Protein 4ZUR (pdb70)

Secondary structure (DSSP, 8-state):
-EEE--GGGGG---S-EEETTEEE--SS-THHHHHHHHHHHHTT--EEEPPPP--STTGGGTS-HHHHHHHHHHHHHHHHTT--S-B---B---TT---PPPSSHHHHHHHTBSBTTB-B-TTHHHHHHHHHHHHHHHHHHHHTT-SEEEE--SS--TT-BTTBBBTTBSS-HHHHHHHHHHHTT-S-EEEEE-SSS--HHHHHHHTT-SSEEEEEEEE-TTSSTT-SS--TT----GGGTT-EEEEEE-TT--HHHHHHHHHHHHHHHHHHT-SSEEEEE--TTBTT-TT----B-HHHHHHHHHHHHTT-S-EEEEE----SSTHHHHHHHHHHHHHH-/--EE--GGGGG---S-EEETTEEE--SS-THHHHHHHHHHHHTT---EEPPPP--STTGGGTS-HHHHHHHHHHHHHHHHTT--S-B---B---TT---PPPSSHHHHHHHTBSBTT--B-TTHHHHHHHHHHHHHHHHHHHHTT-SEEEE--SS--TT-BTTBBBTTBSS-HHHHHHHHHHHTT-S-EEEEE-SSS--HHHHHHHTT-SSEEEEEEEE-TTTSTT-SS--TT----GGGTT-EEEEEE-TT--HHHHHHHHHHHHHHHHHHT-SSEEEEE--TTBTT-TT----B-HHHHHHHHHHHHTT-S-EEEEE----SSTHHHHHHHHHHHHHH-

Sequence (682 aa):
MMRVIIFSEDHKLRNAKTELYGGELVPPPFEAPFRAEWILAAVKEAGFDDVVAPARHGLETVLKVHDAGYLNNFLEETAWDRWKAAGYKGEAIATTSSFPVRRTSPRIPTDIEGQIGYYCNAAETAISPGTWEEAALSSMMASAIDGADLIAAGHHKAAFSLCRPPGHHAGIDMMMFGGYCFINNAAVAAQRLLDKGAKKIAILDVDFHHGNGTQDIFYERGDVFFASLHGDPAEAFPHHFLGYAEETGKGAGAGTTANYPMGRGTPYSVWGEALTDSLKKRRIAAFGAEAIVVSLGVDTFEQQDPISFFKLTSPDYITMGRRTIAAASSGGVVPLLVVMEGGYGVVPPEEIGLNVANVLKGVAGMMRVIIFSEDHKLRNAKTELYGGELVPPPPFEAPFRAEWILAAVKEAGFDDVVAPARHGLEETVLKVHDAGYLNNFLETAWDRWKAAGYKGEAIATTSSFPVRRTSPRIPTDDIEEGQIGYYCNAAETAISPGTWEEAALSSMASAIDGADLIAAGHKAAFSLCRPPGHHAGIDMMMFGGYCFINNAAVAAQRLLDKGAKKIAILDVDFHHGNGTQDIFYERGDVFFASLHGDPAEEAFPHHFLGYAEETGKGAGAGTTANYPMGRGTPYSVWGEALTDSLKRIAAFGAEAIVVSLGVDTFEQQDPISFFKLTSPDYITMGRRTIAAASSGGVVPLLVVMEGGYGVPEIGLNVANVLKGVAG

Structure (mmCIF, N/CA/C/O backbone):
data_4ZUR
#
_entry.id   4ZUR
#
_cell.length_a   44.990
_cell.length_b   120.700
_cell.length_c   64.520
_cell.angle_alpha   90.00
_cell.angle_beta   97.04
_cell.angle_gamma   90.00
#
_symmetry.space_group_name_H-M   'P 1 21 1'
#
loop_
_entity.id
_entity.type
_entity.pdbx_description
1 polymer 'Acetylpolyamine aminohydrolase'
2 non-polymer 'ZINC ION'
3 non-polymer 'POTASSIUM ION'
4 non-polymer 'AMMONIUM ION'
5 non-polymer 7-amino-N-hydroxyheptanamide
6 non-polymer GLYCEROL
7 water water
#
loop_
_atom_site.group_PDB
_atom_site.id
_atom_site.type_symbol
_atom_site.label_atom_id
_atom_site.label_alt_id
_atom_site.label_comp_id
_atom_site.label_asym_id
_atom_site.label_entity_id
_atom_site.label_seq_id
_atom_site.pdbx_PDB_ins_code
_atom_site.Cartn_x
_atom_site.Cartn_y
_atom_site.Cartn_z
_atom_site.occupancy
_atom_site.B_iso_or_equiv
_atom_site.auth_seq_id
_atom_site.auth_comp_id
_atom_site.auth_asym_id
_atom_site.auth_atom_id
_atom_site.pdbx_PDB_model_num
ATOM 1 N N A MET A 1 1 ? -0.511 -33.342 -42.766 0.38 15.87 1 MET A N 1
ATOM 2 N N B MET A 1 1 ? -0.758 -32.235 -42.832 0.62 19.15 1 MET A N 1
ATOM 3 C CA A MET A 1 1 ? -0.042 -32.493 -41.641 0.38 16.12 1 MET A CA 1
ATOM 4 C CA B MET A 1 1 ? -0.021 -32.259 -41.537 0.62 17.18 1 MET A CA 1
ATOM 5 C C A MET A 1 1 ? -1.035 -32.627 -40.491 0.38 15.42 1 MET A C 1
ATOM 6 C C B MET A 1 1 ? -0.993 -32.283 -40.387 0.62 15.69 1 MET A C 1
ATOM 7 O O A MET A 1 1 ? -2.246 -32.597 -40.712 0.38 15.68 1 MET A O 1
ATOM 8 O O B MET A 1 1 ? -2.114 -31.774 -40.474 0.62 15.88 1 MET A O 1
ATOM 39 N N . ARG A 1 2 ? -0.523 -32.812 -39.276 1.00 13.58 2 ARG A N 1
ATOM 40 C CA . ARG A 1 2 ? -1.363 -32.951 -38.117 1.00 12.17 2 ARG A CA 1
ATOM 41 C C . ARG A 1 2 ? -1.665 -31.599 -37.480 1.00 10.14 2 ARG A C 1
ATOM 42 O O . ARG A 1 2 ? -0.816 -30.712 -37.428 1.00 10.95 2 ARG A O 1
ATOM 64 N N . VAL A 1 3 ? -2.899 -31.463 -37.008 1.00 9.23 3 VAL A N 1
ATOM 65 C CA . VAL A 1 3 ? -3.403 -30.276 -36.337 1.00 8.97 3 VAL A CA 1
ATOM 66 C C . VAL A 1 3 ? -3.703 -30.701 -34.906 1.00 9.48 3 VAL A C 1
ATOM 67 O O . VAL A 1 3 ? -4.477 -31.629 -34.691 1.00 11.30 3 VAL A O 1
ATOM 80 N N A ILE A 1 4 ? -3.062 -30.041 -33.950 0.43 8.99 4 ILE A N 1
ATOM 81 N N B ILE A 1 4 ? -3.087 -30.023 -33.948 0.57 8.78 4 ILE A N 1
ATOM 82 C CA A ILE A 1 4 ? -3.306 -30.298 -32.540 0.43 8.51 4 ILE A CA 1
ATOM 83 C CA B ILE A 1 4 ? -3.316 -30.307 -32.543 0.57 8.11 4 ILE A CA 1
ATOM 84 C C A ILE A 1 4 ? -4.221 -29.199 -32.017 0.43 8.60 4 ILE A C 1
ATOM 85 C C B ILE A 1 4 ? -4.186 -29.201 -31.956 0.57 8.49 4 ILE A C 1
ATOM 86 O O A ILE A 1 4 ? -3.932 -28.021 -32.205 0.43 8.58 4 ILE A O 1
ATOM 87 O O B ILE A 1 4 ? -3.829 -28.028 -32.036 0.57 8.62 4 ILE A O 1
ATOM 118 N N . PHE A 1 5 ? -5.325 -29.581 -31.381 1.00 8.41 5 PHE A N 1
ATOM 119 C CA . PHE A 1 5 ? -6.330 -28.615 -30.958 1.00 8.56 5 PHE A CA 1
ATOM 120 C C . PHE A 1 5 ? -7.116 -29.153 -29.794 1.00 8.81 5 PHE A C 1
ATOM 121 O O . PHE A 1 5 ? -7.556 -30.293 -29.835 1.00 9.25 5 PHE A O 1
ATOM 139 N N . SER A 1 6 ? -7.255 -28.339 -28.749 1.00 8.84 6 SER A N 1
ATOM 140 C CA . SER A 1 6 ? -8.049 -28.673 -27.589 1.00 8.99 6 SER A CA 1
ATOM 141 C C . SER A 1 6 ? -9.347 -27.885 -27.513 1.00 8.97 6 SER A C 1
ATOM 142 O O . SER A 1 6 ? -9.337 -26.643 -27.554 1.00 9.53 6 SER A O 1
ATOM 150 N N . GLU A 1 7 ? -10.469 -28.582 -27.330 1.00 9.80 7 GLU A N 1
ATOM 151 C CA . GLU A 1 7 ? -11.744 -27.926 -27.071 1.00 10.13 7 GLU A CA 1
ATOM 152 C C . GLU A 1 7 ? -11.742 -27.147 -25.755 1.00 10.06 7 GLU A C 1
ATOM 153 O O . GLU A 1 7 ? -12.608 -26.299 -25.541 1.00 10.90 7 GLU A O 1
ATOM 165 N N . ASP A 1 8 ? -10.742 -27.392 -24.901 1.00 9.60 8 ASP A N 1
ATOM 166 C CA . ASP A 1 8 ? -10.658 -26.666 -23.641 1.00 9.56 8 ASP A CA 1
ATOM 167 C C . ASP A 1 8 ? -10.234 -25.205 -23.812 1.00 8.63 8 ASP A C 1
ATOM 168 O O . ASP A 1 8 ? -10.282 -24.439 -22.835 1.00 8.83 8 ASP A O 1
ATOM 177 N N . HIS A 1 9 ? -9.913 -24.777 -25.033 1.00 8.23 9 HIS A N 1
ATOM 178 C CA . HIS A 1 9 ? -9.723 -23.341 -25.261 1.00 8.08 9 HIS A CA 1
ATOM 179 C C . HIS A 1 9 ? -10.951 -22.578 -24.781 1.00 8.20 9 HIS A C 1
ATOM 180 O O . HIS A 1 9 ? -10.857 -21.433 -24.323 1.00 8.82 9 HIS A O 1
ATOM 194 N N . LYS A 1 10 ? -12.130 -23.199 -24.864 1.00 8.69 10 LYS A N 1
ATOM 195 C CA . LYS A 1 10 ? -13.394 -22.536 -24.601 1.00 9.40 10 LYS A CA 1
ATOM 196 C C . LYS A 1 10 ? -13.550 -22.165 -23.135 1.00 8.62 10 LYS A C 1
ATOM 197 O O . LYS A 1 10 ? -14.387 -21.314 -22.786 1.00 9.90 10 LYS A O 1
ATOM 216 N N . LEU A 1 11 ? -12.725 -22.753 -22.272 1.00 8.83 11 LEU A N 1
ATOM 217 C CA . LEU A 1 11 ? -12.738 -22.376 -20.861 1.00 9.33 11 LEU A CA 1
ATOM 218 C C . LEU A 1 11 ? -12.293 -20.926 -20.666 1.00 9.16 11 LEU A C 1
ATOM 219 O O . LEU A 1 11 ? -12.640 -20.295 -19.673 1.00 10.82 11 LEU A O 1
ATOM 235 N N . ARG A 1 12 ? -11.546 -20.380 -21.623 1.00 9.08 12 ARG A N 1
ATOM 236 C CA . ARG A 1 12 ? -11.342 -18.943 -21.646 1.00 10.24 12 ARG A CA 1
ATOM 237 C C . ARG A 1 12 ? -12.419 -18.331 -22.524 1.00 8.86 12 ARG A C 1
ATOM 238 O O . ARG A 1 12 ? -12.363 -18.409 -23.770 1.00 8.71 12 ARG A O 1
ATOM 259 N N . ASN A 1 13 ? -13.406 -17.734 -21.867 1.00 9.45 13 ASN A N 1
ATOM 260 C CA . ASN A 1 13 ? -14.495 -17.047 -22.545 1.00 9.51 13 ASN A CA 1
ATOM 261 C C . ASN A 1 13 ? -14.762 -15.807 -21.712 1.00 9.96 13 ASN A C 1
ATOM 262 O O . ASN A 1 13 ? -15.817 -15.616 -21.121 1.00 10.19 13 ASN A O 1
ATOM 273 N N . ALA A 1 14 ? -13.770 -14.934 -21.672 1.00 9.14 14 ALA A N 1
ATOM 274 C CA . ALA A 1 14 ? -13.839 -13.710 -20.902 1.00 9.02 14 ALA A CA 1
ATOM 275 C C . ALA A 1 14 ? -14.953 -12.801 -21.399 1.00 8.54 14 ALA A C 1
ATOM 276 O O . ALA A 1 14 ? -15.220 -12.711 -22.600 1.00 9.17 14 ALA A O 1
ATOM 283 N N . LYS A 1 15 ? -15.575 -12.108 -20.462 1.00 8.74 15 LYS A N 1
ATOM 284 C CA . LYS A 1 15 ? -16.670 -11.215 -20.776 1.00 8.50 15 LYS A CA 1
ATOM 285 C C . LYS A 1 15 ? -16.181 -9.869 -21.284 1.00 8.78 15 LYS A C 1
ATOM 286 O O . LYS A 1 15 ? -16.878 -9.238 -22.074 1.00 9.71 15 LYS A O 1
ATOM 305 N N . THR A 1 16 ? -15.026 -9.413 -20.793 1.00 8.47 16 THR A N 1
ATOM 306 C CA . THR A 1 16 ? -14.609 -8.038 -21.000 1.00 8.16 16 THR A CA 1
ATOM 307 C C . THR A 1 16 ? -13.149 -7.891 -21.385 1.00 8.18 16 THR A C 1
ATOM 308 O O . THR A 1 16 ? -12.307 -8.698 -21.019 1.00 8.92 16 THR A O 1
ATOM 319 N N . GLU A 1 17 ? -12.909 -6.808 -22.120 1.00 8.49 17 GLU A N 1
ATOM 320 C CA . GLU A 1 17 ? -11.597 -6.307 -22.486 1.00 7.50 17 GLU A CA 1
ATOM 321 C C . GLU A 1 17 ? -11.687 -4.794 -22.383 1.00 7.66 17 GLU A C 1
ATOM 322 O O . GLU A 1 17 ? -12.676 -4.200 -22.802 1.00 9.15 17 GLU A O 1
ATOM 334 N N . LEU A 1 18 ? -10.660 -4.156 -21.839 1.00 8.46 18 LEU A N 1
ATOM 335 C CA . LEU A 1 18 ? -10.622 -2.708 -21.763 1.00 8.80 18 LEU A CA 1
ATOM 336 C C . LEU A 1 18 ? -10.033 -2.199 -23.060 1.00 8.88 18 LEU A C 1
ATOM 337 O O . LEU A 1 18 ? -8.852 -2.390 -23.302 1.00 9.97 18 LEU A O 1
ATOM 353 N N . TYR A 1 19 ? -10.878 -1.573 -23.876 1.00 9.66 19 TYR A N 1
ATOM 354 C CA . TYR A 1 19 ? -10.511 -1.093 -25.204 1.00 9.67 19 TYR A CA 1
ATOM 355 C C . TYR A 1 19 ? -11.127 0.289 -25.383 1.00 10.04 19 TYR A C 1
ATOM 356 O O . TYR A 1 19 ? -12.346 0.468 -25.223 1.00 9.97 19 TYR A O 1
ATOM 374 N N . GLY A 1 20 ? -10.316 1.277 -25.725 1.00 10.67 20 GLY A N 1
ATOM 375 C CA . GLY A 1 20 ? -10.834 2.615 -25.943 1.00 10.54 20 GLY A CA 1
ATOM 376 C C . GLY A 1 20 ? -11.535 3.196 -24.728 1.00 10.24 20 GLY A C 1
ATOM 377 O O . GLY A 1 20 ? -12.482 3.968 -24.864 1.00 11.17 20 GLY A O 1
ATOM 381 N N . GLY A 1 21 ? -11.095 2.823 -23.531 1.00 9.49 21 GLY A N 1
ATOM 382 C CA . GLY A 1 21 ? -11.698 3.325 -22.317 1.00 9.73 21 GLY A CA 1
ATOM 383 C C . GLY A 1 21 ? -13.033 2.692 -21.958 1.00 10.47 21 GLY A C 1
ATOM 384 O O . GLY A 1 21 ? -13.700 3.157 -21.029 1.00 11.96 21 GLY A O 1
ATOM 388 N N . GLU A 1 22 ? -13.411 1.622 -22.646 1.00 9.78 22 GLU A N 1
ATOM 389 C CA . GLU A 1 22 ? -14.664 0.927 -22.382 1.00 9.54 22 GLU A CA 1
ATOM 390 C C . GLU A 1 22 ? -14.387 -0.533 -22.105 1.00 9.06 22 GLU A C 1
ATOM 391 O O . GLU A 1 22 ? -13.392 -1.084 -22.589 1.00 10.16 22 GLU A O 1
ATOM 403 N N . LEU A 1 23 ? -15.295 -1.183 -21.390 1.00 9.63 23 LEU A N 1
ATOM 404 C CA . LEU A 1 23 ? -15.238 -2.624 -21.203 1.00 9.65 23 LEU A CA 1
ATOM 405 C C . LEU A 1 23 ? -16.144 -3.246 -22.247 1.00 9.47 23 LEU A C 1
ATOM 406 O O . LEU A 1 23 ? -17.351 -3.133 -22.167 1.00 12.88 23 LEU A O 1
ATOM 422 N N . VAL A 1 24 ? -15.549 -3.868 -23.245 1.00 9.37 24 VAL A N 1
ATOM 423 C CA . VAL A 1 24 ? -16.240 -4.426 -24.396 1.00 10.20 24 VAL A CA 1
ATOM 424 C C . VAL A 1 24 ? -15.965 -5.921 -24.489 1.00 9.05 24 VAL A C 1
ATOM 425 O O . VAL A 1 24 ? -15.034 -6.433 -23.879 1.00 8.40 24 VAL A O 1
ATOM 438 N N . PRO A 1 25 ? -16.759 -6.641 -25.288 1.00 9.46 25 PRO A N 1
ATOM 439 C CA . PRO A 1 25 ? -16.427 -8.064 -25.461 1.00 9.65 25 PRO A CA 1
ATOM 440 C C . PRO A 1 25 ? -15.043 -8.201 -26.100 1.00 9.13 25 PRO A C 1
ATOM 441 O O . PRO A 1 25 ? -14.683 -7.380 -26.927 1.00 10.19 25 PRO A O 1
ATOM 452 N N A PRO A 1 26 ? -14.252 -9.193 -25.666 0.31 9.21 26 PRO A N 1
ATOM 453 N N B PRO A 1 26 ? -14.282 -9.227 -25.724 0.69 8.53 26 PRO A N 1
ATOM 454 C CA A PRO A 1 26 ? -12.877 -9.306 -26.169 0.31 8.97 26 PRO A CA 1
ATOM 455 C CA B PRO A 1 26 ? -12.882 -9.296 -26.175 0.69 8.42 26 PRO A CA 1
ATOM 456 C C A PRO A 1 26 ? -12.761 -9.589 -27.660 0.31 8.73 26 PRO A C 1
ATOM 457 C C B PRO A 1 26 ? -12.699 -9.673 -27.631 0.69 8.56 26 PRO A C 1
ATOM 458 O O A PRO A 1 26 ? -13.623 -10.241 -28.254 0.31 8.85 26 PRO A O 1
ATOM 459 O O B PRO A 1 26 ? -13.434 -10.513 -28.162 0.69 9.50 26 PRO A O 1
ATOM 480 N N . PHE A 1 27 ? -11.684 -9.093 -28.257 1.00 8.64 27 PHE A N 1
ATOM 481 C CA . PHE A 1 27 ? -11.322 -9.503 -29.603 1.00 8.71 27 PHE A CA 1
ATOM 482 C C . PHE A 1 27 ? -10.924 -10.991 -29.653 1.00 8.39 27 PHE A C 1
ATOM 483 O O . PHE A 1 27 ? -11.181 -11.677 -30.628 1.00 8.67 27 PHE A O 1
ATOM 501 N N . GLU A 1 28 ? -10.248 -11.458 -28.608 1.00 8.00 28 GLU A N 1
ATOM 502 C CA . GLU A 1 28 ? -9.707 -12.811 -28.582 1.00 7.85 28 GLU A CA 1
ATOM 503 C C . GLU A 1 28 ? -10.724 -13.755 -27.969 1.00 8.69 28 GLU A C 1
ATOM 504 O O . GLU A 1 28 ? -10.642 -14.163 -26.802 1.00 11.56 28 GLU A O 1
ATOM 516 N N . ALA A 1 29 ? -11.706 -14.143 -28.766 1.00 8.39 29 ALA A N 1
ATOM 517 C CA . ALA A 1 29 ? -12.879 -14.863 -28.284 1.00 8.72 29 ALA A CA 1
ATOM 518 C C . ALA A 1 29 ? -12.959 -16.250 -28.932 1.00 7.58 29 ALA A C 1
ATOM 519 O O . ALA A 1 29 ? -12.359 -16.504 -29.969 1.00 7.80 29 ALA A O 1
ATOM 526 N N . PRO A 1 30 ? -13.746 -17.158 -28.326 1.00 7.84 30 PRO A N 1
ATOM 527 C CA . PRO A 1 30 ? -13.742 -18.549 -28.803 1.00 8.70 30 PRO A CA 1
ATOM 528 C C . PRO A 1 30 ? -14.112 -18.749 -30.268 1.00 8.50 30 PRO A C 1
ATOM 529 O O . PRO A 1 30 ? -13.643 -19.715 -30.874 1.00 8.82 30 PRO A O 1
ATOM 540 N N . PHE A 1 31 ? -14.933 -17.867 -30.824 1.00 9.05 31 PHE A N 1
ATOM 541 C CA . PHE A 1 31 ? -15.298 -18.020 -32.227 1.00 9.60 31 PHE A CA 1
ATOM 542 C C . PHE A 1 31 ? -14.067 -18.030 -33.125 1.00 8.34 31 PHE A C 1
ATOM 543 O O . PHE A 1 31 ? -14.093 -18.632 -34.195 1.00 9.49 31 PHE A O 1
ATOM 560 N N . ARG A 1 32 ? -12.961 -17.418 -32.700 1.00 8.22 32 ARG A N 1
ATOM 561 C CA . ARG A 1 32 ? -11.744 -17.456 -33.517 1.00 8.30 32 ARG A CA 1
ATOM 562 C C . ARG A 1 32 ? -11.276 -18.877 -33.770 1.00 8.29 32 ARG A C 1
ATOM 563 O O . ARG A 1 32 ? -10.918 -19.241 -34.895 1.00 8.69 32 ARG A O 1
ATOM 584 N N . ALA A 1 33 ? -11.262 -19.679 -32.713 1.00 8.24 33 ALA A N 1
ATOM 585 C CA . ALA A 1 33 ? -10.809 -21.046 -32.863 1.00 9.00 33 ALA A CA 1
ATOM 586 C C . ALA A 1 33 ? -11.788 -21.841 -33.738 1.00 8.45 33 ALA A C 1
ATOM 587 O O . ALA A 1 33 ? -11.369 -22.679 -34.545 1.00 9.24 33 ALA A O 1
ATOM 594 N N . GLU A 1 34 ? -13.078 -21.583 -33.582 1.00 9.34 34 GLU A N 1
ATOM 595 C CA . GLU A 1 34 ? -14.075 -22.247 -34.404 1.00 10.24 34 GLU A CA 1
ATOM 596 C C . GLU A 1 34 ? -13.835 -21.945 -35.880 1.00 8.86 34 GLU A C 1
ATOM 597 O O . GLU A 1 34 ? -13.843 -22.855 -36.721 1.00 10.34 34 GLU A O 1
ATOM 609 N N . TRP A 1 35 ? -13.620 -20.670 -36.205 1.00 8.75 35 TRP A N 1
ATOM 610 C CA . TRP A 1 35 ? -13.402 -20.260 -37.585 1.00 9.27 35 TRP A CA 1
ATOM 611 C C . TRP A 1 35 ? -12.118 -20.879 -38.166 1.00 8.28 35 TRP A C 1
ATOM 612 O O . TRP A 1 35 ? -12.075 -21.314 -39.316 1.00 9.06 35 TRP A O 1
ATOM 633 N N . ILE A 1 36 ? -11.042 -20.837 -37.403 1.00 8.47 36 ILE A N 1
ATOM 634 C CA . ILE A 1 36 ? -9.757 -21.344 -37.880 1.00 8.10 36 ILE A CA 1
ATOM 635 C C . ILE A 1 36 ? -9.843 -22.855 -38.101 1.00 7.98 36 ILE A C 1
ATOM 636 O O . ILE A 1 36 ? -9.411 -23.377 -39.114 1.00 8.65 36 ILE A O 1
ATOM 652 N N . LEU A 1 37 ? -10.394 -23.577 -37.138 1.00 8.19 37 LEU A N 1
ATOM 653 C CA . LEU A 1 37 ? -10.509 -25.028 -37.259 1.00 8.86 37 LEU A CA 1
ATOM 654 C C . LEU A 1 37 ? -11.330 -25.397 -38.482 1.00 8.50 37 LEU A C 1
ATOM 655 O O . LEU A 1 37 ? -10.953 -26.271 -39.241 1.00 9.24 37 LEU A O 1
ATOM 671 N N . ALA A 1 38 ? -12.446 -24.722 -38.688 1.00 9.37 38 ALA A N 1
ATOM 672 C CA . ALA A 1 38 ? -13.284 -25.049 -39.821 1.00 9.66 38 ALA A CA 1
ATOM 673 C C . ALA A 1 38 ? -12.535 -24.825 -41.138 1.00 9.86 38 ALA A C 1
ATOM 674 O O . ALA A 1 38 ? -12.627 -25.623 -42.066 1.00 10.68 38 ALA A O 1
ATOM 681 N N . ALA A 1 39 ? -11.759 -23.752 -41.215 1.00 9.41 39 ALA A N 1
ATOM 682 C CA . ALA A 1 39 ? -11.063 -23.412 -42.436 1.00 9.26 39 ALA A CA 1
ATOM 683 C C . ALA A 1 39 ? -9.926 -24.373 -42.712 1.00 9.01 39 ALA A C 1
ATOM 684 O O . ALA A 1 39 ? -9.682 -24.725 -43.869 1.00 9.59 39 ALA A O 1
ATOM 691 N N . VAL A 1 40 ? -9.199 -24.780 -41.683 1.00 8.36 40 VAL A N 1
ATOM 692 C CA . VAL A 1 40 ? -8.109 -25.718 -41.936 1.00 9.76 40 VAL A CA 1
ATOM 693 C C . VAL A 1 40 ? -8.660 -27.059 -42.402 1.00 9.39 40 VAL A C 1
ATOM 694 O O . VAL A 1 40 ? -8.107 -27.679 -43.307 1.00 10.39 40 VAL A O 1
ATOM 707 N N . LYS A 1 41 ? -9.768 -27.500 -41.817 1.00 9.86 41 LYS A N 1
ATOM 708 C CA . LYS A 1 41 ? -10.420 -28.725 -42.273 1.00 11.85 41 LYS A CA 1
ATOM 709 C C . LYS A 1 41 ? -10.891 -28.581 -43.713 1.00 10.81 41 LYS A C 1
ATOM 710 O O . LYS A 1 41 ? -10.708 -29.497 -44.503 1.00 12.73 41 LYS A O 1
ATOM 729 N N . GLU A 1 42 ? -11.476 -27.435 -44.055 1.00 12.01 42 GLU A N 1
ATOM 730 C CA . GLU A 1 42 ? -11.968 -27.188 -45.401 1.00 13.85 42 GLU A CA 1
ATOM 731 C C . GLU A 1 42 ? -10.835 -27.279 -46.435 1.00 12.62 42 GLU A C 1
ATOM 732 O O . GLU A 1 42 ? -11.041 -27.706 -47.572 1.00 14.31 42 GLU A O 1
ATOM 744 N N . ALA A 1 43 ? -9.650 -26.837 -46.027 1.00 11.44 43 ALA A N 1
ATOM 745 C CA . ALA A 1 43 ? -8.454 -26.888 -46.868 1.00 11.97 43 ALA A CA 1
ATOM 746 C C . ALA A 1 43 ? -7.794 -28.265 -46.913 1.00 12.19 43 ALA A C 1
ATOM 747 O O . ALA A 1 43 ? -6.755 -28.434 -47.550 1.00 13.79 43 ALA A O 1
ATOM 754 N N . GLY A 1 44 ? -8.393 -29.251 -46.256 1.00 12.06 44 GLY A N 1
ATOM 755 C CA . GLY A 1 44 ? -7.926 -30.621 -46.328 1.00 12.48 44 GLY A CA 1
ATOM 756 C C . GLY A 1 44 ? -7.056 -31.046 -45.159 1.00 12.96 44 GLY A C 1
ATOM 757 O O . GLY A 1 44 ? -6.565 -32.178 -45.154 1.00 14.40 44 GLY A O 1
ATOM 761 N N . PHE A 1 45 ? -6.884 -30.175 -44.165 1.00 12.11 45 PHE A N 1
ATOM 762 C CA . PHE A 1 45 ? -6.104 -30.527 -42.984 1.00 12.57 45 PHE A CA 1
ATOM 763 C C . PHE A 1 45 ? -7.045 -31.036 -41.923 1.00 13.41 45 PHE A C 1
ATOM 764 O O . PHE A 1 45 ? -7.392 -30.325 -40.969 1.00 14.71 45 PHE A O 1
ATOM 781 N N . ASP A 1 46 ? -7.488 -32.273 -42.114 1.00 13.52 46 ASP A N 1
ATOM 782 C CA . ASP A 1 46 ? -8.503 -32.835 -41.242 1.00 14.99 46 ASP A CA 1
ATOM 783 C C . ASP A 1 46 ? -7.961 -33.874 -40.254 1.00 13.54 46 ASP A C 1
ATOM 784 O O . ASP A 1 46 ? -8.726 -34.503 -39.517 1.00 14.16 46 ASP A O 1
ATOM 793 N N . ASP A 1 47 ? -6.638 -34.019 -40.185 1.00 12.20 47 ASP A N 1
ATOM 794 C CA . ASP A 1 47 ? -6.027 -34.878 -39.175 1.00 13.04 47 ASP A CA 1
ATOM 795 C C . ASP A 1 47 ? -5.868 -34.087 -37.874 1.00 12.03 47 ASP A C 1
ATOM 796 O O . ASP A 1 47 ? -4.768 -33.636 -37.528 1.00 13.11 47 ASP A O 1
ATOM 805 N N . VAL A 1 48 ? -6.988 -33.899 -37.183 1.00 11.62 48 VAL A N 1
ATOM 806 C CA . VAL A 1 48 ? -7.087 -33.073 -35.982 1.00 11.70 48 VAL A CA 1
ATOM 807 C C . VAL A 1 48 ? -7.137 -33.972 -34.778 1.00 12.02 48 VAL A C 1
ATOM 808 O O . VAL A 1 48 ? -7.968 -34.882 -34.711 1.00 14.61 48 VAL A O 1
ATOM 821 N N . VAL A 1 49 ? -6.260 -33.711 -33.817 1.00 11.52 49 VAL A N 1
ATOM 822 C CA . VAL A 1 49 ? -6.198 -34.506 -32.606 1.00 12.25 49 VAL A CA 1
ATOM 823 C C . VAL A 1 49 ? -6.095 -33.591 -31.400 1.00 11.27 49 VAL A C 1
ATOM 824 O O . VAL A 1 49 ? -5.493 -32.522 -31.456 1.00 12.57 49 VAL A O 1
ATOM 837 N N . ALA A 1 50 ? -6.685 -34.026 -30.303 1.00 11.17 50 ALA A N 1
ATOM 838 C CA . ALA A 1 50 ? -6.541 -33.337 -29.037 1.00 11.17 50 ALA A CA 1
ATOM 839 C C . ALA A 1 50 ? -5.148 -33.576 -28.479 1.00 10.46 50 ALA A C 1
ATOM 840 O O . ALA A 1 50 ? -4.578 -34.649 -28.644 1.00 12.27 50 ALA A O 1
ATOM 847 N N . PRO A 1 51 ? -4.593 -32.585 -27.773 1.00 9.98 51 PRO A N 1
ATOM 848 C CA . PRO A 1 51 ? -3.321 -32.845 -27.090 1.00 9.68 51 PRO A CA 1
ATOM 849 C C . PRO A 1 51 ? -3.488 -33.742 -25.879 1.00 10.00 51 PRO A C 1
ATOM 850 O O . PRO A 1 51 ? -4.532 -33.706 -25.230 1.00 11.09 51 PRO A O 1
ATOM 861 N N . ALA A 1 52 ? -2.455 -34.503 -25.560 1.00 10.15 52 ALA A N 1
ATOM 862 C CA . ALA A 1 52 ? -2.333 -35.072 -24.224 1.00 10.49 52 ALA A CA 1
ATOM 863 C C . ALA A 1 52 ? -2.148 -33.928 -23.248 1.00 9.99 52 ALA A C 1
ATOM 864 O O . ALA A 1 52 ? -1.584 -32.888 -23.588 1.00 11.22 52 ALA A O 1
ATOM 871 N N . ARG A 1 53 ? -2.577 -34.103 -22.012 1.00 10.78 53 ARG A N 1
ATOM 872 C CA . ARG A 1 53 ? -2.306 -33.090 -21.010 1.00 12.38 53 ARG A CA 1
ATOM 873 C C . ARG A 1 53 ? -0.838 -33.118 -20.609 1.00 11.00 53 ARG A C 1
ATOM 874 O O . ARG A 1 53 ? -0.162 -34.138 -20.733 1.00 11.51 53 ARG A O 1
ATOM 895 N N . HIS A 1 54 ? -0.351 -31.980 -20.128 1.00 11.03 54 HIS A N 1
ATOM 896 C CA . HIS A 1 54 ? 1.011 -31.888 -19.635 1.00 10.24 54 HIS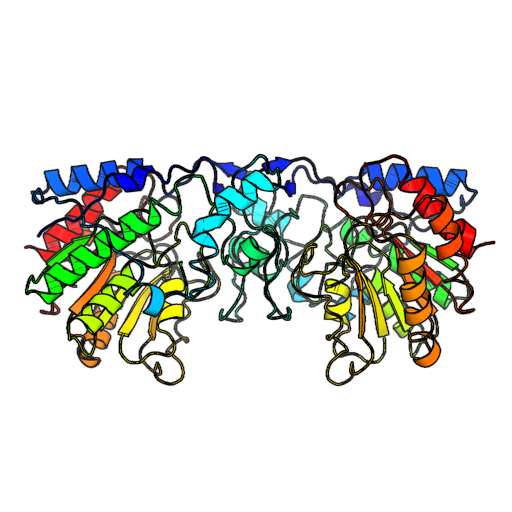 A CA 1
ATOM 897 C C . HIS A 1 54 ? 1.038 -31.123 -18.367 1.00 11.09 54 HIS A C 1
ATOM 898 O O . HIS A 1 54 ? 0.247 -30.190 -18.175 1.00 12.40 54 HIS A O 1
ATOM 913 N N . GLY A 1 55 ? 1.977 -31.504 -17.506 1.00 11.06 55 GLY A N 1
ATOM 914 C CA . GLY A 1 55 ? 2.295 -30.761 -16.304 1.00 10.68 55 GLY A CA 1
ATOM 915 C C . GLY A 1 55 ? 3.224 -29.610 -16.597 1.00 9.63 55 GLY A C 1
ATOM 916 O O . GLY A 1 55 ? 3.320 -29.137 -17.741 1.00 10.79 55 GLY A O 1
ATOM 920 N N . LEU A 1 56 ? 3.932 -29.153 -15.574 1.00 9.57 56 LEU A N 1
ATOM 921 C CA . LEU A 1 56 ? 4.665 -27.905 -15.681 1.00 10.00 56 LEU A CA 1
ATOM 922 C C . LEU A 1 56 ? 6.155 -28.069 -15.990 1.00 9.54 56 LEU A C 1
ATOM 923 O O . LEU A 1 56 ? 6.886 -27.080 -16.010 1.00 10.55 56 LEU A O 1
ATOM 939 N N . GLU A 1 57 ? 6.621 -29.292 -16.264 1.00 9.97 57 GLU A N 1
ATOM 940 C CA . GLU A 1 57 ? 8.040 -29.504 -16.477 1.00 10.81 57 GLU A CA 1
ATOM 941 C C . GLU A 1 57 ? 8.669 -28.546 -17.479 1.00 10.64 57 GLU A C 1
ATOM 942 O O . GLU A 1 57 ? 9.670 -27.899 -17.195 1.00 11.52 57 GLU A O 1
ATOM 954 N N . THR A 1 58 ? 8.102 -28.510 -18.670 1.00 9.37 58 THR A N 1
ATOM 955 C CA . THR A 1 58 ? 8.696 -27.737 -19.735 1.00 9.16 58 THR A CA 1
ATOM 956 C C . THR A 1 58 ? 8.514 -26.251 -19.465 1.00 9.40 58 THR A C 1
ATOM 957 O O . THR A 1 58 ? 9.421 -25.460 -19.641 1.00 9.56 58 THR A O 1
ATOM 968 N N . VAL A 1 59 ? 7.312 -25.868 -19.074 1.00 9.03 59 VAL A N 1
ATOM 969 C CA . VAL A 1 59 ? 6.984 -24.448 -18.960 1.00 8.74 59 VAL A CA 1
ATOM 970 C C . VAL A 1 59 ? 7.777 -23.760 -17.848 1.00 9.37 59 VAL A C 1
ATOM 971 O O . VAL A 1 59 ? 8.075 -22.582 -17.967 1.00 9.19 59 VAL A O 1
ATOM 984 N N . LEU A 1 60 ? 8.148 -24.493 -16.805 1.00 9.57 60 LEU A N 1
ATOM 985 C CA . LEU A 1 60 ? 8.986 -23.925 -15.758 1.00 9.96 60 LEU A CA 1
ATOM 986 C C . LEU A 1 60 ? 10.376 -23.512 -16.233 1.00 10.15 60 LEU A C 1
ATOM 987 O O . LEU A 1 60 ? 11.068 -22.769 -15.536 1.00 11.62 60 LEU A O 1
ATOM 1003 N N . LYS A 1 61 ? 10.777 -23.953 -17.426 1.00 10.08 61 LYS A N 1
ATOM 1004 C CA . LYS A 1 61 ? 12.071 -23.560 -17.974 1.00 10.21 61 LYS A CA 1
ATOM 1005 C C . LYS A 1 61 ? 12.016 -22.263 -18.766 1.00 9.93 61 LYS A C 1
ATOM 1006 O O . LYS A 1 61 ? 13.064 -21.733 -19.138 1.00 11.73 61 LYS A O 1
ATOM 1025 N N . VAL A 1 62 ? 10.809 -21.752 -19.027 1.00 8.92 62 VAL A N 1
ATOM 1026 C CA . VAL A 1 62 ? 10.653 -20.481 -19.725 1.00 8.69 62 VAL A CA 1
ATOM 1027 C C . VAL A 1 62 ? 9.879 -19.431 -18.920 1.00 8.78 62 VAL A C 1
ATOM 1028 O O . VAL A 1 62 ? 10.086 -18.243 -19.134 1.00 10.43 62 VAL A O 1
ATOM 1041 N N . HIS A 1 63 ? 8.995 -19.846 -18.004 1.00 7.87 63 HIS A N 1
ATOM 1042 C CA . HIS A 1 63 ? 8.288 -18.925 -17.119 1.00 8.05 63 HIS A CA 1
ATOM 1043 C C . HIS A 1 63 ? 8.717 -19.097 -15.683 1.00 8.88 63 HIS A C 1
ATOM 1044 O O . HIS A 1 63 ? 9.071 -20.173 -15.224 1.00 10.84 63 HIS A O 1
ATOM 1058 N N . ASP A 1 64 ? 8.677 -17.993 -14.974 1.00 8.75 64 ASP A N 1
ATOM 1059 C CA . ASP A 1 64 ? 8.952 -17.959 -13.551 1.00 9.39 64 ASP A CA 1
ATOM 1060 C C . ASP A 1 64 ? 7.893 -18.727 -12.739 1.00 8.85 64 ASP A C 1
ATOM 1061 O O . ASP A 1 64 ? 6.690 -18.650 -13.010 1.00 8.48 64 ASP A O 1
ATOM 1070 N N . ALA A 1 65 ? 8.342 -19.447 -11.721 1.00 10.99 65 ALA A N 1
ATOM 1071 C CA . ALA A 1 65 ? 7.462 -20.268 -10.915 1.00 11.89 65 ALA A CA 1
ATOM 1072 C C . ALA A 1 65 ? 6.434 -19.452 -10.144 1.00 11.35 65 ALA A C 1
ATOM 1073 O O . ALA A 1 65 ? 5.280 -19.858 -10.044 1.00 11.66 65 ALA A O 1
ATOM 1080 N N . GLY A 1 66 ? 6.845 -18.316 -9.604 1.00 10.55 66 GLY A N 1
ATOM 1081 C CA . GLY A 1 66 ? 5.929 -17.425 -8.915 1.00 11.46 66 GLY A CA 1
ATOM 1082 C C . GLY A 1 66 ? 4.819 -16.943 -9.811 1.00 9.76 66 GLY A C 1
ATOM 1083 O O . GLY A 1 66 ? 3.663 -16.882 -9.416 1.00 10.08 66 GLY A O 1
ATOM 1087 N N . TYR A 1 67 ? 5.183 -16.600 -11.042 1.00 8.72 67 TYR A N 1
ATOM 1088 C CA . TYR A 1 67 ? 4.208 -16.182 -12.050 1.00 8.48 67 TYR A CA 1
ATOM 1089 C C . TYR A 1 67 ? 3.180 -17.289 -12.313 1.00 8.15 67 TYR A C 1
ATOM 1090 O O . TYR A 1 67 ? 1.983 -17.043 -12.354 1.00 8.88 67 TYR A O 1
ATOM 1108 N N . LEU A 1 68 ? 3.655 -18.515 -12.522 1.00 8.88 68 LEU A N 1
ATOM 1109 C CA . LEU A 1 68 ? 2.730 -19.605 -12.806 1.00 9.60 68 LEU A CA 1
ATOM 1110 C C . LEU A 1 68 ? 1.824 -19.879 -11.600 1.00 10.16 68 LEU A C 1
ATOM 1111 O O . LEU A 1 68 ? 0.639 -20.156 -11.764 1.00 10.99 68 LEU A O 1
ATOM 1127 N N A ASN A 1 69 ? 2.385 -19.824 -10.395 0.64 11.00 69 ASN A N 1
ATOM 1128 N N B ASN A 1 69 ? 2.391 -19.780 -10.407 0.36 11.20 69 ASN A N 1
ATOM 1129 C CA A ASN A 1 69 ? 1.580 -19.972 -9.188 0.64 11.63 69 ASN A CA 1
ATOM 1130 C CA B ASN A 1 69 ? 1.632 -19.969 -9.187 0.36 12.00 69 ASN A CA 1
ATOM 1131 C C A ASN A 1 69 ? 0.518 -18.895 -9.107 0.64 11.53 69 ASN A C 1
ATOM 1132 C C B ASN A 1 69 ? 0.578 -18.877 -9.003 0.36 11.47 69 ASN A C 1
ATOM 1133 O O A ASN A 1 69 ? -0.644 -19.171 -8.761 0.64 11.82 69 ASN A O 1
ATOM 1134 O O B ASN A 1 69 ? -0.515 -19.133 -8.486 0.36 12.22 69 ASN A O 1
ATOM 1155 N N . PHE A 1 70 ? 0.903 -17.662 -9.444 1.00 10.15 70 PHE A N 1
ATOM 1156 C CA . PHE A 1 70 ? -0.028 -16.566 -9.436 1.00 10.34 70 PHE A CA 1
ATOM 1157 C C . PHE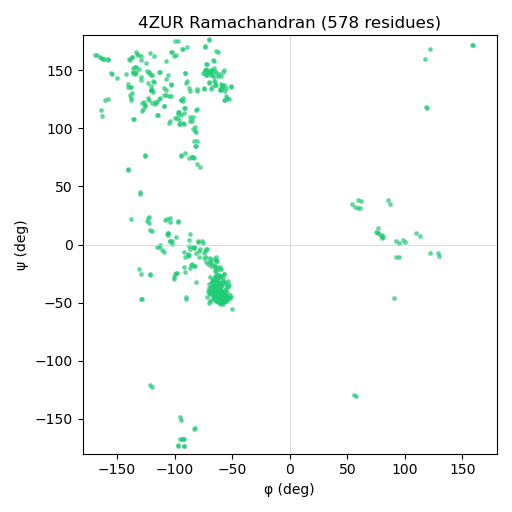 A 1 70 ? -1.196 -16.840 -10.394 1.00 10.26 70 PHE A C 1
ATOM 1158 O O . PHE A 1 70 ? -2.354 -16.656 -10.040 1.00 10.82 70 PHE A O 1
ATOM 1176 N N . LEU A 1 71 ? -0.909 -17.267 -11.626 1.00 9.32 71 LEU A N 1
ATOM 1177 C CA . LEU A 1 71 ? -1.991 -17.488 -12.581 1.00 9.49 71 LEU A CA 1
ATOM 1178 C C . LEU A 1 71 ? -2.948 -18.566 -12.113 1.00 9.90 71 LEU A C 1
ATOM 1179 O O . LEU A 1 71 ? -4.135 -18.492 -12.351 1.00 10.74 71 LEU A O 1
ATOM 1195 N N A GLU A 1 72 ? -2.412 -19.572 -11.442 0.44 10.86 72 GLU A N 1
ATOM 1196 N N B GLU A 1 72 ? -2.425 -19.576 -11.429 0.56 10.80 72 GLU A N 1
ATOM 1197 C CA A GLU A 1 72 ? -3.208 -20.703 -11.006 0.44 12.37 72 GLU A CA 1
ATOM 1198 C CA B GLU A 1 72 ? -3.243 -20.713 -11.026 0.56 12.41 72 GLU A CA 1
ATOM 1199 C C A GLU A 1 72 ? -4.310 -20.282 -10.046 0.44 12.60 72 GLU A C 1
ATOM 1200 C C B GLU A 1 72 ? -4.310 -20.306 -10.021 0.56 12.81 72 GLU A C 1
ATOM 1201 O O A GLU A 1 72 ? -5.413 -20.830 -10.094 0.44 13.57 72 GLU A O 1
ATOM 1202 O O B GLU A 1 72 ? -5.391 -20.901 -10.005 0.56 14.13 72 GLU A O 1
ATOM 1225 N N . THR A 1 73 ? -4.017 -19.312 -9.187 1.00 12.06 73 THR A N 1
ATOM 1226 C CA . THR A 1 73 ? -4.961 -18.897 -8.146 1.00 13.46 73 THR A CA 1
ATOM 1227 C C . THR A 1 73 ? -5.549 -17.504 -8.321 1.00 12.31 73 THR A C 1
ATOM 1228 O O . THR A 1 73 ? -6.346 -17.081 -7.484 1.00 12.35 73 THR A O 1
ATOM 1240 N N . ALA A 1 74 ? -5.196 -16.802 -9.396 1.00 10.82 74 ALA A N 1
ATOM 1241 C CA . ALA A 1 74 ? -5.570 -15.393 -9.523 1.00 10.77 74 ALA A CA 1
ATOM 1242 C C . ALA A 1 74 ? -7.079 -15.183 -9.490 1.00 10.06 74 ALA A C 1
ATOM 1243 O O . ALA A 1 74 ? -7.571 -14.327 -8.754 1.00 10.36 74 ALA A O 1
ATOM 1250 N N . TRP A 1 75 ? -7.829 -15.967 -10.260 1.00 9.95 75 TRP A N 1
ATOM 1251 C CA . TRP A 1 75 ? -9.270 -15.811 -10.307 1.00 10.31 75 TRP A CA 1
ATOM 1252 C C . TRP A 1 75 ? -9.882 -16.072 -8.935 1.00 10.76 75 TRP A C 1
ATOM 1253 O O . TRP A 1 75 ? -10.680 -15.276 -8.449 1.00 11.56 75 TRP A O 1
ATOM 1274 N N . ASP A 1 76 ? -9.500 -17.173 -8.301 1.00 11.35 76 ASP A N 1
ATOM 1275 C CA . ASP A 1 76 ? -10.046 -17.484 -6.996 1.00 12.82 76 ASP A CA 1
ATOM 1276 C C . ASP A 1 76 ? -9.792 -16.351 -6.001 1.00 12.70 76 ASP A C 1
ATOM 1277 O O . ASP A 1 76 ? -10.657 -15.989 -5.213 1.00 13.39 76 ASP A O 1
ATOM 1286 N N . ARG A 1 77 ? -8.579 -15.818 -6.002 1.00 11.70 77 ARG A N 1
ATOM 1287 C CA . ARG A 1 77 ? -8.241 -14.760 -5.056 1.00 11.38 77 ARG A CA 1
ATOM 1288 C C . ARG A 1 77 ? -8.998 -13.474 -5.350 1.00 11.87 77 ARG A C 1
ATOM 1289 O O . ARG A 1 77 ? -9.377 -12.753 -4.432 1.00 13.10 77 ARG A O 1
ATOM 1310 N N . TRP A 1 78 ? -9.157 -13.148 -6.624 1.00 10.49 78 TRP A N 1
ATOM 1311 C CA . TRP A 1 78 ? -9.891 -11.955 -7.032 1.00 10.48 78 TRP A CA 1
ATOM 1312 C C . TRP A 1 78 ? -11.338 -12.041 -6.529 1.00 11.99 78 TRP A C 1
ATOM 1313 O O . TRP A 1 78 ? -11.864 -11.116 -5.916 1.00 13.02 78 TRP A O 1
ATOM 1334 N N . LYS A 1 79 ? -11.972 -13.176 -6.796 1.00 12.99 79 LYS A N 1
ATOM 1335 C CA . LYS A 1 79 ? -13.349 -13.385 -6.395 1.00 16.17 79 LYS A CA 1
ATOM 1336 C C . LYS A 1 79 ? -13.460 -13.344 -4.868 1.00 16.42 79 LYS A C 1
ATOM 1337 O O . LYS A 1 79 ? -14.382 -12.737 -4.322 1.00 18.50 79 LYS A O 1
ATOM 1356 N N . ALA A 1 80 ? -12.496 -13.947 -4.175 1.00 16.38 80 ALA A N 1
ATOM 1357 C CA . ALA A 1 80 ? -12.518 -13.974 -2.711 1.00 17.53 80 ALA A CA 1
ATOM 1358 C C . ALA A 1 80 ? -12.374 -12.575 -2.110 1.00 17.92 80 ALA A C 1
ATOM 1359 O O . ALA A 1 80 ? -12.883 -12.296 -1.015 1.00 19.91 80 ALA A O 1
ATOM 1366 N N . ALA A 1 81 ? -11.720 -11.675 -2.838 1.00 17.32 81 ALA A N 1
ATOM 1367 C CA . ALA A 1 81 ? -11.570 -10.298 -2.371 1.00 17.66 81 ALA A CA 1
ATOM 1368 C C . ALA A 1 81 ? -12.827 -9.463 -2.572 1.00 17.85 81 ALA A C 1
ATOM 1369 O O . ALA A 1 81 ? -12.864 -8.306 -2.168 1.00 19.98 81 ALA A O 1
ATOM 1376 N N . GLY A 1 82 ? -13.852 -10.035 -3.191 1.00 17.51 82 GLY A N 1
ATOM 1377 C CA . GLY A 1 82 ? -15.149 -9.391 -3.275 1.00 17.11 82 GLY A CA 1
ATOM 1378 C C . GLY A 1 82 ? -15.382 -8.545 -4.514 1.00 17.20 82 GLY A C 1
ATOM 1379 O O . GLY A 1 82 ? -16.435 -7.940 -4.644 1.00 18.69 82 GLY A O 1
ATOM 1383 N N . TYR A 1 83 ? -14.428 -8.502 -5.438 1.00 15.52 83 TYR A N 1
ATOM 1384 C CA . TYR A 1 83 ? -14.602 -7.667 -6.622 1.00 14.82 83 TYR A CA 1
ATOM 1385 C C . TYR A 1 83 ? -15.647 -8.253 -7.548 1.00 14.39 83 TYR A C 1
ATOM 1386 O O . TYR A 1 83 ? -15.805 -9.485 -7.626 1.00 15.68 83 TYR A O 1
ATOM 1404 N N . LYS A 1 84 ? -16.354 -7.374 -8.256 1.00 13.73 84 LYS A N 1
ATOM 1405 C CA . LYS A 1 84 ? -17.533 -7.769 -9.023 1.00 14.77 84 LYS A CA 1
ATOM 1406 C C . LYS A 1 84 ? -17.256 -7.984 -10.512 1.00 13.95 84 LYS A C 1
ATOM 1407 O O . LYS A 1 84 ? -17.984 -8.734 -11.170 1.00 15.39 84 LYS A O 1
ATOM 1417 N N . GLY A 1 85 ? -16.222 -7.348 -11.049 1.00 11.59 85 GLY A N 1
ATOM 1418 C CA . GLY A 1 85 ? -15.871 -7.520 -12.443 1.00 10.35 85 GLY A CA 1
ATOM 1419 C C . GLY A 1 85 ? -14.859 -8.635 -12.606 1.00 8.92 85 GLY A C 1
ATOM 1420 O O . GLY A 1 85 ? -14.551 -9.360 -11.660 1.00 10.04 85 GLY A O 1
ATOM 1424 N N . GLU A 1 86 ? -14.361 -8.797 -13.818 1.00 9.12 86 GLU A N 1
ATOM 1425 C CA . GLU A 1 86 ? -13.271 -9.730 -14.044 1.00 8.55 86 GLU A CA 1
ATOM 1426 C C . GLU A 1 86 ? -11.979 -9.142 -13.479 1.00 8.61 86 GLU A C 1
ATOM 1427 O O . GLU A 1 86 ? -11.933 -7.976 -13.053 1.00 9.02 86 GLU A O 1
ATOM 1439 N N . ALA A 1 87 ? -10.940 -9.957 -13.443 1.00 8.01 87 ALA A N 1
ATOM 1440 C CA . ALA A 1 87 ? -9.684 -9.581 -12.780 1.00 8.17 87 ALA A CA 1
ATOM 1441 C C . ALA A 1 87 ? -8.809 -8.768 -13.735 1.00 7.86 87 ALA A C 1
ATOM 1442 O O . ALA A 1 87 ? -8.235 -9.299 -14.679 1.00 8.64 87 ALA A O 1
ATOM 1449 N N . ILE A 1 88 ? -8.753 -7.463 -13.467 1.00 8.50 88 ILE A N 1
ATOM 1450 C CA . ILE A 1 88 ? -8.083 -6.483 -14.321 1.00 8.91 88 ILE A CA 1
ATOM 1451 C C . ILE A 1 88 ? -7.131 -5.662 -13.464 1.00 8.73 88 ILE A C 1
ATOM 1452 O O . ILE A 1 88 ? -7.533 -5.064 -12.460 1.00 9.29 88 ILE A O 1
ATOM 1468 N N . ALA A 1 89 ? -5.850 -5.695 -13.831 1.00 8.63 89 ALA A N 1
ATOM 1469 C CA . ALA A 1 89 ? -4.794 -4.953 -13.149 1.00 9.11 89 ALA A CA 1
ATOM 1470 C C . ALA A 1 89 ? -4.912 -3.473 -13.422 1.00 10.42 89 ALA A C 1
ATOM 1471 O O . ALA A 1 89 ? -5.256 -3.063 -14.512 1.00 12.48 89 ALA A O 1
ATOM 1478 N N A THR A 1 90 ? -4.562 -2.661 -12.446 0.59 9.50 90 THR A N 1
ATOM 1479 N N B THR A 1 90 ? -4.607 -2.677 -12.394 0.41 10.28 90 THR A N 1
ATOM 1480 C CA A THR A 1 90 ? -4.466 -1.249 -12.736 0.59 10.33 90 THR A CA 1
ATOM 1481 C CA B THR A 1 90 ? -4.713 -1.218 -12.461 0.41 11.34 90 THR A CA 1
ATOM 1482 C C A THR A 1 90 ? -3.174 -0.575 -12.290 0.59 9.59 90 THR A C 1
ATOM 1483 C C B THR A 1 90 ? -3.547 -0.449 -11.820 0.41 11.54 90 THR A C 1
ATOM 1484 O O A THR A 1 90 ? -2.746 0.345 -12.957 0.59 10.06 90 THR A O 1
ATOM 1485 O O B THR A 1 90 ? -3.563 0.788 -11.784 0.41 12.33 90 THR A O 1
ATOM 1506 N N A SER A 1 91 ? -2.572 -1.006 -11.186 0.59 10.17 91 SER A N 1
ATOM 1507 N N B SER A 1 91 ? -2.533 -1.151 -11.332 0.41 10.47 91 SER A N 1
ATOM 1508 C CA A SER A 1 91 ? -1.264 -0.467 -10.777 0.59 10.88 91 SER A CA 1
ATOM 1509 C CA B SER A 1 91 ? -1.331 -0.480 -10.823 0.41 10.49 91 SER A CA 1
ATOM 1510 C C A SER A 1 91 ? -0.157 -1.317 -11.303 0.59 9.58 91 SER A C 1
ATOM 1511 C C B SER A 1 91 ? -0.113 -1.313 -11.180 0.41 9.11 91 SER A C 1
ATOM 1512 O O A SER A 1 91 ? -0.265 -2.529 -11.317 0.59 9.26 91 SER A O 1
ATOM 1513 O O B SER A 1 91 ? -0.116 -2.513 -10.973 0.41 8.18 91 SER A O 1
ATOM 1528 N N . PHE A 1 92 ? 0.922 -0.674 -11.725 1.00 10.70 92 PHE A N 1
ATOM 1529 C CA . PHE A 1 92 ? 2.019 -1.384 -12.369 1.00 10.04 92 PHE A CA 1
ATOM 1530 C C . PHE A 1 92 ? 3.382 -0.936 -11.848 1.00 10.27 92 PHE A C 1
ATOM 1531 O O . PHE A 1 92 ? 3.572 0.249 -11.537 1.00 12.02 92 PHE A O 1
ATOM 1549 N N . PRO A 1 93 ? 4.364 -1.860 -11.832 1.00 10.82 93 PRO A N 1
ATOM 1550 C CA . PRO A 1 93 ? 5.737 -1.501 -11.434 1.00 11.51 93 PRO A CA 1
ATOM 1551 C C . PRO A 1 93 ? 6.465 -0.876 -12.617 1.00 10.83 93 PRO A C 1
ATOM 1552 O O . PRO A 1 93 ? 7.190 -1.533 -13.334 1.00 13.40 93 PRO A O 1
ATOM 1563 N N . VAL A 1 94 ? 6.269 0.420 -12.784 1.00 9.53 94 VAL A N 1
ATOM 1564 C CA . VAL A 1 94 ? 6.812 1.182 -13.900 1.00 9.50 94 VAL A CA 1
ATOM 1565 C C . VAL A 1 94 ? 8.144 1.823 -13.466 1.00 9.69 94 VAL A C 1
ATOM 1566 O O . VAL A 1 94 ? 8.872 1.256 -12.638 1.00 10.89 94 VAL A O 1
ATOM 1579 N N . ARG A 1 95 ? 8.498 2.962 -14.037 1.00 10.14 95 ARG A N 1
ATOM 1580 C CA . ARG A 1 95 ? 9.803 3.536 -13.790 1.00 10.23 95 ARG A CA 1
ATOM 1581 C C . ARG A 1 95 ? 10.052 3.766 -12.314 1.00 8.88 95 ARG A C 1
ATOM 1582 O O . ARG A 1 95 ? 9.203 4.315 -11.635 1.00 10.15 95 ARG A O 1
ATOM 1603 N N . ARG A 1 96 ? 11.262 3.434 -11.859 1.00 8.10 96 ARG A N 1
ATOM 1604 C CA . ARG A 1 96 ? 11.759 3.831 -10.545 1.00 8.52 96 ARG A CA 1
ATOM 1605 C C . ARG A 1 96 ? 10.873 3.326 -9.406 1.00 8.70 96 ARG A C 1
ATOM 1606 O O . ARG A 1 96 ? 10.628 4.001 -8.408 1.00 11.45 96 ARG A O 1
ATOM 1627 N N . THR A 1 97 ? 10.373 2.116 -9.557 1.00 9.14 97 THR A N 1
ATOM 1628 C CA . THR A 1 97 ? 9.596 1.446 -8.515 1.00 9.39 97 THR A CA 1
ATOM 1629 C C . THR A 1 97 ? 10.447 0.435 -7.745 1.00 8.57 97 THR A C 1
ATOM 1630 O O . THR A 1 97 ? 11.520 -0.002 -8.183 1.00 9.77 97 THR A O 1
ATOM 1641 N N . SER A 1 98 ? 9.949 0.061 -6.585 1.00 7.86 98 SER A N 1
ATOM 1642 C CA . SER A 1 98 ? 10.477 -1.063 -5.838 1.00 7.41 98 SER A CA 1
ATOM 1643 C C . SER A 1 98 ? 10.376 -2.333 -6.667 1.00 7.34 98 SER A C 1
ATOM 1644 O O . SER A 1 98 ? 9.371 -2.528 -7.332 1.00 8.65 98 SER A O 1
ATOM 1652 N N . PRO A 1 99 ? 11.354 -3.241 -6.530 1.00 8.40 99 PRO A N 1
ATOM 1653 C CA . PRO A 1 99 ? 11.256 -4.554 -7.173 1.00 9.30 99 PRO A CA 1
ATOM 1654 C C . PRO A 1 99 ? 10.440 -5.554 -6.359 1.00 8.64 99 PRO A C 1
ATOM 1655 O O . PRO A 1 99 ? 10.246 -6.683 -6.802 1.00 9.67 99 PRO A O 1
ATOM 1666 N N . ARG A 1 100 ? 9.980 -5.174 -5.169 1.00 8.51 100 ARG A N 1
ATOM 1667 C CA . ARG A 1 100 ? 9.282 -6.128 -4.308 1.00 8.59 100 ARG A CA 1
ATOM 1668 C C . ARG A 1 100 ? 7.933 -6.572 -4.852 1.00 8.38 100 ARG A C 1
ATOM 1669 O O . ARG A 1 100 ? 7.246 -5.839 -5.575 1.00 8.74 100 ARG A O 1
ATOM 1690 N N . ILE A 1 101 ? 7.572 -7.799 -4.501 1.00 8.90 101 ILE A N 1
ATOM 1691 C CA . ILE A 1 101 ? 6.317 -8.394 -4.925 1.00 8.58 101 ILE A CA 1
ATOM 1692 C C . ILE A 1 101 ? 5.304 -8.146 -3.816 1.00 8.47 101 ILE A C 1
ATOM 1693 O O . ILE A 1 101 ? 5.533 -8.551 -2.672 1.00 8.64 101 ILE A O 1
ATOM 1709 N N . PRO A 1 102 ? 4.165 -7.519 -4.148 1.00 8.77 102 PRO A N 1
ATOM 1710 C CA . PRO A 1 102 ? 3.101 -7.356 -3.151 1.00 9.50 102 PRO A CA 1
ATOM 1711 C C . PRO A 1 102 ? 2.553 -8.696 -2.666 1.00 9.48 102 PRO A C 1
ATOM 1712 O O . PRO A 1 102 ? 2.779 -9.726 -3.299 1.00 10.01 102 PRO A O 1
ATOM 1723 N N . THR A 1 103 ? 1.808 -8.677 -1.573 1.00 9.80 103 THR A N 1
ATOM 1724 C CA . THR A 1 103 ? 1.231 -9.915 -1.079 1.00 11.32 103 THR A CA 1
ATOM 1725 C C . THR A 1 103 ? -0.232 -10.093 -1.462 1.00 11.90 103 THR A C 1
ATOM 1726 O O . THR A 1 103 ? -0.726 -11.232 -1.465 1.00 15.26 103 THR A O 1
ATOM 1737 N N . ASP A 1 104 ? -0.955 -9.004 -1.713 1.00 10.49 104 ASP A N 1
ATOM 1738 C CA . ASP A 1 104 ? -2.361 -9.112 -1.998 1.00 11.45 104 ASP A CA 1
ATOM 1739 C C . ASP A 1 104 ? -2.652 -9.300 -3.486 1.00 10.64 104 ASP A C 1
ATOM 1740 O O . ASP A 1 104 ? -1.799 -9.127 -4.337 1.00 10.98 104 ASP A O 1
ATOM 1749 N N . ILE A 1 105 ? -3.890 -9.604 -3.814 1.00 10.06 105 ILE A N 1
ATOM 1750 C CA . ILE A 1 105 ? -4.237 -9.901 -5.193 1.00 10.16 105 ILE A CA 1
ATOM 1751 C C . ILE A 1 105 ? -4.172 -8.634 -6.046 1.00 9.32 105 ILE A C 1
ATOM 1752 O O . ILE A 1 105 ? -3.760 -8.685 -7.196 1.00 9.83 105 ILE A O 1
ATOM 1768 N N . GLU A 1 106 ? -4.576 -7.493 -5.500 1.00 11.02 106 GLU A N 1
ATOM 1769 C CA . GLU A 1 106 ? -4.584 -6.256 -6.275 1.00 12.39 106 GLU A CA 1
ATOM 1770 C C . GLU A 1 106 ? -3.153 -5.875 -6.704 1.00 10.43 106 GLU A C 1
ATOM 1771 O O . GLU A 1 106 ? -2.866 -5.514 -7.856 1.00 12.38 106 GLU A O 1
ATOM 1783 N N . GLY A 1 107 ? -2.223 -5.970 -5.767 1.00 9.84 107 GLY A N 1
ATOM 1784 C CA . GLY A 1 107 ? -0.846 -5.714 -6.074 1.00 8.56 107 GLY A CA 1
ATOM 1785 C C . GLY A 1 107 ? -0.193 -6.754 -6.947 1.00 8.81 107 GLY A C 1
ATOM 1786 O O . GLY A 1 107 ? 0.574 -6.424 -7.848 1.00 9.60 107 GLY A O 1
ATOM 1790 N N . GLN A 1 108 ? -0.475 -8.028 -6.685 1.00 8.33 108 GLN A N 1
ATOM 1791 C CA . GLN A 1 108 ? 0.144 -9.057 -7.471 1.00 8.93 108 GLN A CA 1
ATOM 1792 C C . GLN A 1 108 ? -0.338 -9.068 -8.916 1.00 7.91 108 GLN A C 1
ATOM 1793 O O . GLN A 1 108 ? 0.447 -9.345 -9.808 1.00 8.52 108 GLN A O 1
ATOM 1807 N N . ILE A 1 109 ? -1.614 -8.797 -9.163 1.00 8.00 109 ILE A N 1
ATOM 1808 C CA . ILE A 1 109 ? -2.076 -8.860 -10.543 1.00 8.35 109 ILE A CA 1
ATOM 1809 C C . ILE A 1 109 ? -1.353 -7.798 -11.375 1.00 8.00 109 ILE A C 1
ATOM 1810 O O . ILE A 1 109 ? -0.981 -8.060 -12.508 1.00 9.15 109 ILE A O 1
ATOM 1826 N N . GLY A 1 110 ? -1.095 -6.625 -10.804 1.00 8.49 110 GLY A N 1
ATOM 1827 C CA . GLY A 1 110 ? -0.290 -5.632 -11.499 1.00 8.86 110 GLY A CA 1
ATOM 1828 C C . GLY A 1 110 ? 1.167 -6.027 -11.625 1.00 7.90 110 GLY A C 1
ATOM 1829 O O . GLY A 1 110 ? 1.787 -5.832 -12.664 1.00 8.62 110 GLY A O 1
ATOM 1833 N N . TYR A 1 111 ? 1.723 -6.609 -10.576 1.00 7.65 111 TYR A N 1
ATOM 1834 C CA . TYR A 1 111 ? 3.104 -7.044 -10.618 1.00 8.25 111 TYR A CA 1
ATOM 1835 C C . TYR A 1 111 ? 3.353 -7.998 -11.785 1.00 7.77 111 TYR A C 1
ATOM 1836 O O . TYR A 1 111 ? 4.396 -7.943 -12.449 1.00 8.39 111 TYR A O 1
ATOM 1854 N N . TYR A 1 112 ? 2.387 -8.886 -12.016 1.00 6.83 112 TYR A N 1
ATOM 1855 C CA . TYR A 1 112 ? 2.506 -9.942 -13.012 1.00 7.45 112 TYR A CA 1
ATOM 1856 C C . TYR A 1 112 ? 1.847 -9.615 -14.356 1.00 7.36 112 TYR A C 1
ATOM 1857 O O . TYR A 1 112 ? 1.595 -10.518 -15.127 1.00 8.23 112 TYR A O 1
ATOM 1875 N N . CYS A 1 113 ? 1.612 -8.339 -14.636 1.00 8.57 113 CYS A N 1
ATOM 1876 C CA . CYS A 1 113 ? 0.905 -7.941 -15.850 1.00 8.56 113 CYS A CA 1
ATOM 1877 C C . CYS A 1 113 ? 1.685 -6.863 -16.601 1.00 9.26 113 CYS A C 1
ATOM 1878 O O . CYS A 1 113 ? 2.259 -5.968 -15.985 1.00 11.31 113 CYS A O 1
ATOM 1886 N N . ASN A 1 114 ? 1.686 -6.950 -17.934 1.00 8.97 114 ASN A N 1
ATOM 1887 C CA . ASN A 1 114 ? 2.289 -5.945 -18.789 1.00 9.66 114 ASN A CA 1
ATOM 1888 C C . ASN A 1 114 ? 1.256 -5.134 -19.559 1.00 9.47 114 ASN A C 1
ATOM 1889 O O . ASN A 1 114 ? 1.610 -4.168 -20.236 1.00 11.30 114 ASN A O 1
ATOM 1900 N N . ALA A 1 115 ? -0.014 -5.502 -19.485 1.00 8.59 115 ALA A N 1
ATOM 1901 C CA . ALA A 1 115 ? -1.025 -4.953 -20.370 1.00 8.86 115 ALA A CA 1
ATOM 1902 C C . ALA A 1 115 ? -2.389 -5.241 -19.793 1.00 9.19 115 ALA A C 1
ATOM 1903 O O . ALA A 1 115 ? -2.812 -6.392 -19.729 1.00 10.92 115 ALA A O 1
ATOM 1910 N N . ALA A 1 116 ? -3.053 -4.176 -19.339 1.00 9.84 116 ALA A N 1
ATOM 1911 C CA . ALA A 1 116 ? -4.263 -4.269 -18.539 1.00 11.33 116 ALA A CA 1
ATOM 1912 C C . ALA A 1 116 ? -5.530 -4.566 -19.315 1.00 10.26 116 ALA A C 1
ATOM 1913 O O . ALA A 1 116 ? -6.562 -4.815 -18.709 1.00 12.35 116 ALA A O 1
ATOM 1920 N N . GLU A 1 117 ? -5.491 -4.507 -20.638 1.00 8.39 117 GLU A N 1
ATOM 1921 C CA . GLU A 1 117 ? -6.683 -4.800 -21.388 1.00 8.98 117 GLU A CA 1
ATOM 1922 C C . GLU A 1 117 ? -7.125 -6.247 -21.213 1.00 8.14 117 GLU A C 1
ATOM 1923 O O . GLU A 1 117 ? -8.265 -6.559 -21.516 1.00 10.42 117 GLU A O 1
ATOM 1935 N N . THR A 1 118 ? -6.200 -7.108 -20.794 1.00 7.40 118 THR A N 1
ATOM 1936 C CA . THR A 1 118 ? -6.447 -8.541 -20.668 1.00 7.60 118 THR A CA 1
ATOM 1937 C C . THR A 1 118 ? -6.919 -8.862 -19.264 1.00 7.72 118 THR A C 1
ATOM 1938 O O . THR A 1 118 ? -6.168 -8.705 -18.299 1.00 8.99 118 THR A O 1
ATOM 1949 N N . ALA A 1 119 ? -8.177 -9.283 -19.177 1.00 7.62 119 ALA A N 1
ATOM 1950 C CA . ALA A 1 119 ? -8.812 -9.669 -17.920 1.00 8.18 119 ALA A CA 1
ATOM 1951 C C . ALA A 1 119 ? -8.575 -11.152 -17.691 1.00 8.59 119 ALA A C 1
ATOM 1952 O O . ALA A 1 119 ? -8.634 -11.959 -18.634 1.00 10.08 119 ALA A O 1
ATOM 1959 N N . ILE A 1 120 ? -8.320 -11.527 -16.448 1.00 8.56 120 ILE A N 1
ATOM 1960 C CA . ILE A 1 120 ? -8.362 -12.932 -16.027 1.00 8.83 120 ILE A CA 1
ATOM 1961 C C . ILE A 1 120 ? -9.805 -13.277 -15.629 1.00 9.04 120 ILE A C 1
ATOM 1962 O O . ILE A 1 120 ? -10.459 -12.528 -14.906 1.00 9.88 120 ILE A O 1
ATOM 1978 N N . SER A 1 121 ? -10.268 -14.400 -16.159 1.00 8.83 121 SER A N 1
ATOM 1979 C CA . SER A 1 121 ? -11.627 -14.865 -15.978 1.00 9.67 121 SER A CA 1
ATOM 1980 C C . SER A 1 121 ? -11.607 -16.318 -15.513 1.00 9.74 121 SER A C 1
ATOM 1981 O O . SER A 1 121 ? -10.601 -17.015 -15.675 1.00 9.60 121 SER A O 1
ATOM 1989 N N . PRO A 1 122 ? -12.722 -16.803 -14.958 1.00 9.72 122 PRO A N 1
ATOM 1990 C CA . PRO A 1 122 ? -12.771 -18.217 -14.575 1.00 10.14 122 PRO A CA 1
ATOM 1991 C C . PRO A 1 122 ? -12.541 -19.111 -15.790 1.00 9.62 122 PRO A C 1
ATOM 1992 O O . PRO A 1 122 ? -13.094 -18.867 -16.861 1.00 11.47 122 PRO A O 1
ATOM 2003 N N . GLY A 1 123 ? -11.686 -20.102 -15.620 1.00 9.22 123 GLY A N 1
ATOM 2004 C CA . GLY A 1 123 ? -11.309 -20.987 -16.705 1.00 9.15 123 GLY A CA 1
ATOM 2005 C C . GLY A 1 123 ? -10.077 -20.568 -17.485 1.00 8.46 123 GLY A C 1
ATOM 2006 O O . GLY A 1 123 ? -9.585 -21.337 -18.278 1.00 8.97 123 GLY A O 1
ATOM 2010 N N . THR A 1 124 ? -9.582 -19.354 -17.271 1.00 8.49 124 THR A N 1
ATOM 2011 C CA . THR A 1 124 ? -8.430 -18.873 -18.017 1.00 8.32 124 THR A CA 1
ATOM 2012 C C . THR A 1 124 ? -7.199 -19.757 -17.811 1.00 8.04 124 THR A C 1
ATOM 2013 O O . THR A 1 124 ? -6.543 -20.118 -18.790 1.00 8.20 124 THR A O 1
ATOM 2024 N N . TRP A 1 125 ? -6.887 -20.117 -16.571 1.00 8.05 125 TRP A N 1
ATOM 2025 C CA . TRP A 1 125 ? -5.707 -20.934 -16.317 1.00 8.63 125 TRP A CA 1
ATOM 2026 C C . TRP A 1 125 ? -5.829 -22.293 -16.999 1.00 8.41 125 TRP A C 1
ATOM 2027 O O . TRP A 1 125 ? -4.903 -22.762 -17.672 1.00 8.69 125 TRP A O 1
ATOM 2048 N N A GLU A 1 126 ? -6.996 -22.905 -16.844 0.44 9.17 126 GLU A N 1
ATOM 2049 N N B GLU A 1 126 ? -6.980 -22.943 -16.851 0.56 8.67 126 GLU A N 1
ATOM 2050 C CA A GLU A 1 126 ? -7.266 -24.207 -17.424 0.44 9.69 126 GLU A CA 1
ATOM 2051 C CA B GLU A 1 126 ? -7.172 -24.251 -17.468 0.56 8.71 126 GLU A CA 1
ATOM 2052 C C A GLU A 1 126 ? -7.157 -24.159 -18.955 0.44 8.63 126 GLU A C 1
ATOM 2053 C C B GLU A 1 126 ? -7.055 -24.127 -18.987 0.56 7.67 126 GLU A C 1
ATOM 2054 O O A GLU A 1 126 ? -6.633 -25.073 -19.590 0.44 8.88 126 GLU A O 1
ATOM 2055 O O B GLU A 1 126 ? -6.435 -24.961 -19.656 0.56 8.40 126 GLU A O 1
ATOM 2078 N N . ALA A 1 127 ? -7.678 -23.093 -19.555 1.00 7.76 127 ALA A N 1
ATOM 2079 C CA . ALA A 1 127 ? -7.577 -22.913 -20.999 1.00 7.94 127 ALA A CA 1
ATOM 2080 C C . ALA A 1 127 ? -6.108 -22.720 -21.438 1.00 7.82 127 ALA A C 1
ATOM 2081 O O . ALA A 1 127 ? -5.671 -23.295 -22.429 1.00 7.52 127 ALA A O 1
ATOM 2089 N N . ALA A 1 128 ? -5.382 -21.899 -20.699 1.00 6.99 128 ALA A N 1
ATOM 2090 C CA . ALA A 1 128 ? -3.988 -21.640 -21.003 1.00 7.46 128 ALA A CA 1
ATOM 2091 C C . ALA A 1 128 ? -3.163 -22.928 -20.953 1.00 7.06 128 ALA A C 1
ATOM 2092 O O . ALA A 1 128 ? -2.294 -23.152 -21.805 1.00 7.73 128 ALA A O 1
ATOM 2099 N N . LEU A 1 129 ? -3.441 -23.785 -19.972 1.00 7.43 129 LEU A N 1
ATOM 2100 C CA . LEU A 1 129 ? -2.748 -25.075 -19.881 1.00 8.28 129 LEU A CA 1
ATOM 2101 C C . LEU A 1 129 ? -3.060 -25.961 -21.089 1.00 8.07 129 LEU A C 1
ATOM 2102 O O . LEU A 1 129 ? -2.193 -26.700 -21.559 1.00 8.83 129 LEU A O 1
ATOM 2118 N N . SER A 1 130 ? -4.298 -25.928 -21.565 1.00 7.85 130 SER A N 1
ATOM 2119 C CA . SER A 1 130 ? -4.660 -26.739 -22.728 1.00 7.98 130 SER A CA 1
ATOM 2120 C C . SER A 1 130 ? -3.971 -26.241 -23.989 1.00 7.67 130 SER A C 1
ATOM 2121 O O . SER A 1 130 ? -3.585 -27.033 -24.843 1.00 8.20 130 SER A O 1
ATOM 2129 N N . SER A 1 131 ? -3.830 -24.927 -24.102 1.00 7.56 131 SER A N 1
ATOM 2130 C CA . SER A 1 131 ? -3.196 -24.308 -25.238 1.00 6.96 131 SER A CA 1
ATOM 2131 C C . SER A 1 131 ? -1.697 -24.640 -25.233 1.00 7.76 131 SER A C 1
ATOM 2132 O O . SER A 1 131 ? -1.109 -24.994 -26.259 1.00 7.71 131 SER A O 1
ATOM 2140 N N A MET A 1 132 ? -1.086 -24.567 -24.060 0.89 7.55 132 MET A N 1
ATOM 2141 N N B MET A 1 132 ? -1.101 -24.592 -24.052 0.11 7.98 132 MET A N 1
ATOM 2142 C CA A MET A 1 132 ? 0.275 -24.993 -23.881 0.89 8.30 132 MET A CA 1
ATOM 2143 C CA B MET A 1 132 ? 0.289 -24.976 -23.901 0.11 8.53 132 MET A CA 1
ATOM 2144 C C A MET A 1 132 ? 0.436 -26.452 -24.315 0.89 8.28 132 MET A C 1
ATOM 2145 C C B MET A 1 132 ? 0.497 -26.467 -24.218 0.11 8.36 132 MET A C 1
ATOM 2146 O O A MET A 1 132 ? 1.387 -26.815 -24.994 0.89 8.20 132 MET A O 1
ATOM 2147 O O B MET A 1 132 ? 1.539 -26.848 -24.749 0.11 8.30 132 MET A O 1
ATOM 2174 N N . ALA A 1 133 ? -0.491 -27.303 -23.901 1.00 8.27 133 ALA A N 1
ATOM 2175 C CA . ALA A 1 133 ? -0.433 -28.716 -24.245 1.00 8.33 133 ALA A CA 1
ATOM 2176 C C . ALA A 1 133 ? -0.468 -28.914 -25.757 1.00 8.26 133 ALA A C 1
ATOM 2177 O O . ALA A 1 133 ? 0.247 -29.768 -26.285 1.00 8.78 133 ALA A O 1
ATOM 2185 N N . SER A 1 134 ? -1.289 -28.146 -26.475 1.00 8.07 134 SER A N 1
ATOM 2186 C CA . SER A 1 134 ? -1.291 -28.249 -27.935 1.00 8.09 134 SER A CA 1
ATOM 2187 C C . SER A 1 134 ? 0.073 -27.922 -28.527 1.00 7.74 134 SER A C 1
ATOM 2188 O O . SER A 1 134 ? 0.516 -28.578 -29.472 1.00 8.02 134 SER A O 1
ATOM 2196 N N . ALA A 1 135 ? 0.734 -26.888 -27.993 1.00 7.57 135 ALA A N 1
ATOM 2197 C CA . ALA A 1 135 ? 2.083 -26.534 -28.424 1.00 7.81 135 ALA A CA 1
ATOM 2198 C C . ALA A 1 135 ? 3.102 -27.628 -28.108 1.00 7.77 135 ALA A C 1
ATOM 2199 O O . ALA A 1 135 ? 3.946 -27.952 -28.936 1.00 8.41 135 ALA A O 1
ATOM 2206 N N . ILE A 1 136 ? 3.024 -28.211 -26.920 1.00 7.81 136 ILE A N 1
ATOM 2207 C CA . ILE A 1 136 ? 3.942 -29.277 -26.539 1.00 8.63 136 ILE A CA 1
ATOM 2208 C C . ILE A 1 136 ? 3.768 -30.493 -27.448 1.00 8.73 136 ILE A C 1
ATOM 2209 O O . ILE A 1 136 ? 4.751 -31.062 -27.927 1.00 9.78 136 ILE A O 1
ATOM 2225 N N . ASP A 1 137 ? 2.525 -30.908 -27.688 1.00 8.92 137 ASP A N 1
ATOM 2226 C CA . ASP A 1 137 ? 2.332 -32.076 -28.547 1.00 8.43 137 ASP A CA 1
ATOM 2227 C C . ASP A 1 137 ? 2.787 -31.806 -29.981 1.00 8.22 137 ASP A C 1
ATOM 2228 O O . ASP A 1 137 ? 3.315 -32.704 -30.646 1.00 9.26 137 ASP A O 1
ATOM 2237 N N . GLY A 1 138 ? 2.592 -30.587 -30.481 1.00 8.15 138 GLY A N 1
ATOM 2238 C CA . GLY A 1 138 ? 3.092 -30.221 -31.788 1.00 8.33 138 GLY A CA 1
ATOM 2239 C C . GLY A 1 138 ? 4.601 -30.309 -31.824 1.00 8.79 138 GLY A C 1
ATOM 2240 O O . GLY A 1 138 ? 5.184 -30.878 -32.750 1.00 9.63 138 GLY A O 1
ATOM 2244 N N . ALA A 1 139 ? 5.265 -29.780 -30.799 1.00 8.16 139 ALA A N 1
ATOM 2245 C CA . ALA A 1 139 ? 6.713 -29.865 -30.704 1.00 9.19 139 ALA A CA 1
ATOM 2246 C C . ALA A 1 139 ? 7.162 -31.323 -30.706 1.00 10.67 139 ALA A C 1
ATOM 2247 O O . ALA A 1 139 ? 8.134 -31.682 -31.350 1.00 11.22 139 ALA A O 1
ATOM 2254 N N . ASP A 1 140 ? 6.458 -32.175 -29.970 1.00 10.32 140 ASP A N 1
ATOM 2255 C CA . ASP A 1 140 ? 6.851 -33.580 -29.902 1.00 12.01 140 ASP A CA 1
ATOM 2256 C C . ASP A 1 140 ? 6.774 -34.237 -31.283 1.00 12.23 140 ASP A C 1
ATOM 2257 O O . ASP A 1 140 ? 7.588 -35.114 -31.615 1.00 13.65 140 ASP A O 1
ATOM 2266 N N . LEU A 1 141 ? 5.809 -33.829 -32.098 1.00 11.53 141 LEU A N 1
ATOM 2267 C CA . LEU A 1 141 ? 5.713 -34.384 -33.451 1.00 12.66 141 LEU A CA 1
ATOM 2268 C C . LEU A 1 141 ? 6.926 -34.008 -34.292 1.00 12.62 141 LEU A C 1
ATOM 2269 O O . LEU A 1 141 ? 7.461 -34.828 -35.050 1.00 13.89 141 LEU A O 1
ATOM 2285 N N . ILE A 1 142 ? 7.361 -32.761 -34.167 1.00 11.83 142 ILE A N 1
ATOM 2286 C CA . ILE A 1 142 ? 8.558 -32.324 -34.862 1.00 11.90 142 ILE A CA 1
ATOM 2287 C C . ILE A 1 142 ? 9.791 -33.055 -34.335 1.00 13.46 142 ILE A C 1
ATOM 2288 O O . ILE A 1 142 ? 10.605 -33.555 -35.122 1.00 14.77 142 ILE A O 1
ATOM 2304 N N . ALA A 1 143 ? 9.910 -33.161 -33.020 1.00 13.48 143 ALA A N 1
ATOM 2305 C CA . ALA A 1 143 ? 11.040 -33.866 -32.430 1.00 14.74 143 ALA A CA 1
ATOM 2306 C C . ALA A 1 143 ? 11.108 -35.315 -32.900 1.00 16.11 143 ALA A C 1
ATOM 2307 O O . ALA A 1 143 ? 12.196 -35.856 -33.020 1.00 18.44 143 ALA A O 1
ATOM 2314 N N . ALA A 1 144 ? 9.961 -35.934 -33.161 1.00 16.36 144 ALA A N 1
ATOM 2315 C CA . ALA A 1 144 ? 9.874 -37.335 -33.541 1.00 18.00 144 ALA A CA 1
ATOM 2316 C C . ALA A 1 144 ? 10.039 -37.507 -35.044 1.00 19.08 144 ALA A C 1
ATOM 2317 O O . ALA A 1 144 ? 10.060 -38.638 -35.525 1.00 21.88 144 ALA A O 1
ATOM 2324 N N . GLY A 1 145 ? 10.155 -36.415 -35.794 1.00 19.07 145 GLY A N 1
ATOM 2325 C CA . GLY A 1 145 ? 10.498 -36.503 -37.198 1.00 17.89 145 GLY A CA 1
ATOM 2326 C C . GLY A 1 145 ? 9.608 -35.834 -38.226 1.00 17.60 145 GLY A C 1
ATOM 2327 O O . GLY A 1 145 ? 9.980 -35.805 -39.392 1.00 19.36 145 GLY A O 1
ATOM 2331 N N A HIS A 1 146 ? 8.447 -35.318 -37.842 0.72 16.58 146 HIS A N 1
ATOM 2332 N N B HIS A 1 146 ? 8.446 -35.328 -37.829 0.28 16.74 146 HIS A N 1
ATOM 2333 C CA A HIS A 1 146 ? 7.596 -34.656 -38.828 0.72 15.83 146 HIS A CA 1
ATOM 2334 C CA B HIS A 1 146 ? 7.572 -34.631 -38.772 0.28 15.99 146 HIS A CA 1
ATOM 2335 C C A HIS A 1 146 ? 8.288 -33.367 -39.249 0.72 14.04 146 HIS A C 1
ATOM 2336 C C B HIS A 1 146 ? 8.239 -33.334 -39.222 0.28 14.43 146 HIS A C 1
ATOM 2337 O O A HIS A 1 146 ? 8.987 -32.717 -38.455 0.72 15.58 146 HIS A O 1
ATOM 2338 O O B HIS A 1 146 ? 8.891 -32.653 -38.421 0.28 14.91 146 HIS A O 1
ATOM 2365 N N . LYS A 1 147 ? 8.063 -32.976 -40.491 1.00 13.19 147 LYS A N 1
ATOM 2366 C CA . LYS A 1 147 ? 8.582 -31.706 -40.976 1.00 12.55 147 LYS A CA 1
ATOM 2367 C C . LYS A 1 147 ? 7.638 -30.530 -40.817 1.00 10.63 147 LYS A C 1
ATOM 2368 O O . LYS A 1 147 ? 8.071 -29.404 -40.991 1.00 10.85 147 LYS A O 1
ATOM 2388 N N . ALA A 1 148 ? 6.374 -30.797 -40.491 1.00 10.62 148 ALA A N 1
ATOM 2389 C CA . ALA A 1 148 ? 5.404 -29.732 -40.268 1.00 10.83 148 ALA A CA 1
ATOM 2390 C C . ALA A 1 148 ? 4.319 -30.231 -39.356 1.00 10.65 148 ALA A C 1
ATOM 2391 O O . ALA A 1 148 ? 3.964 -31.408 -39.410 1.00 12.84 148 ALA A O 1
ATOM 2398 N N . ALA A 1 149 ? 3.790 -29.339 -38.531 1.00 8.93 149 ALA A N 1
ATOM 2399 C CA . ALA A 1 149 ? 2.601 -29.593 -37.727 1.00 9.21 149 ALA A CA 1
ATOM 2400 C C . ALA A 1 149 ? 2.022 -28.242 -37.372 1.00 8.33 149 ALA A C 1
ATOM 2401 O O . ALA A 1 149 ? 2.724 -27.228 -37.432 1.00 8.54 149 ALA A O 1
ATOM 2408 N N . PHE A 1 150 ? 0.746 -28.218 -37.012 1.00 7.90 150 PHE A N 1
ATOM 2409 C CA . PHE A 1 150 ? 0.048 -26.993 -36.606 1.00 7.59 150 PHE A CA 1
ATOM 2410 C C . PHE A 1 150 ? -0.589 -27.180 -35.231 1.00 7.93 150 PHE A C 1
ATOM 2411 O O . PHE A 1 150 ? -1.465 -28.047 -35.058 1.00 9.03 150 PHE A O 1
ATOM 2428 N N . SER A 1 151 ? -0.180 -26.340 -34.283 1.00 6.96 151 SER A N 1
ATOM 2429 C CA . SER A 1 151 ? -0.780 -26.283 -32.964 1.00 6.98 151 SER A CA 1
ATOM 2430 C C . SER A 1 151 ? -1.756 -25.111 -32.937 1.00 6.61 151 SER A C 1
ATOM 2431 O O . SER A 1 151 ? -1.341 -23.926 -32.982 1.00 7.26 151 SER A O 1
ATOM 2439 N N . LEU A 1 152 ? -3.042 -25.421 -32.913 1.00 7.12 152 LEU A N 1
ATOM 2440 C CA . LEU A 1 152 ? -4.108 -24.439 -32.917 1.00 6.71 152 LEU A CA 1
ATOM 2441 C C . LEU A 1 152 ? -4.322 -23.962 -31.487 1.00 6.94 152 LEU A C 1
ATOM 2442 O O . LEU A 1 152 ? -5.243 -24.353 -30.793 1.00 8.10 152 LEU A O 1
ATOM 2458 N N . CYS A 1 153 ? -3.374 -23.144 -31.040 1.00 6.68 153 CYS A N 1
ATOM 2459 C CA . CYS A 1 153 ? -3.351 -22.578 -29.709 1.00 6.60 153 CYS A CA 1
ATOM 2460 C C . CYS A 1 153 ? -4.387 -21.471 -29.554 1.00 6.85 153 CYS A C 1
ATOM 2461 O O . CYS A 1 153 ? -4.519 -20.609 -30.418 1.00 8.44 153 CYS A O 1
ATOM 2469 N N . ARG A 1 154 ? -5.101 -21.525 -28.440 1.00 6.96 154 ARG A N 1
ATOM 2470 C CA . ARG A 1 154 ? -5.954 -20.448 -27.954 1.00 6.51 154 ARG A CA 1
ATOM 2471 C C . ARG A 1 154 ? -6.159 -20.729 -26.474 1.00 6.39 154 ARG A C 1
ATOM 2472 O O . ARG A 1 154 ? -6.586 -21.817 -26.109 1.00 7.62 154 ARG A O 1
ATOM 2493 N N . PRO A 1 155 ? -5.840 -19.766 -25.583 1.00 6.77 155 PRO A N 1
ATOM 2494 C CA . PRO A 1 155 ? -5.332 -18.416 -25.869 1.00 6.61 155 PRO A CA 1
ATOM 2495 C C . PRO A 1 155 ? -3.956 -18.411 -26.494 1.00 6.29 155 PRO A C 1
ATOM 2496 O O . PRO A 1 155 ? -3.207 -19.374 -26.395 1.00 7.21 155 PRO A O 1
ATOM 2507 N N . PRO A 1 156 ? -3.646 -17.309 -27.168 1.00 6.19 156 PRO A N 1
ATOM 2508 C CA . PRO A 1 156 ? -2.312 -17.115 -27.745 1.00 6.44 156 PRO A CA 1
ATOM 2509 C C . PRO A 1 156 ? -1.264 -16.888 -26.660 1.00 5.96 156 PRO A C 1
ATOM 2510 O O . PRO A 1 156 ? -1.585 -16.827 -25.463 1.00 6.29 156 PRO A O 1
ATOM 2521 N N . GLY A 1 157 ? -0.021 -16.773 -27.074 1.00 5.75 157 GLY A N 1
ATOM 2522 C CA . GLY A 1 157 ? 1.099 -16.806 -26.160 1.00 6.21 157 GLY A CA 1
ATOM 2523 C C . GLY A 1 157 ? 2.139 -15.699 -26.224 1.00 5.37 157 GLY A C 1
ATOM 2524 O O . GLY A 1 157 ? 2.850 -15.495 -25.223 1.00 6.09 157 GLY A O 1
ATOM 2528 N N . HIS A 1 158 ? 2.318 -15.032 -27.355 1.00 5.28 158 HIS A N 1
ATOM 2529 C CA . HIS A 1 158 ? 3.583 -14.339 -27.579 1.00 5.79 158 HIS A CA 1
ATOM 2530 C C . HIS A 1 158 ? 3.820 -13.068 -26.781 1.00 5.67 158 HIS A C 1
ATOM 2531 O O . HIS A 1 158 ? 4.964 -12.607 -26.735 1.00 6.05 158 HIS A O 1
ATOM 2546 N N . HIS A 1 159 ? 2.805 -12.542 -26.093 1.00 5.80 159 HIS A N 1
ATOM 2547 C CA . HIS A 1 159 ? 2.999 -11.395 -25.209 1.00 5.46 159 HIS A CA 1
ATOM 2548 C C . HIS A 1 159 ? 3.307 -11.798 -23.764 1.00 6.06 159 HIS A C 1
ATOM 2549 O O . HIS A 1 159 ? 3.591 -10.938 -22.946 1.00 7.01 159 HIS A O 1
ATOM 2563 N N . ALA A 1 160 ? 3.228 -13.085 -23.443 1.00 6.06 160 ALA A N 1
ATOM 2564 C CA . ALA A 1 160 ? 3.532 -13.558 -22.096 1.00 6.27 160 ALA A CA 1
ATOM 2565 C C . ALA A 1 160 ? 5.052 -13.677 -21.975 1.00 6.24 160 ALA A C 1
ATOM 2566 O O . ALA A 1 160 ? 5.675 -14.431 -22.691 1.00 6.54 160 ALA A O 1
ATOM 2573 N N . GLY A 1 161 ? 5.624 -12.862 -21.089 1.00 6.29 161 GLY A N 1
ATOM 2574 C CA . GLY A 1 161 ? 7.028 -12.836 -20.822 1.00 6.58 161 GLY A CA 1
ATOM 2575 C C . GLY A 1 161 ? 7.380 -13.755 -19.673 1.00 6.51 161 GLY A C 1
ATOM 2576 O O . GLY A 1 161 ? 6.584 -14.571 -19.215 1.00 7.52 161 GLY A O 1
ATOM 2580 N N . ILE A 1 162 ? 8.606 -13.626 -19.166 1.00 6.88 162 ILE A N 1
ATOM 2581 C CA . ILE A 1 162 ? 9.075 -14.557 -18.133 1.00 7.22 162 ILE A CA 1
ATOM 2582 C C . ILE A 1 162 ? 8.070 -14.598 -16.993 1.00 7.08 162 ILE A C 1
ATOM 2583 O O . ILE A 1 162 ? 7.714 -15.686 -16.478 1.00 8.10 162 ILE A O 1
ATOM 2599 N N . ASP A 1 163 ? 7.640 -13.415 -16.556 1.00 6.93 163 ASP A N 1
ATOM 2600 C CA . ASP A 1 163 ? 6.777 -13.290 -15.395 1.00 7.61 163 ASP A CA 1
ATOM 2601 C C . ASP A 1 163 ? 5.678 -12.251 -15.569 1.00 6.97 163 ASP A C 1
ATOM 2602 O O . ASP A 1 163 ? 5.343 -11.521 -14.639 1.00 7.74 163 ASP A O 1
ATOM 2611 N N A MET A 1 164 ? 5.100 -12.174 -16.759 0.38 7.02 164 MET A N 1
ATOM 2612 N N B MET A 1 164 ? 5.119 -12.187 -16.775 0.33 6.95 164 MET A N 1
ATOM 2613 N N C MET A 1 164 ? 5.124 -12.156 -16.771 0.29 7.22 164 MET A N 1
ATOM 2614 C CA A MET A 1 164 ? 3.988 -11.257 -16.970 0.38 7.75 164 MET A CA 1
ATOM 2615 C CA B MET A 1 164 ? 4.028 -11.265 -17.071 0.33 7.38 164 MET A CA 1
ATOM 2616 C CA C MET A 1 164 ? 3.992 -11.264 -16.988 0.29 7.94 164 MET A CA 1
ATOM 2617 C C A MET A 1 164 ? 3.061 -11.699 -18.090 0.38 6.56 164 MET A C 1
ATOM 2618 C C B MET A 1 164 ? 3.034 -11.855 -18.058 0.33 6.60 164 MET A C 1
ATOM 2619 C C C MET A 1 164 ? 3.053 -11.744 -18.084 0.29 6.89 164 MET A C 1
ATOM 2620 O O A MET A 1 164 ? 3.520 -12.160 -19.134 0.38 6.16 164 MET A O 1
ATOM 2621 O O B MET A 1 164 ? 3.418 -12.579 -18.977 0.33 6.94 164 MET A O 1
ATOM 2622 O O C MET A 1 164 ? 3.491 -12.277 -19.101 0.29 6.94 164 MET A O 1
ATOM 2662 N N . PHE A 1 165 ? 1.761 -11.528 -17.850 1.00 6.55 165 PHE A N 1
ATOM 2663 C CA . PHE A 1 165 ? 0.697 -11.784 -18.806 1.00 6.29 165 PHE A CA 1
ATOM 2664 C C . PHE A 1 165 ? 0.260 -10.460 -19.431 1.00 6.32 165 PHE A C 1
ATOM 2665 O O . PHE A 1 165 ? 0.465 -9.397 -18.864 1.00 6.87 165 PHE A O 1
ATOM 2684 N N . GLY A 1 166 ? -0.391 -10.548 -20.587 1.00 6.19 166 GLY A N 1
ATOM 2685 C CA . GLY A 1 166 ? -0.914 -9.375 -21.273 1.00 6.24 166 GLY A CA 1
ATOM 2686 C C . GLY A 1 166 ? -1.110 -9.676 -22.736 1.00 5.88 166 GLY A C 1
ATOM 2687 O O . GLY A 1 166 ? -0.742 -10.739 -23.217 1.00 5.73 166 GLY A O 1
ATOM 2691 N N . GLY A 1 167 ? -1.735 -8.755 -23.458 1.00 6.45 167 GLY A N 1
ATOM 2692 C CA . GLY A 1 167 ? -1.967 -8.938 -24.871 1.00 6.49 167 GLY A CA 1
ATOM 2693 C C . GLY A 1 167 ? -2.728 -10.206 -25.209 1.00 6.41 167 GLY A C 1
ATOM 2694 O O . GLY A 1 167 ? -2.450 -10.835 -26.228 1.00 6.71 167 GLY A O 1
ATOM 2698 N N . TYR A 1 168 ? -3.624 -10.612 -24.315 1.00 6.20 168 TYR A N 1
ATOM 2699 C CA . TYR A 1 168 ? -4.495 -11.775 -24.507 1.00 6.63 168 TYR A CA 1
ATOM 2700 C C . TYR A 1 168 ? -3.781 -13.108 -24.219 1.00 6.29 168 TYR A C 1
ATOM 2701 O O . TYR A 1 168 ? -4.357 -14.184 -24.482 1.00 7.09 168 TYR A O 1
ATOM 2719 N N . CYS A 1 169 ? -2.563 -13.027 -23.680 1.00 6.05 169 CYS A N 1
ATOM 2720 C CA . CYS A 1 169 ? -1.679 -14.167 -23.501 1.00 6.62 169 CYS A CA 1
ATOM 2721 C C . CYS A 1 169 ? -1.303 -14.407 -22.056 1.00 6.53 169 CYS A C 1
ATOM 2722 O O . CYS A 1 169 ? -1.118 -13.451 -21.298 1.00 7.30 169 CYS A O 1
ATOM 2730 N N . PHE A 1 170 ? -1.140 -15.682 -21.709 1.00 6.49 170 PHE A N 1
ATOM 2731 C CA . PHE A 1 170 ? -0.821 -16.096 -20.347 1.00 6.66 170 PHE A CA 1
ATOM 2732 C C . PHE A 1 170 ? 0.384 -17.018 -20.253 1.00 6.11 170 PHE A C 1
ATOM 2733 O O . PHE A 1 170 ? 1.249 -16.858 -19.399 1.00 7.16 170 PHE A O 1
ATOM 2750 N N . ILE A 1 171 ? 0.425 -18.032 -21.114 1.00 6.25 171 ILE A N 1
ATOM 2751 C CA . ILE A 1 171 ? 1.561 -18.927 -21.209 1.00 6.50 171 ILE A CA 1
ATOM 2752 C C . ILE A 1 171 ? 2.104 -18.789 -22.620 1.00 6.66 171 ILE A C 1
ATOM 2753 O O . ILE A 1 171 ? 1.348 -18.850 -23.587 1.00 6.90 171 ILE A O 1
ATOM 2769 N N . ASN A 1 172 ? 3.408 -18.612 -22.727 1.00 6.04 172 ASN A N 1
ATOM 2770 C CA . ASN A 1 172 ? 4.013 -18.408 -24.032 1.00 6.11 172 ASN A CA 1
ATOM 2771 C C . ASN A 1 172 ? 4.195 -19.749 -24.752 1.00 6.53 172 ASN A C 1
ATOM 2772 O O . ASN A 1 172 ? 5.214 -20.426 -24.631 1.00 6.85 172 ASN A O 1
ATOM 2783 N N . ASN A 1 173 ? 3.150 -20.125 -25.480 1.00 6.47 173 ASN A N 1
ATOM 2784 C CA . ASN A 1 173 ? 3.094 -21.427 -26.152 1.00 7.01 173 ASN A CA 1
ATOM 2785 C C . ASN A 1 173 ? 4.288 -21.674 -27.057 1.00 6.33 173 ASN A C 1
ATOM 2786 O O . ASN A 1 173 ? 4.856 -22.773 -27.062 1.00 6.84 173 ASN A O 1
ATOM 2797 N N . ALA A 1 174 ? 4.659 -20.667 -27.851 1.00 6.86 174 ALA A N 1
ATOM 2798 C CA . ALA A 1 174 ? 5.787 -20.826 -28.766 1.00 6.61 174 ALA A CA 1
ATOM 2799 C C . ALA A 1 174 ? 7.074 -21.027 -27.996 1.00 7.03 174 ALA A C 1
ATOM 2800 O O . ALA A 1 174 ? 7.907 -21.851 -28.397 1.00 7.56 174 ALA A O 1
ATOM 2807 N N . ALA A 1 175 ? 7.258 -20.294 -26.899 1.00 6.79 175 ALA A N 1
ATOM 2808 C CA . ALA A 1 175 ? 8.466 -20.478 -26.097 1.00 7.23 175 ALA A CA 1
ATOM 2809 C C . ALA A 1 175 ? 8.504 -21.876 -25.485 1.00 7.66 175 ALA A C 1
ATOM 2810 O O . ALA A 1 175 ? 9.577 -22.505 -25.436 1.00 7.82 175 ALA A O 1
ATOM 2817 N N . VAL A 1 176 ? 7.365 -22.364 -24.997 1.00 7.44 176 VAL A N 1
ATOM 2818 C CA . VAL A 1 176 ? 7.312 -23.706 -24.452 1.00 8.00 176 VAL A CA 1
ATOM 2819 C C . VAL A 1 176 ? 7.647 -24.728 -25.523 1.00 7.65 176 VAL A C 1
ATOM 2820 O O . VAL A 1 176 ? 8.360 -25.688 -25.257 1.00 8.86 176 VAL A O 1
ATOM 2833 N N . ALA A 1 177 ? 7.114 -24.545 -26.729 1.00 8.02 177 ALA A N 1
ATOM 2834 C CA . ALA A 1 177 ? 7.436 -25.463 -27.814 1.00 8.05 177 ALA A CA 1
ATOM 2835 C C . ALA A 1 177 ? 8.930 -25.472 -28.141 1.00 8.20 177 ALA A C 1
ATOM 2836 O O . ALA A 1 177 ? 9.526 -26.535 -28.356 1.00 8.57 177 ALA A O 1
ATOM 2843 N N . ALA A 1 178 ? 9.541 -24.297 -28.216 1.00 7.66 178 ALA A N 1
ATOM 2844 C CA . ALA A 1 178 ? 10.966 -24.227 -28.484 1.00 8.39 178 ALA A CA 1
ATOM 2845 C C . ALA A 1 178 ? 11.752 -24.946 -27.399 1.00 8.56 178 ALA A C 1
ATOM 2846 O O . ALA A 1 178 ? 12.674 -25.720 -27.688 1.00 9.63 178 ALA A O 1
ATOM 2853 N N . GLN A 1 179 ? 11.385 -24.691 -26.147 1.00 9.21 179 GLN A N 1
ATOM 2854 C CA . GLN A 1 179 ? 12.017 -25.387 -25.028 1.00 9.41 179 GLN A CA 1
ATOM 2855 C C . GLN A 1 179 ? 11.840 -26.901 -25.125 1.00 9.46 179 GLN A C 1
ATOM 2856 O O . GLN A 1 179 ? 12.758 -27.665 -24.844 1.00 10.95 179 GLN A O 1
ATOM 2870 N N . ARG A 1 180 ? 10.654 -27.342 -25.504 1.00 9.31 180 ARG A N 1
ATOM 2871 C CA . ARG A 1 180 ? 10.400 -28.764 -25.654 1.00 9.89 180 ARG A CA 1
ATOM 2872 C C . ARG A 1 180 ? 11.330 -29.377 -26.698 1.00 9.99 180 ARG A C 1
ATOM 2873 O O . ARG A 1 180 ? 11.850 -30.479 -26.507 1.00 11.55 180 ARG A O 1
ATOM 2894 N N . LEU A 1 181 ? 11.549 -28.660 -27.800 1.00 10.26 181 LEU A N 1
ATOM 2895 C CA . LEU A 1 181 ? 12.416 -29.162 -28.846 1.00 10.17 181 LEU A CA 1
ATOM 2896 C C . LEU A 1 181 ? 13.859 -29.271 -28.349 1.00 11.11 181 LEU A C 1
ATOM 2897 O O . LEU A 1 181 ? 14.569 -30.241 -28.667 1.00 11.85 181 LEU A O 1
ATOM 2913 N N . LEU A 1 182 ? 14.311 -28.292 -27.562 1.00 10.33 182 LEU A N 1
ATOM 2914 C CA . LEU A 1 182 ? 15.629 -28.370 -26.934 1.00 11.26 182 LEU A CA 1
ATOM 2915 C C . LEU A 1 182 ? 15.694 -29.588 -26.012 1.00 12.68 182 LEU A C 1
ATOM 2916 O O . LEU A 1 182 ? 16.655 -30.362 -26.045 1.00 13.58 182 LEU A O 1
ATOM 2932 N N . ASP A 1 183 ? 14.665 -29.778 -25.195 1.00 12.50 183 ASP A N 1
ATOM 2933 C CA . ASP A 1 183 ? 14.641 -30.869 -24.229 1.00 13.42 183 ASP A CA 1
ATOM 2934 C C . ASP A 1 183 ? 14.672 -32.227 -24.920 1.00 14.32 183 ASP A C 1
ATOM 2935 O O . ASP A 1 183 ? 15.213 -33.174 -24.368 1.00 16.55 183 ASP A O 1
ATOM 2944 N N . LYS A 1 184 ? 14.102 -32.318 -26.111 1.00 13.66 184 LYS A N 1
ATOM 2945 C CA . LYS A 1 184 ? 14.070 -33.554 -26.878 1.00 15.37 184 LYS A CA 1
ATOM 2946 C C . LYS A 1 184 ? 15.358 -33.762 -27.665 1.00 16.10 184 LYS A C 1
ATOM 2947 O O . LYS A 1 184 ? 15.485 -34.772 -28.350 1.00 18.35 184 LYS A O 1
ATOM 2966 N N . GLY A 1 185 ? 16.296 -32.821 -27.598 1.00 15.95 185 GLY A N 1
ATOM 2967 C CA . GLY A 1 185 ? 17.614 -33.050 -28.167 1.00 16.20 185 GLY A CA 1
ATOM 2968 C C . GLY A 1 185 ? 18.176 -31.987 -29.092 1.00 15.10 185 GLY A C 1
ATOM 2969 O O . GLY A 1 185 ? 19.345 -32.076 -29.465 1.00 16.51 185 GLY A O 1
ATOM 2973 N N . ALA A 1 186 ? 17.383 -31.010 -29.505 1.00 14.24 186 ALA A N 1
ATOM 2974 C CA . ALA A 1 186 ? 17.919 -29.949 -30.337 1.00 13.31 186 ALA A CA 1
ATOM 2975 C C . ALA A 1 186 ? 18.881 -29.103 -29.534 1.00 13.15 186 ALA A C 1
ATOM 2976 O O . ALA A 1 186 ? 18.689 -28.921 -28.324 1.00 14.10 186 ALA A O 1
ATOM 2983 N N . LYS A 1 187 ? 19.894 -28.549 -30.203 1.00 13.31 187 LYS A N 1
ATOM 2984 C CA . LYS A 1 187 ? 20.786 -27.591 -29.552 1.00 14.25 187 LYS A CA 1
ATOM 2985 C C . LYS A 1 187 ? 20.452 -26.149 -29.910 1.00 13.60 187 LYS A C 1
ATOM 2986 O O . LYS A 1 187 ? 20.728 -25.242 -29.124 1.00 14.25 187 LYS A O 1
ATOM 3005 N N . LYS A 1 188 ? 19.885 -25.935 -31.089 1.00 11.84 188 LYS A N 1
ATOM 3006 C CA . LYS A 1 188 ? 19.580 -24.603 -31.601 1.00 11.42 188 LYS A CA 1
ATOM 3007 C C . LYS A 1 188 ? 18.218 -24.631 -32.260 1.00 10.38 188 LYS A C 1
ATOM 3008 O O . LYS A 1 188 ? 17.970 -25.484 -33.126 1.00 11.38 188 LYS A O 1
ATOM 3027 N N . ILE A 1 189 ? 17.348 -23.691 -31.862 1.00 9.22 189 ILE A N 1
ATOM 3028 C CA . ILE A 1 189 ? 15.988 -23.567 -32.368 1.00 8.73 189 ILE A CA 1
ATOM 3029 C C . ILE A 1 189 ? 15.751 -22.097 -32.684 1.00 8.40 189 ILE A C 1
ATOM 3030 O O . ILE A 1 189 ? 16.360 -21.232 -32.056 1.00 9.42 189 ILE A O 1
ATOM 3046 N N . ALA A 1 190 ? 14.862 -21.807 -33.622 1.00 8.31 190 ALA A N 1
ATOM 3047 C CA . ALA A 1 190 ? 14.451 -20.422 -33.847 1.00 8.21 190 ALA A CA 1
ATOM 3048 C C . ALA A 1 190 ? 12.951 -20.317 -33.675 1.00 7.50 190 ALA A C 1
ATOM 3049 O O . ALA A 1 190 ? 12.221 -21.257 -33.969 1.00 8.38 190 ALA A O 1
ATOM 3056 N N . ILE A 1 191 ? 12.515 -19.153 -33.209 1.00 7.12 191 ILE A N 1
ATOM 3057 C CA . ILE A 1 191 ? 11.118 -18.749 -33.227 1.00 6.39 191 ILE A CA 1
ATOM 3058 C C . ILE A 1 191 ? 11.019 -17.580 -34.196 1.00 6.77 191 ILE A C 1
ATOM 3059 O O . ILE A 1 191 ? 11.758 -16.602 -34.068 1.00 7.51 191 ILE A O 1
ATOM 3075 N N . LEU A 1 192 ? 10.129 -17.698 -35.180 1.00 6.51 192 LEU A N 1
ATOM 3076 C CA . LEU A 1 192 ? 9.879 -16.676 -36.184 1.00 6.04 192 LEU A CA 1
ATOM 3077 C C . LEU A 1 192 ? 8.434 -16.179 -35.972 1.00 6.61 192 LEU A C 1
ATOM 3078 O O . LEU A 1 192 ? 7.473 -16.930 -36.177 1.00 6.53 192 LEU A O 1
ATOM 3094 N N . ASP A 1 193 ? 8.301 -14.938 -35.529 1.00 6.43 193 ASP A N 1
ATOM 3095 C CA . ASP A 1 193 ? 7.003 -14.397 -35.104 1.00 6.07 193 ASP A CA 1
ATOM 3096 C C . ASP A 1 193 ? 6.497 -13.454 -36.204 1.00 5.70 193 ASP A C 1
ATOM 3097 O O . ASP A 1 193 ? 6.994 -12.327 -36.371 1.00 6.02 193 ASP A O 1
ATOM 3106 N N . VAL A 1 194 ? 5.517 -13.935 -36.958 1.00 5.90 194 VAL A N 1
ATOM 3107 C CA . VAL A 1 194 ? 4.955 -13.233 -38.100 1.00 5.50 194 VAL A CA 1
ATOM 3108 C C . VAL A 1 194 ? 3.609 -12.573 -37.791 1.00 5.87 194 VAL A C 1
ATOM 3109 O O . VAL A 1 194 ? 3.028 -11.916 -38.658 1.00 6.22 194 VAL A O 1
ATOM 3122 N N . ASP A 1 195 ? 3.141 -12.703 -36.550 1.00 5.56 195 ASP A N 1
ATOM 3123 C CA . ASP A 1 195 ? 1.977 -11.946 -36.083 1.00 5.48 195 ASP A CA 1
ATOM 3124 C C . ASP A 1 195 ? 2.268 -10.445 -36.267 1.00 5.39 195 ASP A C 1
ATOM 3125 O O . ASP A 1 195 ? 3.421 -10.029 -36.179 1.00 5.69 195 ASP A O 1
ATOM 3134 N N . PHE A 1 196 ? 1.233 -9.647 -36.503 1.00 5.64 196 PHE A N 1
ATOM 3135 C CA . PHE A 1 196 ? 1.389 -8.203 -36.642 1.00 6.05 196 PHE A CA 1
ATOM 3136 C C . PHE A 1 196 ? 2.114 -7.565 -35.461 1.00 5.60 196 PHE A C 1
ATOM 3137 O O . PHE A 1 196 ? 2.837 -6.591 -35.630 1.00 6.47 196 PHE A O 1
ATOM 3154 N N . HIS A 1 197 ? 1.863 -8.065 -34.267 1.00 5.41 197 HIS A N 1
ATOM 3155 C CA . HIS A 1 197 ? 2.411 -7.461 -33.053 1.00 5.75 197 HIS A CA 1
ATOM 3156 C C . HIS A 1 197 ? 3.745 -8.071 -32.697 1.00 5.14 197 HIS A C 1
ATOM 3157 O O . HIS A 1 197 ? 3.976 -9.262 -32.879 1.00 5.59 197 HIS A O 1
ATOM 3171 N N . HIS A 1 198 ? 4.605 -7.266 -32.113 1.00 5.28 198 HIS A N 1
ATOM 3172 C CA . HIS A 1 198 ? 5.862 -7.760 -31.615 1.00 5.33 198 HIS A CA 1
ATOM 3173 C C . HIS A 1 198 ? 5.620 -8.826 -30.545 1.00 5.54 198 HIS A C 1
ATOM 3174 O O . HIS A 1 198 ? 4.836 -8.626 -29.621 1.00 6.50 198 HIS A O 1
ATOM 3188 N N . GLY A 1 199 ? 6.354 -9.938 -30.656 1.00 5.65 199 GLY A N 1
ATOM 3189 C CA . GLY A 1 199 ? 6.321 -10.951 -29.598 1.00 6.05 199 GLY A CA 1
ATOM 3190 C C . GLY A 1 199 ? 7.221 -10.592 -28.426 1.00 5.80 199 GLY A C 1
ATOM 3191 O O . GLY A 1 199 ? 8.287 -11.203 -28.214 1.00 6.33 199 GLY A O 1
ATOM 3195 N N . ASN A 1 200 ? 6.843 -9.562 -27.675 1.00 5.78 200 ASN A N 1
ATOM 3196 C CA . ASN A 1 200 ? 7.664 -9.070 -26.604 1.00 6.29 200 ASN A CA 1
ATOM 3197 C C . ASN A 1 200 ? 7.851 -10.077 -25.494 1.00 5.66 200 ASN A C 1
ATOM 3198 O O . ASN A 1 200 ? 8.906 -10.105 -24.849 1.00 6.45 200 ASN A O 1
ATOM 3209 N N . GLY A 1 201 ? 6.840 -10.920 -25.255 1.00 5.96 201 GLY A N 1
ATOM 3210 C CA . GLY A 1 201 ? 6.977 -11.955 -24.244 1.00 5.94 201 GLY A CA 1
ATOM 3211 C C . GLY A 1 201 ? 8.027 -12.970 -24.653 1.00 5.86 201 GLY A C 1
ATOM 3212 O O . GLY A 1 201 ? 8.912 -13.356 -23.875 1.00 6.57 201 GLY A O 1
ATOM 3216 N N . THR A 1 202 ? 7.986 -13.400 -25.919 1.00 6.05 202 THR A N 1
ATOM 3217 C CA . THR A 1 202 ? 8.964 -14.344 -26.429 1.00 6.40 202 THR A CA 1
ATOM 3218 C C . THR A 1 202 ? 10.361 -13.752 -26.393 1.00 6.43 202 THR A C 1
ATOM 3219 O O . THR A 1 202 ? 11.322 -14.393 -25.978 1.00 7.10 202 THR A O 1
ATOM 3230 N N . GLN A 1 203 ? 10.473 -12.495 -26.828 1.00 6.28 203 GLN A N 1
ATOM 3231 C CA . GLN A 1 203 ? 11.773 -11.850 -26.818 1.00 7.04 203 GLN A CA 1
ATOM 3232 C C . GLN A 1 203 ? 12.342 -11.845 -25.400 1.00 6.90 203 GLN A C 1
ATOM 3233 O O . GLN A 1 203 ? 13.517 -12.148 -25.180 1.00 7.46 203 GLN A O 1
ATOM 3247 N N . ASP A 1 204 ? 11.509 -11.458 -24.434 1.00 6.98 204 ASP A N 1
ATOM 3248 C CA . ASP A 1 204 ? 11.904 -11.407 -23.024 1.00 7.50 204 ASP A CA 1
ATOM 3249 C C . ASP A 1 204 ? 12.430 -12.762 -22.550 1.00 7.49 204 ASP A C 1
ATOM 3250 O O . ASP A 1 204 ? 13.502 -12.864 -21.946 1.00 8.24 204 ASP A O 1
ATOM 3259 N N . ILE A 1 205 ? 11.694 -13.828 -22.840 1.00 7.28 205 ILE A N 1
ATOM 3260 C CA . ILE A 1 205 ? 12.081 -15.154 -22.379 1.00 7.35 205 ILE A CA 1
ATOM 3261 C C . ILE A 1 205 ? 13.465 -15.537 -22.885 1.00 7.74 205 ILE A C 1
ATOM 3262 O O . ILE A 1 205 ? 14.260 -16.102 -22.120 1.00 8.81 205 ILE A O 1
ATOM 3278 N N . PHE A 1 206 ? 13.785 -15.219 -24.127 1.00 7.70 206 PHE A N 1
ATOM 3279 C CA . PHE A 1 206 ? 15.046 -15.685 -24.705 1.00 8.03 206 PHE A CA 1
ATOM 3280 C C . PHE A 1 206 ? 16.096 -14.599 -24.856 1.00 8.12 206 PHE A C 1
ATOM 3281 O O . PHE A 1 206 ? 17.155 -14.868 -25.422 1.00 8.80 206 PHE A O 1
ATOM 3298 N N . TYR A 1 207 ? 15.878 -13.406 -24.308 1.00 8.16 207 TYR A N 1
ATOM 3299 C CA . TYR A 1 207 ? 16.755 -12.293 -24.651 1.00 8.28 207 TYR A CA 1
ATOM 3300 C C . TYR A 1 207 ? 18.206 -12.526 -24.248 1.00 9.04 207 TYR A C 1
ATOM 3301 O O . TYR A 1 207 ? 19.120 -12.022 -24.920 1.00 9.46 207 TYR A O 1
ATOM 3319 N N . GLU A 1 208 ? 18.411 -13.223 -23.128 1.00 10.06 208 GLU A N 1
ATOM 3320 C CA . GLU A 1 208 ? 19.752 -13.520 -22.613 1.00 11.24 208 GLU A CA 1
ATOM 3321 C C . GLU A 1 208 ? 20.166 -14.968 -22.869 1.00 11.95 208 GLU A C 1
ATOM 3322 O O . GLU A 1 208 ? 21.093 -15.467 -22.228 1.00 13.73 208 GLU A O 1
ATOM 3334 N N . ARG A 1 209 ? 19.503 -15.609 -23.822 1.00 11.31 209 ARG A N 1
ATOM 3335 C CA . ARG A 1 209 ? 19.781 -17.001 -24.176 1.00 11.87 209 ARG A CA 1
ATOM 3336 C C . ARG A 1 209 ? 20.241 -17.104 -25.605 1.00 11.66 209 ARG A C 1
ATOM 3337 O O . ARG A 1 209 ? 19.716 -16.428 -26.491 1.00 12.28 209 ARG A O 1
ATOM 3358 N N . GLY A 1 210 ? 21.231 -17.968 -25.830 1.00 11.78 210 GLY A N 1
ATOM 3359 C CA . GLY A 1 210 ? 21.759 -18.173 -27.165 1.00 13.04 210 GLY A CA 1
ATOM 3360 C C . GLY A 1 210 ? 21.329 -19.456 -27.856 1.00 12.48 210 GLY A C 1
ATOM 3361 O O . GLY A 1 210 ? 21.758 -19.709 -28.972 1.00 14.65 210 GLY A O 1
ATOM 3365 N N . ASP A 1 211 ? 20.465 -20.238 -27.206 1.00 11.59 211 ASP A N 1
ATOM 3366 C CA . ASP A 1 211 ? 19.964 -21.490 -27.743 1.00 11.71 211 ASP A CA 1
ATOM 3367 C C . ASP A 1 211 ? 18.726 -21.337 -28.633 1.00 10.81 211 ASP A C 1
ATOM 3368 O O . ASP A 1 211 ? 18.449 -22.219 -29.455 1.00 10.96 211 ASP A O 1
ATOM 3377 N N . VAL A 1 212 ? 18.020 -20.222 -28.487 1.00 10.30 212 VAL A N 1
ATOM 3378 C CA . VAL A 1 212 ? 16.808 -19.951 -29.248 1.00 9.60 212 VAL A CA 1
ATOM 3379 C C . VAL A 1 212 ? 16.946 -18.579 -29.881 1.00 8.72 212 VAL A C 1
ATOM 3380 O O . VAL A 1 212 ? 17.021 -17.579 -29.150 1.00 11.33 212 VAL A O 1
ATOM 3393 N N . PHE A 1 213 ? 16.996 -18.544 -31.213 1.00 8.57 213 PHE A N 1
ATOM 3394 C CA . PHE A 1 213 ? 17.008 -17.299 -31.978 1.00 8.29 213 PHE A CA 1
ATOM 3395 C C . PHE A 1 213 ? 15.582 -16.775 -32.078 1.00 8.03 213 PHE A C 1
ATOM 3396 O O . PHE A 1 213 ? 14.676 -17.554 -32.344 1.00 9.40 213 PHE A O 1
ATOM 3413 N N . PHE A 1 214 ? 15.372 -15.488 -31.829 1.00 7.42 214 PHE A N 1
ATOM 3414 C CA . PHE A 1 214 ? 14.049 -14.905 -31.921 1.00 6.82 214 PHE A CA 1
ATOM 3415 C C . PHE A 1 214 ? 14.026 -13.845 -33.017 1.00 6.69 214 PHE A C 1
ATOM 3416 O O . PHE A 1 214 ? 14.775 -12.877 -32.930 1.00 7.42 214 PHE A O 1
ATOM 3433 N N . ALA A 1 215 ? 13.167 -14.029 -34.013 1.00 6.66 215 ALA A N 1
ATOM 3434 C CA . ALA A 1 215 ? 12.943 -13.033 -35.069 1.00 7.51 215 ALA A CA 1
ATOM 3435 C C . ALA A 1 215 ? 11.484 -12.629 -35.064 1.00 6.33 215 ALA A C 1
ATOM 3436 O O . ALA A 1 215 ? 10.607 -13.484 -34.947 1.00 7.04 215 ALA A O 1
ATOM 3443 N N . SER A 1 216 ? 11.229 -11.333 -35.193 1.00 6.24 216 SER A N 1
ATOM 3444 C CA . SER A 1 216 ? 9.862 -10.840 -35.255 1.00 5.50 216 SER A CA 1
ATOM 3445 C C . SER A 1 216 ? 9.741 -9.770 -36.313 1.00 6.22 216 SER A C 1
ATOM 3446 O O . SER A 1 216 ? 10.592 -8.882 -36.381 1.00 6.39 216 SER A O 1
ATOM 3454 N N . LEU A 1 217 ? 8.670 -9.882 -37.106 1.00 5.84 217 LEU A N 1
ATOM 3455 C CA . LEU A 1 217 ? 8.232 -8.854 -38.054 1.00 6.45 217 LEU A CA 1
ATOM 3456 C C . LEU A 1 217 ? 6.982 -8.253 -37.446 1.00 6.40 217 LEU A C 1
ATOM 3457 O O . LEU A 1 217 ? 6.110 -9.016 -37.006 1.00 6.18 217 LEU A O 1
ATOM 3473 N N . HIS A 1 218 ? 6.836 -6.929 -37.390 1.00 6.03 218 HIS A N 1
ATOM 3474 C CA . HIS A 1 218 ? 5.714 -6.373 -36.628 1.00 6.05 218 HIS A CA 1
ATOM 3475 C C . HIS A 1 218 ? 5.539 -4.904 -36.925 1.00 6.25 218 HIS A C 1
ATOM 3476 O O . HIS A 1 218 ? 6.446 -4.217 -37.394 1.00 6.40 218 HIS A O 1
ATOM 3490 N N . GLY A 1 219 ? 4.361 -4.404 -36.559 1.00 6.21 219 GLY A N 1
ATOM 3491 C CA . GLY A 1 219 ? 4.123 -2.978 -36.538 1.00 6.94 219 GLY A CA 1
ATOM 3492 C C . GLY A 1 219 ? 5.107 -2.298 -35.599 1.00 6.45 219 GLY A C 1
ATOM 3493 O O . GLY A 1 219 ? 5.366 -2.768 -34.494 1.00 6.51 219 GLY A O 1
ATOM 3497 N N . ASP A 1 220 ? 5.647 -1.172 -36.036 1.00 6.76 220 ASP A N 1
ATOM 3498 C CA . ASP A 1 220 ? 6.609 -0.400 -35.278 1.00 7.09 220 ASP A CA 1
ATOM 3499 C C . ASP A 1 220 ? 6.064 -0.110 -33.894 1.00 7.07 220 ASP A C 1
ATOM 3500 O O . ASP A 1 220 ? 4.990 0.454 -33.759 1.00 7.55 220 ASP A O 1
ATOM 3509 N N . PRO A 1 221 ? 6.810 -0.472 -32.826 1.00 7.25 221 PRO A N 1
ATOM 3510 C CA . PRO A 1 221 ? 6.260 -0.253 -31.479 1.00 7.39 221 PRO A CA 1
ATOM 3511 C C . PRO A 1 221 ? 6.080 1.226 -31.150 1.00 7.88 221 PRO A C 1
ATOM 3512 O O . PRO A 1 221 ? 5.330 1.548 -30.229 1.00 9.46 221 PRO A O 1
ATOM 3523 N N . ALA A 1 222 ? 6.737 2.123 -31.873 1.00 8.37 222 ALA A N 1
ATOM 3524 C CA . ALA A 1 222 ? 6.473 3.548 -31.672 1.00 9.65 222 ALA A CA 1
ATOM 3525 C C . ALA A 1 222 ? 4.994 3.873 -31.881 1.00 9.09 222 ALA A C 1
ATOM 3526 O O . ALA A 1 222 ? 4.489 4.860 -31.326 1.00 10.61 222 ALA A O 1
ATOM 3533 N N . GLU A 1 223 ? 4.298 3.053 -32.685 1.00 8.18 223 GLU A N 1
ATOM 3534 C CA . GLU A 1 223 ? 2.880 3.294 -32.980 1.00 9.43 223 GLU A CA 1
ATOM 3535 C C . GLU A 1 223 ? 1.995 2.036 -32.961 1.00 9.83 223 GLU A C 1
ATOM 3536 O O . GLU A 1 223 ? 0.914 2.008 -33.593 1.00 11.66 223 GLU A O 1
ATOM 3548 N N . ALA A 1 224 ? 2.430 0.990 -32.281 1.00 8.13 224 ALA A N 1
ATOM 3549 C CA . ALA A 1 224 ? 1.654 -0.238 -32.198 1.00 7.46 224 ALA A CA 1
ATOM 3550 C C . ALA A 1 224 ? 1.911 -0.946 -30.891 1.00 6.79 224 ALA A C 1
ATOM 3551 O O . ALA A 1 224 ? 3.051 -1.005 -30.412 1.00 6.66 224 ALA A O 1
ATOM 3558 N N . PHE A 1 225 ? 0.859 -1.554 -30.360 1.00 6.97 225 PHE A N 1
ATOM 3559 C CA . PHE A 1 225 ? 0.985 -2.511 -29.266 1.00 6.70 225 PHE A CA 1
ATOM 3560 C C . PHE A 1 225 ? 2.045 -3.542 -29.667 1.00 5.82 225 PHE A C 1
ATOM 3561 O O . PHE A 1 225 ? 2.044 -3.989 -30.801 1.00 6.46 225 PHE A O 1
ATOM 3578 N N . PRO A 1 226 ? 2.977 -3.918 -28.767 1.00 5.94 226 PRO A N 1
ATOM 3579 C CA . PRO A 1 226 ? 2.972 -3.691 -27.319 1.00 6.68 226 PRO A CA 1
ATOM 3580 C C . PRO A 1 226 ? 3.655 -2.422 -26.837 1.00 6.97 226 PRO A C 1
ATOM 3581 O O . PRO A 1 226 ? 3.778 -2.253 -25.629 1.00 9.03 226 PRO A O 1
ATOM 3592 N N A HIS A 1 227 ? 4.063 -1.548 -27.748 0.58 6.88 227 HIS A N 1
ATOM 3593 N N B HIS A 1 227 ? 4.130 -1.613 -27.788 0.42 7.47 227 HIS A N 1
ATOM 3594 C CA A HIS A 1 227 ? 4.508 -0.187 -27.423 0.58 7.50 227 HIS A CA 1
ATOM 3595 C CA B HIS A 1 227 ? 4.660 -0.261 -27.570 0.42 8.79 227 HIS A CA 1
ATOM 3596 C C A HIS A 1 227 ? 5.880 -0.043 -26.783 0.58 7.24 227 HIS A C 1
ATOM 3597 C C B HIS A 1 227 ? 6.059 -0.160 -26.982 0.42 8.44 227 HIS A C 1
ATOM 3598 O O A HIS A 1 227 ? 6.432 1.047 -26.909 0.58 8.40 227 HIS A O 1
ATOM 3599 O O B HIS A 1 227 ? 6.818 0.734 -27.365 0.42 10.62 227 HIS A O 1
ATOM 3626 N N . PHE A 1 228 ? 6.401 -1.065 -26.071 1.00 7.14 228 PHE A N 1
ATOM 3627 C CA . PHE A 1 228 ? 7.571 -0.878 -25.226 1.00 7.87 228 PHE A CA 1
ATOM 3628 C C . PHE A 1 228 ? 8.659 -1.886 -25.466 1.00 7.34 228 PHE A C 1
ATOM 3629 O O . PHE A 1 228 ? 9.567 -2.029 -24.644 1.00 9.05 228 PHE A O 1
ATOM 3647 N N . LEU A 1 229 ? 8.639 -2.541 -26.624 1.00 7.86 229 LEU A N 1
ATOM 3648 C CA . LEU A 1 229 ? 9.680 -3.450 -27.038 1.00 6.80 229 LEU A CA 1
ATOM 3649 C C . LEU A 1 229 ? 9.475 -3.668 -28.529 1.00 7.06 229 LEU A C 1
ATOM 3650 O O . LEU A 1 229 ? 8.379 -3.457 -29.025 1.00 7.31 229 LEU A O 1
ATOM 3666 N N . GLY A 1 230 ? 10.507 -4.148 -29.224 1.00 7.04 230 GLY A N 1
ATOM 3667 C CA . GLY A 1 230 ? 10.408 -4.480 -30.625 1.00 7.32 230 GLY A CA 1
ATOM 3668 C C . GLY A 1 230 ? 11.166 -3.555 -31.549 1.00 6.51 230 GLY A C 1
ATOM 3669 O O . GLY A 1 230 ? 11.064 -3.654 -32.771 1.00 7.26 230 GLY A O 1
ATOM 3673 N N . TYR A 1 231 ? 11.998 -2.664 -30.999 1.00 7.03 231 TYR A N 1
ATOM 3674 C CA . TYR A 1 231 ? 12.841 -1.800 -31.831 1.00 7.45 231 TYR A CA 1
ATOM 3675 C C . TYR A 1 231 ? 13.991 -2.609 -32.445 1.00 7.95 231 TYR A C 1
ATOM 3676 O O . TYR A 1 231 ? 14.476 -3.594 -31.860 1.00 8.20 231 TYR A O 1
ATOM 3694 N N . ALA A 1 232 ? 14.421 -2.178 -33.630 1.00 8.05 232 ALA A N 1
ATOM 3695 C CA . ALA A 1 232 ? 15.460 -2.881 -34.356 1.00 9.42 232 ALA A CA 1
ATOM 3696 C C . ALA A 1 232 ? 16.782 -2.935 -33.576 1.00 9.57 232 ALA A C 1
ATOM 3697 O O . ALA A 1 232 ? 17.569 -3.853 -33.756 1.00 10.03 232 ALA A O 1
ATOM 3704 N N . GLU A 1 233 ? 17.022 -1.965 -32.691 1.00 8.89 233 GLU A N 1
ATOM 3705 C CA . GLU A 1 233 ? 18.270 -1.949 -31.945 1.00 9.88 233 GLU A CA 1
ATOM 3706 C C . GLU A 1 233 ? 18.398 -3.071 -30.931 1.00 9.86 233 GLU A C 1
ATOM 3707 O O . GLU A 1 233 ? 19.492 -3.283 -30.421 1.00 10.84 233 GLU A O 1
ATOM 3719 N N . GLU A 1 234 ? 17.303 -3.753 -30.592 1.00 9.20 234 GLU A N 1
ATOM 3720 C CA . GLU A 1 234 ? 17.343 -4.801 -29.580 1.00 9.43 234 GLU A CA 1
ATOM 3721 C C . GLU A 1 234 ? 17.826 -6.094 -30.219 1.00 9.34 234 GLU A C 1
ATOM 3722 O O . GLU A 1 234 ? 17.055 -6.767 -30.883 1.00 11.46 234 GLU A O 1
ATOM 3734 N N . THR A 1 235 ? 19.094 -6.427 -30.024 1.00 9.38 235 THR A N 1
ATOM 3735 C CA . THR A 1 235 ? 19.699 -7.582 -30.684 1.00 9.37 235 THR A CA 1
ATOM 3736 C C . THR A 1 235 ? 20.117 -8.679 -29.719 1.00 8.44 235 THR A C 1
ATOM 3737 O O . THR A 1 235 ? 20.562 -9.723 -30.175 1.00 9.82 235 THR A O 1
ATOM 3748 N N . GLY A 1 236 ? 19.929 -8.460 -28.419 1.00 9.67 236 GLY A N 1
ATOM 3749 C CA . GLY A 1 236 ? 20.246 -9.450 -27.402 1.00 9.94 236 GLY A CA 1
ATOM 3750 C C . GLY A 1 236 ? 21.321 -9.024 -26.429 1.00 10.67 236 GLY A C 1
ATOM 3751 O O . GLY A 1 236 ? 22.139 -8.135 -26.712 1.00 12.97 236 GLY A O 1
ATOM 3755 N N . LYS A 1 237 ? 21.350 -9.680 -25.285 1.00 11.07 237 LYS A N 1
ATOM 3756 C CA . LYS A 1 237 ? 22.321 -9.368 -24.246 1.00 12.87 237 LYS A CA 1
ATOM 3757 C C . LYS A 1 237 ? 22.973 -10.640 -23.774 1.00 13.20 237 LYS A C 1
ATOM 3758 O O . LYS A 1 237 ? 22.372 -11.713 -23.775 1.00 13.65 237 LYS A O 1
ATOM 3771 N N . GLY A 1 238 ? 24.217 -10.508 -23.318 1.00 15.20 238 GLY A N 1
ATOM 3772 C CA . GLY A 1 238 ? 24.938 -11.623 -22.746 1.00 15.69 238 GLY A CA 1
ATOM 3773 C C . GLY A 1 238 ? 25.007 -12.807 -23.693 1.00 14.63 238 GLY A C 1
ATOM 3774 O O . GLY A 1 238 ? 25.386 -12.656 -24.856 1.00 16.72 238 GLY A O 1
ATOM 3778 N N . ALA A 1 239 ? 24.637 -13.979 -23.188 1.00 15.74 239 ALA A N 1
ATOM 3779 C CA . ALA A 1 239 ? 24.605 -15.193 -24.000 1.00 14.79 239 ALA A CA 1
ATOM 3780 C C . ALA A 1 239 ? 23.648 -15.098 -25.181 1.00 13.59 239 ALA A C 1
ATOM 3781 O O . ALA A 1 239 ? 23.765 -15.877 -26.125 1.00 13.93 239 ALA A O 1
ATOM 3788 N N . GLY A 1 240 ? 22.715 -14.153 -25.106 1.00 12.25 240 GLY A N 1
ATOM 3789 C CA . GLY A 1 240 ? 21.771 -13.864 -26.167 1.00 11.50 240 GLY A CA 1
ATOM 3790 C C . GLY A 1 240 ? 22.247 -12.879 -27.213 1.00 10.17 240 GLY A C 1
ATOM 3791 O O . GLY A 1 240 ? 21.481 -12.517 -28.094 1.00 10.07 240 GLY A O 1
ATOM 3795 N N . ALA A 1 241 ? 23.492 -12.429 -27.115 1.00 10.40 241 ALA A N 1
ATOM 3796 C CA . ALA A 1 241 ? 23.965 -11.420 -28.055 1.00 11.04 241 ALA A CA 1
ATOM 3797 C C . ALA A 1 241 ? 23.800 -11.911 -29.496 1.00 11.60 241 ALA A C 1
ATOM 3798 O O . ALA A 1 241 ? 24.169 -13.042 -29.847 1.00 12.81 241 ALA A O 1
ATOM 3805 N N . GLY A 1 242 ? 23.236 -11.056 -30.328 1.00 10.62 242 GLY A N 1
ATOM 3806 C CA . GLY A 1 242 ? 23.087 -11.356 -31.736 1.00 11.36 242 GLY A CA 1
ATOM 3807 C C . GLY A 1 242 ? 22.008 -12.357 -32.102 1.00 10.57 242 GLY A C 1
ATOM 3808 O O . GLY A 1 242 ? 21.954 -12.781 -33.251 1.00 11.69 242 GLY A O 1
ATOM 3812 N N . THR A 1 243 ? 21.137 -12.720 -31.163 1.00 9.99 243 THR A N 1
ATOM 3813 C CA . THR A 1 243 ? 20.090 -13.709 -31.460 1.00 9.18 243 THR A CA 1
ATOM 3814 C C . THR A 1 243 ? 18.663 -13.228 -31.219 1.00 8.45 243 THR A C 1
ATOM 3815 O O . THR A 1 243 ? 17.759 -14.053 -31.098 1.00 8.53 243 THR A O 1
ATOM 3826 N N . THR A 1 244 ? 18.480 -11.908 -31.228 1.00 8.26 244 THR A N 1
ATOM 3827 C CA . THR A 1 244 ? 17.166 -11.293 -31.420 1.00 7.67 244 THR A CA 1
ATOM 3828 C C . THR A 1 244 ? 17.257 -10.409 -32.657 1.00 7.58 244 THR A C 1
ATOM 3829 O O . THR A 1 244 ? 18.188 -9.617 -32.789 1.00 8.82 244 THR A O 1
ATOM 3840 N N . ALA A 1 245 ? 16.267 -10.532 -33.532 1.00 7.81 245 ALA A N 1
ATOM 3841 C CA . ALA A 1 245 ? 16.195 -9.731 -34.759 1.00 7.98 245 ALA A CA 1
ATOM 3842 C C . ALA A 1 245 ? 14.770 -9.225 -34.935 1.00 7.48 245 ALA A C 1
ATOM 3843 O O . ALA A 1 245 ? 13.848 -9.992 -35.248 1.00 7.49 245 ALA A O 1
ATOM 3850 N N . ASN A 1 246 ? 14.597 -7.924 -34.724 1.00 7.04 246 ASN A N 1
ATOM 3851 C CA . ASN A 1 246 ? 13.318 -7.252 -34.877 1.00 6.70 246 ASN A CA 1
ATOM 3852 C C . ASN A 1 246 ? 13.259 -6.465 -36.169 1.00 6.61 246 ASN A C 1
ATOM 3853 O O . ASN A 1 246 ? 14.184 -5.715 -36.496 1.00 8.04 246 ASN A O 1
ATOM 3864 N N . TYR A 1 247 ? 12.110 -6.570 -36.834 1.00 6.56 247 TYR A N 1
ATOM 3865 C CA . TYR A 1 247 ? 11.852 -5.904 -38.112 1.00 7.68 247 TYR A CA 1
ATOM 3866 C C . TYR A 1 247 ? 10.569 -5.085 -37.980 1.00 6.95 247 TYR A C 1
ATOM 3867 O O . TYR A 1 247 ? 9.491 -5.486 -38.428 1.00 7.45 247 TYR A O 1
ATOM 3885 N N . PRO A 1 248 ? 10.658 -3.919 -37.325 1.00 6.76 248 PRO A N 1
ATOM 3886 C CA . PRO A 1 248 ? 9.508 -3.032 -37.230 1.00 7.39 248 PRO A CA 1
ATOM 3887 C C . PRO A 1 248 ? 9.191 -2.404 -38.560 1.00 7.24 248 PRO A C 1
ATOM 3888 O O . PRO A 1 248 ? 10.093 -1.973 -39.279 1.00 9.13 248 PRO A O 1
ATOM 3899 N N . MET A 1 249 ? 7.908 -2.311 -38.893 1.00 7.54 249 MET A N 1
ATOM 3900 C CA . MET A 1 249 ? 7.447 -1.762 -40.165 1.00 7.59 249 MET A CA 1
ATOM 3901 C C . MET A 1 249 ? 6.231 -0.874 -39.946 1.00 7.81 249 MET A C 1
ATOM 3902 O O . MET A 1 249 ? 5.544 -0.980 -38.935 1.00 8.22 249 MET A O 1
ATOM 3916 N N . GLY A 1 250 ? 5.986 0.006 -40.909 1.00 8.36 250 GLY A N 1
ATOM 3917 C CA . GLY A 1 250 ? 5.006 1.066 -40.752 1.00 8.83 250 GLY A CA 1
ATOM 3918 C C . GLY A 1 250 ? 3.625 0.830 -41.313 1.00 7.95 250 GLY A C 1
ATOM 3919 O O . GLY A 1 250 ? 3.278 -0.258 -41.784 1.00 8.75 250 GLY A O 1
ATOM 3923 N N . ARG A 1 251 ? 2.820 1.883 -41.270 1.00 8.37 251 ARG A N 1
ATOM 3924 C CA . ARG A 1 251 ? 1.439 1.805 -41.668 1.00 8.81 251 ARG A CA 1
ATOM 3925 C C . ARG A 1 251 ? 1.323 1.478 -43.148 1.00 8.17 251 ARG A C 1
ATOM 3926 O O . ARG A 1 251 ? 2.034 2.046 -44.004 1.00 9.39 251 ARG A O 1
ATOM 3947 N N . GLY A 1 252 ? 0.391 0.587 -43.453 1.00 8.90 252 GLY A N 1
ATOM 3948 C CA . GLY A 1 252 ? 0.118 0.205 -44.830 1.00 9.02 252 GLY A CA 1
ATOM 3949 C C . GLY A 1 252 ? 1.065 -0.801 -45.440 1.00 8.93 252 GLY A C 1
ATOM 3950 O O . GLY A 1 252 ? 0.948 -1.100 -46.620 1.00 8.92 252 GLY A O 1
ATOM 3954 N N . THR A 1 253 ? 1.993 -1.359 -44.669 1.00 8.66 253 THR A N 1
ATOM 3955 C CA . THR A 1 253 ? 3.004 -2.240 -45.247 1.00 8.49 253 THR A CA 1
ATOM 3956 C C . THR A 1 253 ? 2.365 -3.406 -46.004 1.00 7.93 253 THR A C 1
ATOM 3957 O O . THR A 1 253 ? 1.617 -4.187 -45.408 1.00 8.34 253 THR A O 1
ATOM 3968 N N . PRO A 1 254 ? 2.715 -3.570 -47.291 1.00 8.13 254 PRO A N 1
ATOM 3969 C CA . PRO A 1 254 ? 2.201 -4.675 -48.098 1.00 8.37 254 PRO A CA 1
ATOM 3970 C C . PRO A 1 254 ? 3.221 -5.793 -48.178 1.00 7.84 254 PRO A C 1
ATOM 3971 O O . PRO A 1 254 ? 4.344 -5.664 -47.679 1.00 8.26 254 PRO A O 1
ATOM 3982 N N . TYR A 1 255 ? 2.843 -6.906 -48.810 1.00 9.61 255 TYR A N 1
ATOM 3983 C CA . TYR A 1 255 ? 3.741 -8.049 -48.845 1.00 10.10 255 TYR A CA 1
ATOM 3984 C C . TYR A 1 255 ? 5.038 -7.738 -49.576 1.00 10.11 255 TYR A C 1
ATOM 3985 O O . TYR A 1 255 ? 6.067 -8.306 -49.246 1.00 10.84 255 TYR A O 1
ATOM 4003 N N . SER A 1 256 ? 5.009 -6.857 -50.568 1.00 10.31 256 SER A N 1
ATOM 4004 C CA . SER A 1 256 ? 6.226 -6.598 -51.308 1.00 11.19 256 SER A CA 1
ATOM 4005 C C . SER A 1 256 ? 7.310 -6.099 -50.368 1.00 12.28 256 SER A C 1
ATOM 4006 O O . SER A 1 256 ? 8.477 -6.405 -50.571 1.00 14.90 256 SER A O 1
ATOM 4014 N N . VAL A 1 257 ? 6.947 -5.364 -49.324 1.00 10.26 257 VAL A N 1
ATOM 4015 C CA . VAL A 1 257 ? 7.909 -4.908 -48.333 1.00 10.07 257 VAL A CA 1
ATOM 4016 C C . VAL A 1 257 ? 8.083 -5.898 -47.182 1.00 9.40 257 VAL A C 1
ATOM 4017 O O . VAL A 1 257 ? 9.219 -6.234 -46.781 1.00 9.43 257 VAL A O 1
ATOM 4030 N N . TRP A 1 258 ? 6.975 -6.408 -46.661 1.00 7.83 258 TRP A N 1
ATOM 4031 C CA . TRP A 1 258 ? 6.998 -7.352 -45.553 1.00 7.19 258 TRP A CA 1
ATOM 4032 C C . TRP A 1 258 ? 7.804 -8.585 -45.916 1.00 8.11 258 TRP A C 1
ATOM 4033 O O . TRP A 1 258 ? 8.578 -9.094 -45.104 1.00 7.86 258 TRP A O 1
ATOM 4054 N N . GLY A 1 259 ? 7.622 -9.078 -47.135 1.00 7.70 259 GLY A N 1
ATOM 4055 C CA . GLY A 1 259 ? 8.353 -10.244 -47.594 1.00 9.08 259 GLY A CA 1
ATOM 4056 C C . GLY A 1 259 ? 9.856 -10.053 -47.657 1.00 8.67 259 GLY A C 1
ATOM 4057 O O . GLY A 1 259 ? 10.590 -11.025 -47.542 1.00 9.23 259 GLY A O 1
ATOM 4061 N N . GLU A 1 260 ? 10.328 -8.821 -47.860 1.00 10.07 260 GLU A N 1
ATOM 4062 C CA . GLU A 1 260 ? 11.764 -8.561 -47.838 1.00 11.03 260 GLU A CA 1
ATOM 4063 C C . GLU A 1 260 ? 12.287 -8.781 -46.424 1.00 10.07 260 GLU A C 1
ATOM 4064 O O . GLU A 1 260 ? 13.372 -9.326 -46.225 1.0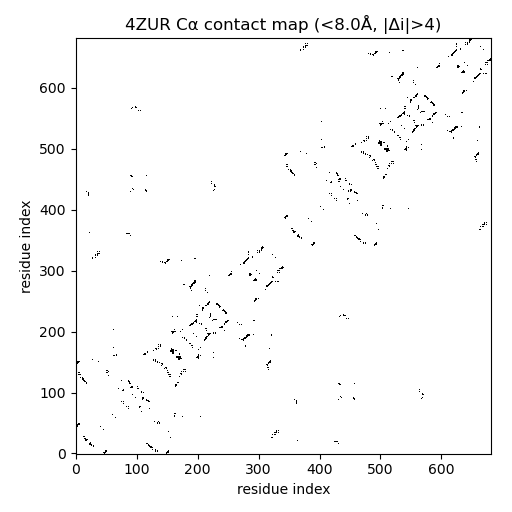0 10.62 260 GLU A O 1
ATOM 4076 N N . ALA A 1 261 ? 11.552 -8.315 -45.422 1.00 9.36 261 ALA A N 1
ATOM 4077 C CA . ALA A 1 261 ? 11.921 -8.580 -44.037 1.00 9.08 261 ALA A CA 1
ATOM 4078 C C . ALA A 1 261 ? 11.887 -10.081 -43.747 1.00 8.77 261 ALA A C 1
ATOM 4079 O O . ALA A 1 261 ? 12.765 -10.593 -43.070 1.00 9.34 261 ALA A O 1
ATOM 4086 N N . LEU A 1 262 ? 10.890 -10.782 -44.280 1.00 7.76 262 LEU A N 1
ATOM 4087 C CA . LEU A 1 262 ? 10.812 -12.226 -44.093 1.00 8.20 262 LEU A CA 1
ATOM 4088 C C . LEU A 1 262 ? 12.084 -12.893 -44.634 1.00 8.59 262 LEU A C 1
ATOM 4089 O O . LEU A 1 262 ? 12.690 -13.719 -43.952 1.00 8.85 262 LEU A O 1
ATOM 4105 N N . THR A 1 263 ? 12.470 -12.553 -45.861 1.00 9.23 263 THR A N 1
ATOM 4106 C CA . THR A 1 263 ? 13.686 -13.096 -46.460 1.00 10.96 263 THR A CA 1
ATOM 4107 C C . THR A 1 263 ? 14.893 -12.850 -45.561 1.00 10.24 263 THR A C 1
ATOM 4108 O O . THR A 1 263 ? 15.720 -13.737 -45.328 1.00 10.73 263 THR A O 1
ATOM 4119 N N . ASP A 1 264 ? 15.017 -11.633 -45.057 1.00 10.13 264 ASP A N 1
ATOM 4120 C CA . ASP A 1 264 ? 16.173 -11.325 -44.230 1.00 10.37 264 ASP A CA 1
ATOM 4121 C C . ASP A 1 264 ? 16.145 -12.129 -42.935 1.00 9.68 264 ASP A C 1
ATOM 4122 O O . ASP A 1 264 ? 17.185 -12.632 -42.497 1.00 10.19 264 ASP A O 1
ATOM 4131 N N . SER A 1 265 ? 14.975 -12.237 -42.307 1.00 9.35 265 SER A N 1
ATOM 4132 C CA . SER A 1 265 ? 14.874 -12.987 -41.068 1.00 9.09 265 SER A CA 1
ATOM 4133 C C . SER A 1 265 ? 15.260 -14.440 -41.274 1.00 8.60 265 SER A C 1
ATOM 4134 O O . SER A 1 265 ? 15.932 -15.041 -40.435 1.00 8.99 265 SER A O 1
ATOM 4142 N N . LEU A 1 266 ? 14.891 -15.025 -42.405 1.00 8.40 266 LEU A N 1
ATOM 4143 C CA . LEU A 1 266 ? 15.231 -16.420 -42.674 1.00 9.36 266 LEU A CA 1
ATOM 4144 C C . LEU A 1 266 ? 16.734 -16.591 -42.944 1.00 10.32 266 LEU A C 1
ATOM 4145 O O . LEU A 1 266 ? 17.325 -17.604 -42.579 1.00 11.18 266 LEU A O 1
ATOM 4161 N N A LYS A 1 267 ? 17.357 -15.589 -43.557 0.50 10.64 267 LYS A N 1
ATOM 4162 N N B LYS A 1 267 ? 17.341 -15.586 -43.553 0.50 10.85 267 LYS A N 1
ATOM 4163 C CA A LYS A 1 267 ? 18.812 -15.591 -43.700 0.50 11.52 267 LYS A CA 1
ATOM 4164 C CA B LYS A 1 267 ? 18.779 -15.586 -43.764 0.50 11.92 267 LYS A CA 1
ATOM 4165 C C A LYS A 1 267 ? 19.461 -15.620 -42.316 0.50 10.61 267 LYS A C 1
ATOM 4166 C C B LYS A 1 267 ? 19.501 -15.607 -42.423 0.50 11.31 267 LYS A C 1
ATOM 4167 O O A LYS A 1 267 ? 20.391 -16.389 -42.074 0.50 11.10 267 LYS A O 1
ATOM 4168 O O B LYS A 1 267 ? 20.495 -16.313 -42.253 0.50 11.93 267 LYS A O 1
ATOM 4205 N N A ARG A 1 268 ? 18.991 -14.764 -41.411 0.50 9.93 268 ARG A N 1
ATOM 4206 N N B ARG A 1 268 ? 19.014 -14.830 -41.462 0.50 10.44 268 ARG A N 1
ATOM 4207 C CA A ARG A 1 268 ? 19.534 -14.723 -40.057 0.50 10.53 268 ARG A CA 1
ATOM 4208 C CA B ARG A 1 26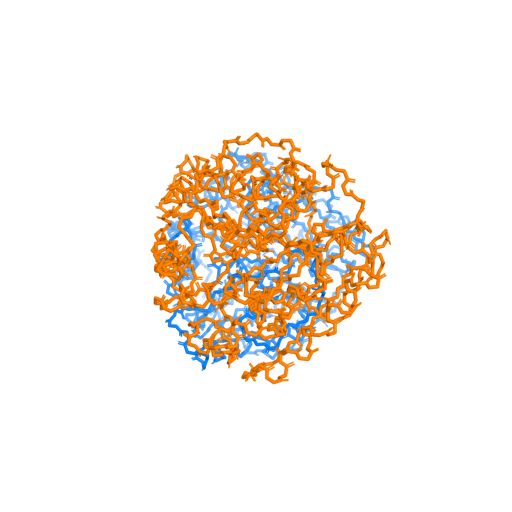8 ? 19.631 -14.801 -40.145 0.50 11.12 268 ARG A CA 1
ATOM 4209 C C A ARG A 1 268 ? 19.378 -16.067 -39.358 0.50 10.22 268 ARG A C 1
ATOM 4210 C C B ARG A 1 268 ? 19.391 -16.089 -39.362 0.50 10.46 268 ARG A C 1
ATOM 4211 O O A ARG A 1 268 ? 20.307 -16.547 -38.708 0.50 10.87 268 ARG A O 1
ATOM 4212 O O B ARG A 1 268 ? 20.278 -16.550 -38.644 0.50 11.03 268 ARG A O 1
ATOM 4253 N N . ILE A 1 269 ? 18.200 -16.673 -39.497 1.00 10.30 269 ILE A N 1
ATOM 4254 C CA . ILE A 1 269 ? 17.902 -17.936 -38.838 1.00 10.47 269 ILE A CA 1
ATOM 4255 C C . ILE A 1 269 ? 18.816 -19.035 -39.392 1.00 11.00 269 ILE A C 1
ATOM 4256 O O . ILE A 1 269 ? 19.326 -19.883 -38.651 1.00 11.14 269 ILE A O 1
ATOM 4273 N N . ALA A 1 270 ? 19.012 -19.038 -40.700 1.00 10.42 270 ALA A N 1
ATOM 4274 C CA . ALA A 1 270 ? 19.864 -20.040 -41.317 1.00 11.84 270 ALA A CA 1
ATOM 4275 C C . ALA A 1 270 ? 21.325 -19.855 -40.896 1.00 12.11 270 ALA A C 1
ATOM 4276 O O . ALA A 1 270 ? 22.029 -20.833 -40.659 1.00 13.28 270 ALA A O 1
ATOM 4283 N N . ALA A 1 271 ? 21.803 -18.613 -40.800 1.00 12.22 271 ALA A N 1
ATOM 4284 C CA . ALA A 1 271 ? 23.172 -18.346 -40.358 1.00 12.82 271 ALA A CA 1
ATOM 4285 C C . ALA A 1 271 ? 23.362 -18.786 -38.902 1.00 13.35 271 ALA A C 1
ATOM 4286 O O . ALA A 1 271 ? 24.441 -19.231 -38.529 1.00 14.78 271 ALA A O 1
ATOM 4293 N N . PHE A 1 272 ? 22.318 -18.664 -38.086 1.00 12.98 272 PHE A N 1
ATOM 4294 C CA . PHE A 1 272 ? 22.324 -19.135 -36.696 1.00 12.29 272 PHE A CA 1
ATOM 4295 C C . PHE A 1 272 ? 22.354 -20.663 -36.601 1.00 13.35 272 PHE A C 1
ATOM 4296 O O . PHE A 1 272 ? 22.885 -21.219 -35.653 1.00 14.97 272 PHE A O 1
ATOM 4313 N N . GLY A 1 273 ? 21.820 -21.348 -37.601 1.00 13.47 273 GLY A N 1
ATOM 4314 C CA . GLY A 1 273 ? 21.841 -22.798 -37.629 1.00 14.26 273 GLY A CA 1
ATOM 4315 C C . GLY A 1 273 ? 20.695 -23.442 -36.866 1.00 12.86 273 GLY A C 1
ATOM 4316 O O . GLY A 1 273 ? 20.851 -24.486 -36.257 1.00 13.28 273 GLY A O 1
ATOM 4320 N N . ALA A 1 274 ? 19.508 -22.855 -36.936 1.00 12.32 274 ALA A N 1
ATOM 4321 C CA . ALA A 1 274 ? 18.346 -23.460 -36.312 1.00 12.39 274 ALA A CA 1
ATOM 4322 C C . ALA A 1 274 ? 18.074 -24.861 -36.867 1.00 11.80 274 ALA A C 1
ATOM 4323 O O . ALA A 1 274 ? 18.092 -25.091 -38.085 1.00 12.68 274 ALA A O 1
ATOM 4330 N N . GLU A 1 275 ? 17.781 -25.780 -35.960 1.00 11.63 275 GLU A N 1
ATOM 4331 C CA . GLU A 1 275 ? 17.427 -27.152 -36.334 1.00 11.88 275 GLU A CA 1
ATOM 4332 C C . GLU A 1 275 ? 15.946 -27.315 -36.657 1.00 12.49 275 GLU A C 1
ATOM 4333 O O . GLU A 1 275 ? 15.555 -28.309 -37.293 1.00 13.42 275 GLU A O 1
ATOM 4345 N N . ALA A 1 276 ? 15.133 -26.354 -36.219 1.00 11.30 276 ALA A N 1
ATOM 4346 C CA . ALA A 1 276 ? 13.712 -26.309 -36.498 1.00 10.80 276 ALA A CA 1
ATOM 4347 C C . ALA A 1 276 ? 13.289 -24.888 -36.223 1.00 10.14 276 ALA A C 1
ATOM 4348 O O . ALA A 1 276 ? 13.990 -24.141 -35.520 1.00 10.08 276 ALA A O 1
ATOM 4355 N N . ILE A 1 277 ? 12.160 -24.501 -36.795 1.00 8.78 277 ILE A N 1
ATOM 4356 C CA . ILE A 1 277 ? 11.603 -23.180 -36.593 1.00 8.55 277 ILE A CA 1
ATOM 4357 C C . ILE A 1 277 ? 10.205 -23.329 -36.048 1.00 7.64 277 ILE A C 1
ATOM 4358 O O . ILE A 1 277 ? 9.355 -23.990 -36.639 1.00 8.25 277 ILE A O 1
ATOM 4374 N N . VAL A 1 278 ? 9.955 -22.669 -34.921 1.00 7.46 278 VAL A N 1
ATOM 4375 C CA . VAL A 1 278 ? 8.610 -22.507 -34.381 1.00 7.81 278 VAL A CA 1
ATOM 4376 C C . VAL A 1 278 ? 8.075 -21.189 -34.942 1.00 6.94 278 VAL A C 1
ATOM 4377 O O . VAL A 1 278 ? 8.665 -20.121 -34.690 1.00 7.54 278 VAL A O 1
ATOM 4390 N N . VAL A 1 279 ? 6.999 -21.256 -35.717 1.00 6.71 279 VAL A N 1
ATOM 4391 C CA . VAL A 1 279 ? 6.426 -20.074 -36.326 1.00 6.62 279 VAL A CA 1
ATOM 4392 C C . VAL A 1 279 ? 5.284 -19.586 -35.448 1.00 6.36 279 VAL A C 1
ATOM 4393 O O . VAL A 1 279 ? 4.288 -20.283 -35.297 1.00 7.54 279 VAL A O 1
ATOM 4406 N N . SER A 1 280 ? 5.433 -18.411 -34.857 1.00 5.84 280 SER A N 1
ATOM 4407 C CA . SER A 1 280 ? 4.343 -17.754 -34.145 1.00 6.47 280 SER A CA 1
ATOM 4408 C C . SER A 1 280 ? 3.482 -17.059 -35.195 1.00 6.17 280 SER A C 1
ATOM 4409 O O . SER A 1 280 ? 3.824 -15.970 -35.691 1.00 6.50 280 SER A O 1
ATOM 4417 N N . LEU A 1 281 ? 2.409 -17.743 -35.580 1.00 5.60 281 LEU A N 1
ATOM 4418 C CA . LEU A 1 281 ? 1.549 -17.313 -36.676 1.00 6.35 281 LEU A CA 1
ATOM 4419 C C . LEU A 1 281 ? 0.356 -16.533 -36.181 1.00 5.97 281 LEU A C 1
ATOM 4420 O O . LEU A 1 281 ? -0.578 -17.108 -35.667 1.00 6.43 281 LEU A O 1
ATOM 4436 N N . GLY A 1 282 ? 0.409 -15.219 -36.352 1.00 6.62 282 GLY A N 1
ATOM 4437 C CA . GLY A 1 282 ? -0.780 -14.422 -36.285 1.00 6.84 282 GLY A CA 1
ATOM 4438 C C . GLY A 1 282 ? -1.146 -13.969 -37.671 1.00 7.09 282 GLY A C 1
ATOM 4439 O O . GLY A 1 282 ? -0.250 -13.665 -38.462 1.00 8.04 282 GLY A O 1
ATOM 4443 N N . VAL A 1 283 ? -2.441 -13.918 -37.987 1.00 6.59 283 VAL A N 1
ATOM 4444 C CA . VAL A 1 283 ? -2.913 -13.433 -39.286 1.00 6.80 283 VAL A CA 1
ATOM 4445 C C . VAL A 1 283 ? -3.549 -12.050 -39.151 1.00 6.54 283 VAL A C 1
ATOM 4446 O O . VAL A 1 283 ? -4.287 -11.585 -40.028 1.00 6.99 283 VAL A O 1
ATOM 4459 N N . ASP A 1 284 ? -3.175 -11.346 -38.078 1.00 6.13 284 ASP A N 1
ATOM 4460 C CA . ASP A 1 284 ? -3.563 -9.965 -37.910 1.00 6.07 284 ASP A CA 1
ATOM 4461 C C . ASP A 1 284 ? -2.756 -8.997 -38.791 1.00 6.55 284 ASP A C 1
ATOM 4462 O O . ASP A 1 284 ? -3.023 -7.811 -38.766 1.00 7.23 284 ASP A O 1
ATOM 4471 N N . THR A 1 285 ? -1.862 -9.532 -39.628 1.00 6.41 285 THR A N 1
ATOM 4472 C CA . THR A 1 285 ? -1.224 -8.794 -40.697 1.00 6.35 285 THR A CA 1
ATOM 4473 C C . THR A 1 285 ? -2.162 -8.541 -41.896 1.00 6.28 285 THR A C 1
ATOM 4474 O O . THR A 1 285 ? -1.796 -7.840 -42.828 1.00 7.29 285 THR A O 1
ATOM 4485 N N . PHE A 1 286 ? -3.356 -9.138 -41.865 1.00 6.71 286 PHE A N 1
ATOM 4486 C CA . PHE A 1 286 ? -4.305 -9.073 -42.970 1.00 7.32 286 PHE A CA 1
ATOM 4487 C C . PHE A 1 286 ? -4.831 -7.665 -43.148 1.00 7.71 286 PHE A C 1
ATOM 4488 O O . PHE A 1 286 ? -5.056 -6.925 -42.198 1.00 8.23 286 PHE A O 1
ATOM 4505 N N . GLU A 1 287 ? -5.080 -7.327 -44.411 1.00 8.90 287 GLU A N 1
ATOM 4506 C CA . GLU A 1 287 ? -5.540 -5.991 -44.794 1.00 9.96 287 GLU A CA 1
ATOM 4507 C C . GLU A 1 287 ? -6.879 -5.595 -44.139 1.00 10.68 287 GLU A C 1
ATOM 4508 O O . GLU A 1 287 ? -7.161 -4.417 -44.057 1.00 13.49 287 GLU A O 1
ATOM 4520 N N A GLN A 1 288 ? -7.685 -6.567 -43.700 0.54 10.06 288 GLN A N 1
ATOM 4521 N N B GLN A 1 288 ? -7.686 -6.555 -43.692 0.46 10.35 288 GLN A N 1
ATOM 4522 C CA A GLN A 1 288 ? -8.962 -6.284 -43.036 0.54 11.17 288 GLN A CA 1
ATOM 4523 C CA B GLN A 1 288 ? -8.944 -6.228 -43.020 0.46 11.41 288 GLN A CA 1
ATOM 4524 C C A GLN A 1 288 ? -8.883 -6.374 -41.504 0.54 10.84 288 GLN A C 1
ATOM 4525 C C B GLN A 1 288 ? -8.909 -6.546 -41.523 0.46 10.57 288 GLN A C 1
ATOM 4526 O O A GLN A 1 288 ? -9.888 -6.149 -40.831 0.54 11.76 288 GLN A O 1
ATOM 4527 O O B GLN A 1 288 ? -9.959 -6.640 -40.893 0.46 10.68 288 GLN A O 1
ATOM 4554 N N . ASP A 1 289 ? -7.727 -6.711 -40.937 1.00 9.30 289 ASP A N 1
ATOM 4555 C CA . ASP A 1 289 ? -7.694 -6.959 -39.496 1.00 9.09 289 ASP A CA 1
ATOM 4556 C C . ASP A 1 289 ? -8.137 -5.706 -38.732 1.00 9.37 289 ASP A C 1
ATOM 4557 O O . ASP A 1 289 ? -7.661 -4.624 -39.032 1.00 10.35 289 ASP A O 1
ATOM 4567 N N . PRO A 1 290 ? -9.051 -5.837 -37.757 1.00 8.85 290 PRO A N 1
ATOM 4568 C CA . PRO A 1 290 ? -9.640 -4.634 -37.140 1.00 9.66 290 PRO A CA 1
ATOM 4569 C C . PRO A 1 290 ? -8.698 -3.848 -36.244 1.00 9.70 290 PRO A C 1
ATOM 4570 O O . PRO A 1 290 ? -9.044 -2.706 -35.938 1.00 11.66 290 PRO A O 1
ATOM 4581 N N . ILE A 1 291 ? -7.579 -4.422 -35.797 1.00 9.02 291 ILE A N 1
ATOM 4582 C CA . ILE A 1 291 ? -6.734 -3.723 -34.830 1.00 9.08 291 ILE A CA 1
ATOM 4583 C C . ILE A 1 291 ? -5.330 -3.470 -35.343 1.00 8.27 291 ILE A C 1
ATOM 4584 O O . ILE A 1 291 ? -4.457 -3.050 -34.576 1.00 9.61 291 ILE A O 1
ATOM 4600 N N . SER A 1 292 ? -5.097 -3.672 -36.641 1.00 8.17 292 SER A N 1
ATOM 4601 C CA . SER A 1 292 ? -3.724 -3.747 -37.167 1.00 8.05 292 SER A CA 1
ATOM 4602 C C . SER A 1 292 ? -3.615 -2.967 -38.468 1.00 8.23 292 SER A C 1
ATOM 4603 O O . SER A 1 292 ? -4.633 -2.721 -39.119 1.00 10.98 292 SER A O 1
ATOM 4611 N N . PHE A 1 293 ? -2.398 -2.606 -38.881 1.00 8.10 293 PHE A N 1
ATOM 4612 C CA . PHE A 1 293 ? -2.185 -1.689 -39.986 1.00 8.40 293 PHE A CA 1
ATOM 4613 C C . PHE A 1 293 ? -1.316 -2.186 -41.149 1.00 8.35 293 PHE A C 1
ATOM 4614 O O . PHE A 1 293 ? -0.861 -1.390 -41.959 1.00 9.36 293 PHE A O 1
ATOM 4631 N N . PHE A 1 294 ? -1.152 -3.500 -41.286 1.00 7.82 294 PHE A N 1
ATOM 4632 C CA . PHE A 1 294 ? -0.528 -4.060 -42.472 1.00 7.86 294 PHE A CA 1
ATOM 4633 C C . PHE A 1 294 ? -1.570 -4.452 -43.512 1.00 8.65 294 PHE A C 1
ATOM 4634 O O . PHE A 1 294 ? -2.770 -4.477 -43.257 1.00 9.42 294 PHE A O 1
ATOM 4651 N N . LYS A 1 295 ? -1.084 -4.747 -44.716 1.00 8.31 295 LYS A N 1
ATOM 4652 C CA . LYS A 1 295 ? -1.961 -4.911 -45.881 1.00 8.67 295 LYS A CA 1
ATOM 4653 C C . LYS A 1 295 ? -1.662 -6.197 -46.636 1.00 9.05 295 LYS A C 1
ATOM 4654 O O . LYS A 1 295 ? -1.615 -6.223 -47.858 1.00 11.20 295 LYS A O 1
ATOM 4673 N N . LEU A 1 296 ? -1.465 -7.291 -45.908 1.00 8.14 296 LEU A N 1
ATOM 4674 C CA . LEU A 1 296 ? -1.331 -8.582 -46.570 1.00 7.92 296 LEU A CA 1
ATOM 4675 C C . LEU A 1 296 ? -2.680 -9.049 -47.091 1.00 8.21 296 LEU A C 1
ATOM 4676 O O . LEU A 1 296 ? -3.723 -8.774 -46.514 1.00 9.62 296 LEU A O 1
ATOM 4692 N N . THR A 1 297 ? -2.648 -9.731 -48.228 1.00 9.06 297 THR A N 1
ATOM 4693 C CA . THR A 1 297 ? -3.848 -10.282 -48.838 1.00 9.48 297 THR A CA 1
ATOM 4694 C C . THR A 1 297 ? -3.919 -11.787 -48.554 1.00 8.96 297 THR A C 1
ATOM 4695 O O . THR A 1 297 ? -2.933 -12.404 -48.168 1.00 9.39 297 THR A O 1
ATOM 4706 N N . SER A 1 298 ? -5.074 -12.396 -48.768 1.00 9.31 298 SER A N 1
ATOM 4707 C CA . SER A 1 298 ? -5.185 -13.829 -48.486 1.00 9.17 298 SER A CA 1
ATOM 4708 C C . SER A 1 298 ? -4.164 -14.668 -49.287 1.00 8.98 298 SER A C 1
ATOM 4709 O O . SER A 1 298 ? -3.534 -15.546 -48.719 1.00 8.68 298 SER A O 1
ATOM 4717 N N . PRO A 1 299 ? -3.962 -14.382 -50.586 1.00 9.71 299 PRO A N 1
ATOM 4718 C CA . PRO A 1 299 ? -2.951 -15.167 -51.319 1.00 10.30 299 PRO A CA 1
ATOM 4719 C C . PRO A 1 299 ? -1.538 -15.020 -50.743 1.00 8.86 299 PRO A C 1
ATOM 4720 O O . PRO A 1 299 ? -0.729 -15.961 -50.888 1.00 9.43 299 PRO A O 1
ATOM 4731 N N . ASP A 1 300 ? -1.222 -13.891 -50.119 1.00 8.65 300 ASP A N 1
ATOM 4732 C CA . ASP A 1 300 ? 0.115 -13.712 -49.579 1.00 8.54 300 ASP A CA 1
ATOM 4733 C C . ASP A 1 300 ? 0.468 -14.750 -48.513 1.00 8.00 300 ASP A C 1
ATOM 4734 O O . ASP A 1 300 ? 1.649 -15.034 -48.298 1.00 8.09 300 ASP A O 1
ATOM 4743 N N . TYR A 1 301 ? -0.529 -15.287 -47.818 1.00 7.70 301 TYR A N 1
ATOM 4744 C CA . TYR A 1 301 ? -0.254 -16.275 -46.786 1.00 7.81 301 TYR A CA 1
ATOM 4745 C C . TYR A 1 301 ? 0.282 -17.574 -47.367 1.00 7.43 301 TYR A C 1
ATOM 4746 O O . TYR A 1 301 ? 1.065 -18.253 -46.718 1.00 7.68 301 TYR A O 1
ATOM 4764 N N . ILE A 1 302 ? -0.144 -17.927 -48.579 1.00 7.54 302 ILE A N 1
ATOM 4765 C CA . ILE A 1 302 ? 0.402 -19.096 -49.236 1.00 7.74 302 ILE A CA 1
ATOM 4766 C C . ILE A 1 302 ? 1.894 -18.848 -49.500 1.00 7.96 302 ILE A C 1
ATOM 4767 O O . ILE A 1 302 ? 2.747 -19.699 -49.214 1.00 8.13 302 ILE A O 1
ATOM 4783 N N . THR A 1 303 ? 2.214 -17.685 -50.064 1.00 8.25 303 THR A N 1
ATOM 4784 C CA . THR A 1 303 ? 3.597 -17.319 -50.344 1.00 8.85 303 THR A CA 1
ATOM 4785 C C . THR A 1 303 ? 4.433 -17.391 -49.073 1.00 7.91 303 THR A C 1
ATOM 4786 O O . THR A 1 303 ? 5.554 -17.907 -49.079 1.00 8.71 303 THR A O 1
ATOM 4797 N N . MET A 1 304 ? 3.887 -16.849 -47.993 1.00 7.74 304 MET A N 1
ATOM 4798 C CA . MET A 1 304 ? 4.566 -16.829 -46.705 1.00 7.77 304 MET A CA 1
ATOM 4799 C C . MET A 1 304 ? 4.911 -18.243 -46.230 1.00 7.13 304 MET A C 1
ATOM 4800 O O . MET A 1 304 ? 6.060 -18.511 -45.862 1.00 7.60 304 MET A O 1
ATOM 4814 N N . GLY A 1 305 ? 3.934 -19.137 -46.221 1.00 7.51 305 GLY A N 1
ATOM 4815 C CA . GLY A 1 305 ? 4.172 -20.500 -45.779 1.00 7.69 305 GLY A CA 1
ATOM 4816 C C . GLY A 1 305 ? 5.204 -21.220 -46.641 1.00 7.45 305 GLY A C 1
ATOM 4817 O O . GLY A 1 305 ? 6.068 -21.919 -46.140 1.00 8.13 305 GLY A O 1
ATOM 4821 N N A ARG A 1 306 ? 5.128 -21.014 -47.949 0.47 7.74 306 ARG A N 1
ATOM 4822 N N B ARG A 1 306 ? 5.121 -21.020 -47.950 0.53 7.63 306 ARG A N 1
ATOM 4823 C CA A ARG A 1 306 ? 6.053 -2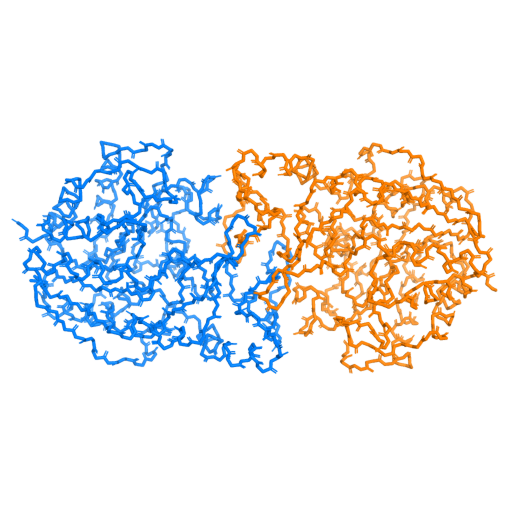1.657 -48.867 0.47 8.56 306 ARG A CA 1
ATOM 4824 C CA B ARG A 1 306 ? 6.052 -21.653 -48.868 0.53 8.35 306 ARG A CA 1
ATOM 4825 C C A ARG A 1 306 ? 7.479 -21.145 -48.624 0.47 8.47 306 ARG A C 1
ATOM 4826 C C B ARG A 1 306 ? 7.472 -21.151 -48.576 0.53 8.62 306 ARG A C 1
ATOM 4827 O O A ARG A 1 306 ? 8.436 -21.915 -48.622 0.47 8.24 306 ARG A O 1
ATOM 4828 O O B ARG A 1 306 ? 8.415 -21.933 -48.487 0.53 9.04 306 ARG A O 1
ATOM 4869 N N . THR A 1 307 ? 7.626 -19.843 -48.418 1.00 8.11 307 THR A N 1
ATOM 4870 C CA . THR A 1 307 ? 8.940 -19.274 -48.205 1.00 8.66 307 THR A CA 1
ATOM 4871 C C . THR A 1 307 ? 9.539 -19.768 -46.897 1.00 8.42 307 THR A C 1
ATOM 4872 O O . THR A 1 307 ? 10.715 -20.126 -46.830 1.00 9.26 307 THR A O 1
ATOM 4884 N N . ILE A 1 308 ? 8.747 -19.803 -45.826 1.00 8.46 308 ILE A N 1
ATOM 4885 C CA . ILE A 1 308 ? 9.276 -20.263 -44.549 1.00 8.93 308 ILE A CA 1
ATOM 4886 C C . ILE A 1 308 ? 9.689 -21.733 -44.656 1.00 8.66 308 ILE A C 1
ATOM 4887 O O . ILE A 1 308 ? 10.735 -22.116 -44.162 1.00 10.28 308 ILE A O 1
ATOM 4903 N N . ALA A 1 309 ? 8.869 -22.543 -45.314 1.00 8.68 309 ALA A N 1
ATOM 4904 C CA . ALA A 1 309 ? 9.184 -23.971 -45.426 1.00 8.53 309 ALA A CA 1
ATOM 4905 C C . ALA A 1 309 ? 10.376 -24.263 -46.347 1.00 10.16 309 ALA A C 1
ATOM 4906 O O . ALA A 1 309 ? 10.968 -25.322 -46.250 1.00 11.41 309 ALA A O 1
ATOM 4913 N N A ALA A 1 310 ? 10.708 -23.313 -47.221 0.65 10.44 310 ALA A N 1
ATOM 4914 N N B ALA A 1 310 ? 10.728 -23.339 -47.234 0.35 10.50 310 ALA A N 1
ATOM 4915 C CA A ALA A 1 310 ? 11.828 -23.443 -48.151 0.65 11.47 310 ALA A CA 1
ATOM 4916 C CA B ALA A 1 310 ? 11.636 -23.635 -48.355 0.35 11.14 310 ALA A CA 1
ATOM 4917 C C A ALA A 1 310 ? 13.156 -23.271 -47.417 0.65 11.73 310 ALA A C 1
ATOM 4918 C C B ALA A 1 310 ? 12.967 -24.323 -47.988 0.35 11.77 310 ALA A C 1
ATOM 4919 O O A ALA A 1 310 ? 14.226 -23.514 -47.976 0.65 13.85 310 ALA A O 1
ATOM 4920 O O B ALA A 1 310 ? 13.500 -25.131 -48.761 0.35 12.01 310 ALA A O 1
ATOM 4933 N N A SER A 1 311 ? 13.096 -22.914 -46.143 0.65 11.96 311 SER A N 1
ATOM 4934 N N B SER A 1 311 ? 13.506 -24.006 -46.817 0.35 12.87 311 SER A N 1
ATOM 4935 C CA A SER A 1 311 ? 14.253 -23.037 -45.265 0.65 12.25 311 SER A CA 1
ATOM 4936 C CA B SER A 1 311 ? 14.852 -24.455 -46.478 0.35 14.11 311 SER A CA 1
ATOM 4937 C C A SER A 1 311 ? 14.810 -24.450 -45.242 0.65 12.38 311 SER A C 1
ATOM 4938 C C B SER A 1 311 ? 14.873 -25.945 -46.168 0.35 14.62 311 SER A C 1
ATOM 4939 O O A SER A 1 311 ? 15.994 -24.658 -44.976 0.65 13.26 311 SER A O 1
ATOM 4940 O O B SER A 1 311 ? 15.907 -26.601 -46.291 0.35 16.01 311 SER A O 1
ATOM 4955 N N A GLY A 1 312 ? 13.929 -25.415 -45.480 0.65 11.89 312 GLY A N 1
ATOM 4956 N N B GLY A 1 312 ? 13.725 -26.473 -45.762 0.35 14.06 312 GLY A N 1
ATOM 4957 C CA A GLY A 1 312 ? 14.308 -26.814 -45.503 0.65 12.22 312 GLY A CA 1
ATOM 4958 C CA B GLY A 1 312 ? 13.624 -27.868 -45.399 0.35 13.37 312 GLY A CA 1
ATOM 4959 C C A GLY A 1 312 ? 14.532 -27.418 -44.121 0.65 11.60 312 GLY A C 1
ATOM 4960 C C B GLY A 1 312 ? 13.704 -28.107 -43.899 0.35 12.64 312 GLY A C 1
ATOM 4961 O O A GLY A 1 312 ? 15.116 -28.499 -44.016 0.65 12.71 312 GLY A O 1
ATOM 4962 O O B GLY A 1 312 ? 13.458 -29.227 -43.433 0.35 13.06 312 GLY A O 1
ATOM 4969 N N A VAL A 1 313 ? 14.096 -26.726 -43.069 0.65 10.69 313 VAL A N 1
ATOM 4970 N N B VAL A 1 313 ? 14.051 -27.077 -43.129 0.35 11.83 313 VAL A N 1
ATOM 4971 C CA A VAL A 1 313 ? 14.089 -27.301 -41.729 0.65 11.02 313 VAL A CA 1
ATOM 4972 C CA B VAL A 1 313 ? 14.096 -27.251 -41.685 0.35 11.23 313 VAL A CA 1
ATOM 4973 C C A VAL A 1 313 ? 12.660 -27.476 -41.237 0.65 9.92 313 VAL A C 1
ATOM 4974 C C B VAL A 1 313 ? 12.672 -27.418 -41.183 0.35 10.13 313 VAL A C 1
ATOM 4975 O O A VAL A 1 313 ? 11.741 -26.836 -41.740 0.65 10.33 313 VAL A O 1
ATOM 4976 O O B VAL A 1 313 ? 11.764 -26.724 -41.642 0.35 10.18 313 VAL A O 1
ATOM 5001 N N . PRO A 1 314 ? 12.464 -28.358 -40.252 1.00 9.65 314 PRO A N 1
ATOM 5002 C CA . PRO A 1 314 ? 11.097 -28.619 -39.802 1.00 9.72 314 PRO A CA 1
ATOM 5003 C C . PRO A 1 314 ? 10.429 -27.400 -39.154 1.00 9.39 314 PRO A C 1
ATOM 5004 O O . PRO A 1 314 ? 11.115 -26.579 -38.521 1.00 9.16 314 PRO A O 1
ATOM 5015 N N . LEU A 1 315 ? 9.110 -27.308 -39.338 1.00 8.88 315 LEU A N 1
ATOM 5016 C CA . LEU A 1 315 ? 8.313 -26.195 -38.826 1.00 8.36 315 LEU A CA 1
ATOM 5017 C C . LEU A 1 315 ? 7.236 -26.667 -37.886 1.00 7.91 315 LEU A C 1
ATOM 5018 O O . LEU A 1 315 ? 6.469 -27.590 -38.206 1.00 9.40 315 LEU A O 1
ATOM 5034 N N . LEU A 1 316 ? 7.131 -25.985 -36.745 1.00 7.60 316 LEU A N 1
ATOM 5035 C CA . LEU A 1 316 ? 5.913 -26.067 -35.957 1.00 7.42 316 LEU A CA 1
ATOM 5036 C C . LEU A 1 316 ? 5.201 -24.738 -36.058 1.00 6.61 316 LEU A C 1
ATOM 5037 O O . LEU A 1 316 ? 5.760 -23.713 -35.647 1.00 7.65 316 LEU A O 1
ATOM 5053 N N . VAL A 1 317 ? 3.987 -24.727 -36.584 1.00 7.17 317 VAL A N 1
ATOM 5054 C CA . VAL A 1 317 ? 3.211 -23.508 -36.665 1.00 7.41 317 VAL A CA 1
ATOM 5055 C C . VAL A 1 317 ? 2.346 -23.418 -35.412 1.00 6.69 317 VAL A C 1
ATOM 5056 O O . VAL A 1 317 ? 1.596 -24.340 -35.115 1.00 7.84 317 VAL A O 1
ATOM 5069 N N . VAL A 1 318 ? 2.448 -22.299 -34.697 1.00 6.44 318 VAL A N 1
ATOM 5070 C CA . VAL A 1 318 ? 1.759 -22.081 -33.427 1.00 6.54 318 VAL A CA 1
ATOM 5071 C C . VAL A 1 318 ? 0.838 -20.869 -33.582 1.00 6.29 318 VAL A C 1
ATOM 5072 O O . VAL A 1 318 ? 1.304 -19.767 -33.896 1.00 6.89 318 VAL A O 1
ATOM 5085 N N . MET A 1 319 ? -0.454 -21.055 -33.354 1.00 6.66 319 MET A N 1
ATOM 5086 C CA . MET A 1 319 ? -1.414 -19.971 -33.548 1.00 5.97 319 MET A CA 1
ATOM 5087 C C . MET A 1 319 ? -1.214 -18.862 -32.519 1.00 5.99 319 MET A C 1
ATOM 5088 O O . MET A 1 319 ? -1.145 -19.123 -31.325 1.00 7.07 319 MET A O 1
ATOM 5102 N N . GLU A 1 320 ? -1.258 -17.625 -33.020 1.00 6.39 320 GLU A N 1
ATOM 5103 C CA . GLU A 1 320 ? -1.234 -16.398 -32.204 1.00 6.29 320 GLU A CA 1
ATOM 5104 C C . GLU A 1 320 ? -2.529 -15.603 -32.527 1.00 6.52 320 GLU A C 1
ATOM 5105 O O . GLU A 1 320 ? -3.640 -16.131 -32.349 1.00 6.92 320 GLU A O 1
ATOM 5117 N N . GLY A 1 321 ? -2.407 -14.369 -33.010 1.00 6.47 321 GLY A N 1
ATOM 5118 C CA . GLY A 1 321 ? -3.532 -13.471 -33.211 1.00 6.61 321 GLY A CA 1
ATOM 5119 C C . GLY A 1 321 ? -4.140 -13.499 -34.614 1.00 6.91 321 GLY A C 1
ATOM 5120 O O . GLY A 1 321 ? -3.852 -14.370 -35.428 1.00 7.45 321 GLY A O 1
ATOM 5124 N N . GLY A 1 322 ? -4.981 -12.501 -34.892 1.00 7.96 322 GLY A N 1
ATOM 5125 C CA . GLY A 1 322 ? -5.812 -12.432 -36.102 1.00 7.56 322 GLY A CA 1
ATOM 5126 C C . GLY A 1 322 ? -7.276 -12.426 -35.717 1.00 7.98 322 GLY A C 1
ATOM 5127 O O . GLY A 1 322 ? -7.745 -13.387 -35.096 1.00 8.11 322 GLY A O 1
ATOM 5131 N N . TYR A 1 323 ? -7.985 -11.345 -36.055 1.00 8.12 323 TYR A N 1
ATOM 5132 C CA . TYR A 1 323 ? -9.271 -11.028 -35.432 1.00 8.43 323 TYR A CA 1
ATOM 5133 C C . TYR A 1 323 ? -10.371 -10.677 -36.417 1.00 8.37 323 TYR A C 1
ATOM 5134 O O . TYR A 1 323 ? -10.121 -10.355 -37.589 1.00 9.12 323 TYR A O 1
ATOM 5152 N N . GLY A 1 324 ? -11.605 -10.723 -35.926 1.00 9.69 324 GLY A N 1
ATOM 5153 C CA . GLY A 1 324 ? -12.681 -9.978 -36.537 1.00 10.32 324 GLY A CA 1
ATOM 5154 C C . GLY A 1 324 ? -13.462 -10.634 -37.636 1.00 12.21 324 GLY A C 1
ATOM 5155 O O . GLY A 1 324 ? -14.679 -10.716 -37.542 1.00 14.25 324 GLY A O 1
ATOM 5159 N N A VAL A 1 325 ? -12.755 -10.917 -38.735 0.55 12.67 325 VAL A N 1
ATOM 5160 N N B VAL A 1 325 ? -12.799 -11.241 -38.598 0.45 11.85 325 VAL A N 1
ATOM 5161 C CA A VAL A 1 325 ? -13.310 -11.211 -40.065 0.55 12.49 325 VAL A CA 1
ATOM 5162 C CA B VAL A 1 325 ? -13.502 -11.911 -39.683 0.45 11.67 325 VAL A CA 1
ATOM 5163 C C A VAL A 1 325 ? -13.237 -12.698 -40.396 0.55 12.05 325 VAL A C 1
ATOM 5164 C C B VAL A 1 325 ? -13.152 -13.405 -39.761 0.45 10.44 325 VAL A C 1
ATOM 5165 O O A VAL A 1 325 ? -12.366 -13.400 -39.879 0.55 12.25 325 VAL A O 1
ATOM 5166 O O B VAL A 1 325 ? -12.039 -13.800 -39.405 0.45 9.74 325 VAL A O 1
ATOM 5191 N N A PRO A 1 326 ? -14.142 -13.189 -41.251 0.55 12.45 326 PRO A N 1
ATOM 5192 N N B PRO A 1 326 ? -14.109 -14.238 -40.221 0.45 10.04 326 PRO A N 1
ATOM 5193 C CA A PRO A 1 326 ? -14.178 -14.634 -41.517 0.55 13.00 326 PRO A CA 1
ATOM 5194 C CA B PRO A 1 326 ? -13.813 -15.666 -40.376 0.45 10.61 326 PRO A CA 1
ATOM 5195 C C A PRO A 1 326 ? -12.879 -15.167 -42.109 0.55 13.27 326 PRO A C 1
ATOM 5196 C C B PRO A 1 326 ? -12.674 -15.948 -41.350 0.45 9.59 326 PRO A C 1
ATOM 5197 O O A PRO A 1 326 ? -12.564 -16.348 -41.958 0.55 14.00 326 PRO A O 1
ATOM 5198 O O B PRO A 1 326 ? -12.096 -17.033 -41.282 0.45 10.18 326 PRO A O 1
ATOM 5219 N N A GLU A 1 327 ? -12.107 -14.297 -42.742 0.55 12.14 327 GLU A N 1
ATOM 5220 N N B GLU A 1 327 ? -12.356 -14.990 -42.222 0.45 9.97 327 GLU A N 1
ATOM 5221 C CA A GLU A 1 327 ? -10.915 -14.740 -43.433 0.55 11.99 327 GLU A CA 1
ATOM 5222 C CA B GLU A 1 327 ? -11.234 -15.128 -43.163 0.45 10.91 327 GLU A CA 1
ATOM 5223 C C A GLU A 1 327 ? -9.760 -15.115 -42.478 0.55 10.45 327 GLU A C 1
ATOM 5224 C C B GLU A 1 327 ? -9.924 -15.297 -42.435 0.45 9.23 327 GLU A C 1
ATOM 5225 O O A GLU A 1 327 ? -8.724 -15.560 -42.969 0.55 9.75 327 GLU A O 1
ATOM 5226 O O B GLU A 1 327 ? -8.941 -15.696 -43.043 0.45 8.08 327 GLU A O 1
ATOM 5249 N N . ILE A 1 328 ? -9.886 -14.975 -41.149 1.00 9.47 328 ILE A N 1
ATOM 5250 C CA . ILE A 1 328 ? -8.759 -15.425 -40.317 1.00 9.05 328 ILE A CA 1
ATOM 5251 C C . ILE A 1 328 ? -8.493 -16.916 -40.573 1.00 8.67 328 ILE A C 1
ATOM 5252 O O . ILE A 1 328 ? -7.346 -17.345 -40.571 1.00 9.43 328 ILE A O 1
ATOM 5269 N N . GLY A 1 329 ? -9.548 -17.697 -40.801 1.00 9.80 329 GLY A N 1
ATOM 5270 C CA . GLY A 1 329 ? -9.377 -19.117 -41.048 1.00 9.69 329 GLY A CA 1
ATOM 5271 C C . GLY A 1 329 ? -8.725 -19.412 -42.388 1.00 8.89 329 GLY A C 1
ATOM 5272 O O . GLY A 1 329 ? -7.740 -20.140 -42.456 1.00 9.28 329 GLY A O 1
ATOM 5276 N N . LEU A 1 330 ? -9.258 -18.821 -43.447 1.00 8.96 330 LEU A N 1
ATOM 5277 C CA . LEU A 1 330 ? -8.661 -18.913 -44.767 1.00 9.15 330 LEU A CA 1
ATOM 5278 C C . LEU A 1 330 ? -7.179 -18.543 -44.716 1.00 7.90 330 LEU A C 1
ATOM 5279 O O . LEU A 1 330 ? -6.346 -19.206 -45.331 1.00 8.40 330 LEU A O 1
ATOM 5295 N N . ASN A 1 331 ? -6.857 -17.461 -44.012 1.00 7.54 331 ASN A N 1
ATOM 5296 C CA . ASN A 1 331 ? -5.494 -16.986 -43.991 1.00 7.08 331 ASN A CA 1
ATOM 5297 C C . ASN A 1 331 ? -4.573 -17.976 -43.304 1.00 6.77 331 ASN A C 1
ATOM 5298 O O . ASN A 1 331 ? -3.468 -18.252 -43.778 1.00 7.51 331 ASN A O 1
ATOM 5309 N N . VAL A 1 332 ? -4.991 -18.525 -42.170 1.00 7.17 332 VAL A N 1
ATOM 5310 C CA . VAL A 1 332 ? -4.216 -19.562 -41.511 1.00 7.31 332 VAL A CA 1
ATOM 5311 C C . VAL A 1 332 ? -4.061 -20.779 -42.421 1.00 7.29 332 VAL A C 1
ATOM 5312 O O . VAL A 1 332 ? -2.957 -21.300 -42.595 1.00 7.97 332 VAL A O 1
ATOM 5325 N N . ALA A 1 333 ? -5.179 -21.257 -42.956 1.00 7.73 333 ALA A N 1
ATOM 5326 C CA . ALA A 1 333 ? -5.135 -22.419 -43.841 1.00 7.83 333 ALA A CA 1
ATOM 5327 C C . ALA A 1 333 ? -4.183 -22.198 -45.005 1.00 7.70 333 ALA A C 1
ATOM 5328 O O . ALA A 1 333 ? -3.488 -23.131 -45.435 1.00 8.31 333 ALA A O 1
ATOM 5335 N N . ASN A 1 334 ? -4.135 -20.978 -45.533 1.00 7.96 334 ASN A N 1
ATOM 5336 C CA . ASN A 1 334 ? -3.255 -20.648 -46.646 1.00 7.87 334 ASN A CA 1
ATOM 5337 C C . ASN A 1 334 ? -1.778 -20.758 -46.269 1.00 7.05 334 ASN A C 1
ATOM 5338 O O . ASN A 1 334 ? -0.980 -21.227 -47.075 1.00 7.80 334 ASN A O 1
ATOM 5349 N N . VAL A 1 335 ? -1.413 -20.358 -45.051 1.00 6.78 335 VAL A N 1
ATOM 5350 C CA . VAL A 1 335 ? -0.038 -20.574 -44.620 1.00 7.40 335 VAL A CA 1
ATOM 5351 C C . VAL A 1 335 ? 0.253 -22.073 -44.654 1.00 7.43 335 VAL A C 1
ATOM 5352 O O . VAL A 1 335 ? 1.300 -22.517 -45.131 1.00 7.84 335 VAL A O 1
ATOM 5365 N N . LEU A 1 336 ? -0.656 -22.883 -44.113 1.00 7.60 336 LEU A N 1
ATOM 5366 C CA . LEU A 1 336 ? -0.433 -24.336 -44.081 1.00 7.83 336 LEU A CA 1
ATOM 5367 C C . LEU A 1 336 ? -0.346 -24.919 -45.497 1.00 8.08 336 LEU A C 1
ATOM 5368 O O . LEU A 1 336 ? 0.448 -25.833 -45.748 1.00 8.83 336 LEU A O 1
ATOM 5384 N N . LYS A 1 337 ? -1.157 -24.401 -46.430 1.00 8.26 337 LYS A N 1
ATOM 5385 C CA . LYS A 1 337 ? -1.072 -24.829 -47.820 1.00 8.15 337 LYS A CA 1
ATOM 5386 C C . LYS A 1 337 ? 0.305 -24.517 -48.383 1.00 8.79 337 LYS A C 1
ATOM 5387 O O . LYS A 1 337 ? 0.862 -25.324 -49.122 1.00 9.78 337 LYS A O 1
ATOM 5406 N N . GLY A 1 338 ? 0.854 -23.347 -48.057 1.00 8.25 338 GLY A N 1
ATOM 5407 C CA . GLY A 1 338 ? 2.188 -22.999 -48.527 1.00 9.50 338 GLY A CA 1
ATOM 5408 C C . GLY A 1 338 ? 3.255 -23.915 -47.952 1.00 9.05 338 GLY A C 1
ATOM 5409 O O . GLY A 1 338 ? 4.162 -24.349 -48.655 1.00 9.85 338 GLY A O 1
ATOM 5413 N N . VAL A 1 339 ? 3.120 -24.254 -46.676 1.00 8.51 339 VAL A N 1
ATOM 5414 C CA . VAL A 1 339 ? 4.044 -25.182 -46.038 1.00 9.68 339 VAL A CA 1
ATOM 5415 C C . VAL A 1 339 ? 3.957 -26.568 -46.674 1.00 9.82 339 VAL A C 1
ATOM 5416 O O . VAL A 1 339 ? 4.993 -27.199 -46.912 1.00 11.97 339 VAL A O 1
ATOM 5429 N N . ALA A 1 340 ? 2.741 -27.046 -46.920 1.00 10.17 340 ALA A N 1
ATOM 5430 C CA . ALA A 1 340 ? 2.525 -28.427 -47.375 1.00 10.34 340 ALA A CA 1
ATOM 5431 C C . ALA A 1 340 ? 2.707 -28.661 -48.862 1.00 10.46 340 ALA A C 1
ATOM 5432 O O . ALA A 1 340 ? 2.874 -29.802 -49.315 1.00 10.73 340 ALA A O 1
ATOM 5439 N N . GLY A 1 341 ? 2.670 -27.590 -49.641 1.00 11.19 341 GLY A N 1
ATOM 5440 C CA . GLY A 1 341 ? 2.711 -27.682 -51.089 1.00 11.44 341 GLY A CA 1
ATOM 5441 C C . GLY A 1 341 ? 4.048 -28.015 -51.698 1.00 11.42 341 GLY A C 1
ATOM 5442 O O . GLY A 1 341 ? 4.033 -28.291 -52.910 1.00 13.32 341 GLY A O 1
ATOM 5447 N N A MET B 1 1 ? -6.852 30.138 9.277 0.40 15.71 1 MET B N 1
ATOM 5448 N N B MET B 1 1 ? -6.899 31.733 9.426 0.60 16.82 1 MET B N 1
ATOM 5449 C CA A MET B 1 1 ? -5.859 30.530 8.243 0.40 14.23 1 MET B CA 1
ATOM 5450 C CA B MET B 1 1 ? -6.034 31.091 8.397 0.60 16.68 1 MET B CA 1
ATOM 5451 C C A MET B 1 1 ? -6.573 30.710 6.914 0.40 13.93 1 MET B C 1
ATOM 5452 C C B MET B 1 1 ? -6.720 31.180 7.032 0.60 16.23 1 MET B C 1
ATOM 5453 O O A MET B 1 1 ? -7.695 30.226 6.739 0.40 12.75 1 MET B O 1
ATOM 5454 O O B MET B 1 1 ? -7.940 31.044 6.926 0.60 17.24 1 MET B O 1
ATOM 5485 N N . ARG B 1 2 ? -5.936 31.420 5.989 1.00 14.47 2 ARG B N 1
ATOM 5486 C CA . ARG B 1 2 ? -6.491 31.574 4.668 1.00 13.02 2 ARG B CA 1
ATOM 5487 C C . ARG B 1 2 ? -6.645 30.218 3.968 1.00 10.77 2 ARG B C 1
ATOM 5488 O O . ARG B 1 2 ? -5.813 29.317 4.119 1.00 11.40 2 ARG B O 1
ATOM 5510 N N . VAL B 1 3 ? -7.744 30.090 3.237 1.00 10.38 3 VAL B N 1
ATOM 5511 C CA . VAL B 1 3 ? -8.057 28.915 2.441 1.00 9.79 3 VAL B CA 1
ATOM 5512 C C . VAL B 1 3 ? -8.020 29.334 0.980 1.00 9.97 3 VAL B C 1
ATOM 5513 O O . VAL B 1 3 ? -8.705 30.271 0.591 1.00 12.32 3 VAL B O 1
ATOM 5526 N N A ILE B 1 4 ? -7.206 28.641 0.190 0.54 9.28 4 ILE B N 1
ATOM 5527 N N B ILE B 1 4 ? -7.222 28.632 0.180 0.46 9.10 4 ILE B N 1
ATOM 5528 C CA A ILE B 1 4 ? -7.079 28.926 -1.233 0.54 8.77 4 ILE B CA 1
ATOM 5529 C CA B ILE B 1 4 ? -7.087 28.936 -1.241 0.46 8.64 4 ILE B CA 1
ATOM 5530 C C A ILE B 1 4 ? -7.838 27.835 -1.979 0.54 9.01 4 ILE B C 1
ATOM 5531 C C B ILE B 1 4 ? -7.785 27.838 -2.037 0.46 9.04 4 ILE B C 1
ATOM 5532 O O A ILE B 1 4 ? -7.606 26.648 -1.734 0.54 8.81 4 ILE B O 1
ATOM 5533 O O B ILE B 1 4 ? -7.447 26.659 -1.898 0.46 9.31 4 ILE B O 1
ATOM 5564 N N . PHE B 1 5 ? -8.765 28.217 -2.856 1.00 9.15 5 PHE B N 1
ATOM 5565 C CA . PHE B 1 5 ? -9.637 27.245 -3.506 1.00 9.19 5 PHE B CA 1
ATOM 5566 C C . PHE B 1 5 ? -10.111 27.782 -4.835 1.00 9.03 5 PHE B C 1
ATOM 5567 O O . PHE B 1 5 ? -10.576 28.922 -4.891 1.00 9.68 5 PHE B O 1
ATOM 5585 N N . SER B 1 6 ? -10.019 26.956 -5.877 1.00 8.87 6 SER B N 1
ATOM 5586 C CA . SER B 1 6 ? -10.510 27.300 -7.200 1.00 9.68 6 SER B CA 1
ATOM 5587 C C . SER B 1 6 ? -11.749 26.519 -7.596 1.00 9.13 6 SER B C 1
ATOM 5588 O O . SER B 1 6 ? -11.752 25.296 -7.570 1.00 9.53 6 SER B O 1
ATOM 5596 N N . GLU B 1 7 ? -12.779 27.227 -8.036 1.00 10.17 7 GLU B N 1
ATOM 5597 C CA . GLU B 1 7 ? -13.963 26.593 -8.591 1.00 10.95 7 GLU B CA 1
ATOM 5598 C C . GLU B 1 7 ? -13.669 25.818 -9.870 1.00 10.71 7 GLU B C 1
ATOM 5599 O O . GLU B 1 7 ? -14.473 24.999 -10.290 1.00 12.09 7 GLU B O 1
ATOM 5611 N N . ASP B 1 8 ? -12.505 26.047 -10.471 1.00 10.17 8 ASP B N 1
ATOM 5612 C CA . ASP B 1 8 ? -12.129 25.314 -11.673 1.00 10.29 8 ASP B CA 1
ATOM 5613 C C . ASP B 1 8 ? -11.768 23.851 -11.411 1.00 9.21 8 ASP B C 1
ATOM 5614 O O . ASP B 1 8 ? -11.601 23.097 -12.364 1.00 10.13 8 ASP B O 1
ATOM 5623 N N . HIS B 1 9 ? -11.755 23.418 -10.147 1.00 9.15 9 HIS B N 1
ATOM 5624 C CA . HIS B 1 9 ? -11.627 21.990 -9.888 1.00 8.90 9 HIS B CA 1
ATOM 5625 C C . HIS B 1 9 ? -12.719 21.232 -10.619 1.00 8.66 9 HIS B C 1
ATOM 5626 O O . HIS B 1 9 ? -12.519 20.086 -11.037 1.00 9.44 9 HIS B O 1
ATOM 5640 N N . LYS B 1 10 ? -13.889 21.834 -10.769 1.00 9.10 10 LYS B N 1
ATOM 5641 C CA . LYS B 1 10 ? -15.032 21.103 -11.330 1.00 10.97 10 LYS B CA 1
ATOM 5642 C C . LYS B 1 10 ? -14.858 20.778 -12.817 1.00 9.86 10 LYS B C 1
ATOM 5643 O O . LYS B 1 10 ? -15.638 19.987 -13.347 1.00 11.36 10 LYS B O 1
ATOM 5662 N N . LEU B 1 11 ? -13.864 21.368 -13.474 1.00 10.00 11 LEU B N 1
ATOM 5663 C CA . LEU B 1 11 ? -13.549 20.981 -14.841 1.00 10.12 11 LEU B CA 1
ATOM 5664 C C . LEU B 1 11 ? -13.082 19.536 -14.915 1.00 10.44 11 LEU B C 1
ATOM 5665 O O . LEU B 1 11 ? -13.191 18.920 -15.969 1.00 11.80 11 LEU B O 1
ATOM 5681 N N . ARG B 1 12 ? -12.572 18.983 -13.808 1.00 10.17 12 ARG B N 1
ATOM 5682 C CA . ARG B 1 12 ? -12.373 17.553 -13.756 1.00 10.90 12 ARG B CA 1
ATOM 5683 C C . ARG B 1 12 ? -13.617 16.925 -13.147 1.00 9.82 12 ARG B C 1
ATOM 5684 O O . ARG B 1 12 ? -13.860 17.010 -11.934 1.00 9.51 12 ARG B O 1
ATOM 5705 N N . ASN B 1 13 ? -14.408 16.314 -14.020 1.00 10.40 13 ASN B N 1
ATOM 5706 C CA . ASN B 1 13 ? -15.622 15.619 -13.647 1.00 11.38 13 ASN B CA 1
ATOM 5707 C C . ASN B 1 13 ? -15.703 14.352 -14.493 1.00 10.34 13 ASN B C 1
ATOM 5708 O O . ASN B 1 13 ? -16.634 14.161 -15.281 1.00 11.53 13 ASN B O 1
ATOM 5719 N N . ALA B 1 14 ? -14.736 13.474 -14.286 1.00 10.05 14 ALA B N 1
ATOM 5720 C CA . ALA B 1 14 ? -14.659 12.225 -15.014 1.00 10.07 14 ALA B CA 1
ATOM 5721 C C . ALA B 1 14 ? -15.849 11.344 -14.697 1.00 9.72 14 ALA B C 1
ATOM 5722 O O . ALA B 1 14 ? -16.365 11.339 -13.569 1.00 10.23 14 ALA B O 1
ATOM 5729 N N . LYS B 1 15 ? -16.263 10.572 -15.683 1.00 9.97 15 LYS B N 1
ATOM 5730 C CA . LYS B 1 15 ? -17.411 9.696 -15.535 1.00 11.18 15 LYS B CA 1
ATOM 5731 C C . LYS B 1 15 ? -17.051 8.306 -15.039 1.00 10.15 15 LYS B C 1
ATOM 5732 O O . LYS B 1 15 ? -17.888 7.603 -14.485 1.00 11.09 15 LYS B O 1
ATOM 5742 N N . THR B 1 16 ? -15.809 7.890 -15.260 1.00 9.40 16 THR B N 1
ATOM 5743 C CA . THR B 1 16 ? -15.399 6.516 -15.009 1.00 9.33 16 THR B CA 1
ATOM 5744 C C . THR B 1 16 ? -14.084 6.378 -14.271 1.00 8.97 16 THR B C 1
ATOM 5745 O O . THR B 1 16 ? -13.185 7.192 -14.421 1.00 10.00 16 THR B O 1
ATOM 5756 N N . GLU B 1 17 ? -14.042 5.311 -13.477 1.00 8.94 17 GLU B N 1
ATOM 5757 C CA . GLU B 1 17 ? -12.853 4.852 -12.781 1.00 8.52 17 GLU B CA 1
ATOM 5758 C C . GLU B 1 17 ? -12.881 3.328 -12.859 1.00 8.87 17 GLU B C 1
ATOM 5759 O O . GLU B 1 17 ? -13.913 2.717 -12.648 1.00 10.08 17 GLU B O 1
ATOM 5771 N N . LEU B 1 18 ? -11.754 2.712 -13.168 1.00 8.60 18 LEU B N 1
ATOM 5772 C CA . LEU B 1 18 ? -11.667 1.269 -13.196 1.00 9.78 18 LEU B CA 1
ATOM 5773 C C . LEU B 1 18 ? -11.415 0.758 -11.789 1.00 9.79 18 LEU B C 1
ATOM 5774 O O . LEU B 1 18 ? -10.347 1.010 -11.221 1.00 10.67 18 LEU B O 1
ATOM 5790 N N . TYR B 1 19 ? -12.422 0.108 -11.215 1.00 9.68 19 TYR B N 1
ATOM 5791 C CA . TYR B 1 19 ? -12.360 -0.375 -9.834 1.00 10.37 19 TYR B CA 1
ATOM 5792 C C . TYR B 1 19 ? -12.973 -1.769 -9.822 1.00 10.08 19 TYR B C 1
ATOM 5793 O O . TYR B 1 19 ? -14.115 -1.948 -10.254 1.00 10.55 19 TYR B O 1
ATOM 5811 N N . GLY B 1 20 ? -12.241 -2.764 -9.340 1.00 10.77 20 GLY B N 1
ATOM 5812 C CA . GLY B 1 20 ? -12.797 -4.099 -9.236 1.00 10.80 20 GLY B CA 1
ATOM 5813 C C . GLY B 1 20 ? -13.217 -4.689 -10.564 1.00 10.11 20 GLY B C 1
ATOM 5814 O O . GLY B 1 20 ? -14.183 -5.464 -10.639 1.00 10.89 20 GLY B O 1
ATOM 5818 N N . GLY B 1 21 ? -12.519 -4.309 -11.634 1.00 9.88 21 GLY B N 1
ATOM 5819 C CA . GLY B 1 21 ? -12.836 -4.840 -12.948 1.00 10.32 21 GLY B CA 1
ATOM 5820 C C . GLY B 1 21 ? -14.077 -4.234 -13.585 1.00 10.64 21 GLY B C 1
ATOM 5821 O O . GLY B 1 21 ? -14.566 -4.760 -14.585 1.00 12.91 21 GLY B O 1
ATOM 5825 N N . GLU B 1 22 ? -14.558 -3.115 -13.044 1.00 10.13 22 GLU B N 1
ATOM 5826 C CA . GLU B 1 22 ? -15.720 -2.419 -13.582 1.00 9.64 22 GLU B CA 1
ATOM 5827 C C . GLU B 1 22 ? -15.384 -0.956 -13.763 1.00 9.69 22 GLU B C 1
ATOM 5828 O O . GLU B 1 22 ? -14.499 -0.421 -13.099 1.00 10.10 22 GLU B O 1
ATOM 5840 N N . LEU B 1 23 ? -16.141 -0.297 -14.629 1.00 9.64 23 LEU B N 1
ATOM 5841 C CA . LEU B 1 23 ? -16.053 1.137 -14.772 1.00 10.37 23 LEU B CA 1
ATOM 5842 C C . LEU B 1 23 ? -17.167 1.740 -13.935 1.00 10.63 23 LEU B C 1
ATOM 5843 O O . LEU B 1 23 ? -18.347 1.537 -14.219 1.00 13.30 23 LEU B O 1
ATOM 5859 N N . VAL B 1 24 ? -16.787 2.432 -12.872 1.00 10.58 24 VAL B N 1
ATOM 5860 C CA . VAL B 1 24 ? -17.708 2.959 -11.878 1.00 11.25 24 VAL B CA 1
ATOM 5861 C C . VAL B 1 24 ? -17.516 4.479 -11.750 1.00 9.90 24 VAL B C 1
ATOM 5862 O O . VAL B 1 24 ? -16.523 5.017 -12.202 1.00 9.72 24 VAL B O 1
ATOM 5875 N N A PRO B 1 25 ? -18.453 5.176 -11.099 0.41 11.16 25 PRO B N 1
ATOM 5876 N N B PRO B 1 25 ? -18.480 5.172 -11.137 0.59 10.44 25 PRO B N 1
ATOM 5877 C CA A PRO B 1 25 ? -18.206 6.614 -10.937 0.41 11.42 25 PRO B CA 1
ATOM 5878 C CA B PRO B 1 25 ? -18.277 6.603 -10.885 0.59 10.60 25 PRO B CA 1
ATOM 5879 C C A PRO B 1 25 ? -17.002 6.855 -10.015 0.41 10.12 25 PRO B C 1
ATOM 5880 C C B PRO B 1 25 ? -17.033 6.785 -10.015 0.59 9.67 25 PRO B C 1
ATOM 5881 O O A PRO B 1 25 ? -16.896 6.199 -8.986 0.41 10.73 25 PRO B O 1
ATOM 5882 O O B PRO B 1 25 ? -16.794 5.981 -9.123 0.59 10.45 25 PRO B O 1
ATOM 5903 N N A PRO B 1 26 ? -16.097 7.763 -10.395 0.41 9.16 26 PRO B N 1
ATOM 5904 N N B PRO B 1 26 ? -16.237 7.813 -10.287 0.59 9.61 26 PRO B N 1
ATOM 5905 C CA A PRO B 1 26 ? -14.887 7.990 -9.596 0.41 8.44 26 PRO B CA 1
ATOM 5906 C CA B PRO B 1 26 ? -14.975 7.937 -9.557 0.59 9.56 26 PRO B CA 1
ATOM 5907 C C A PRO B 1 26 ? -15.145 8.345 -8.132 0.41 8.41 26 PRO B C 1
ATOM 5908 C C B PRO B 1 26 ? -15.190 8.309 -8.100 0.59 8.63 26 PRO B C 1
ATOM 5909 O O A PRO B 1 26 ? -16.053 9.116 -7.811 0.41 9.39 26 PRO B O 1
ATOM 5910 O O B PRO B 1 26 ? -16.101 9.066 -7.751 0.59 10.14 26 PRO B O 1
ATOM 5931 N N . PHE B 1 27 ? -14.304 7.809 -7.253 1.00 8.02 27 PHE B N 1
ATOM 5932 C CA . PHE B 1 27 ? -14.277 8.239 -5.863 1.00 8.23 27 PHE B CA 1
ATOM 5933 C C . PHE B 1 27 ? -13.874 9.714 -5.735 1.00 7.40 27 PHE B C 1
ATOM 5934 O O . PHE B 1 27 ? -14.349 10.426 -4.869 1.00 7.64 27 PHE B O 1
ATOM 5952 N N . GLU B 1 28 ? -12.945 10.150 -6.577 1.00 7.42 28 GLU B N 1
ATOM 5953 C CA . GLU B 1 28 ? -12.376 11.499 -6.505 1.00 7.09 28 GLU B CA 1
ATOM 5954 C C . GLU B 1 28 ? -13.247 12.442 -7.311 1.00 7.28 28 GLU B C 1
ATOM 5955 O O . GLU B 1 28 ? -12.923 12.840 -8.425 1.00 8.17 28 GLU B O 1
ATOM 5967 N N . ALA B 1 29 ? -14.407 12.767 -6.751 1.00 7.71 29 ALA B N 1
ATOM 5968 C CA . ALA B 1 29 ? -15.479 13.471 -7.446 1.00 8.72 29 ALA B CA 1
ATOM 5969 C C . ALA B 1 29 ? -15.596 14.919 -6.964 1.00 7.96 29 ALA B C 1
ATOM 5970 O O . ALA B 1 29 ? -15.230 15.234 -5.830 1.00 7.80 29 ALA B O 1
ATOM 5977 N N . PRO B 1 30 ? -16.187 15.794 -7.798 1.00 7.68 30 PRO B N 1
ATOM 5978 C CA . PRO B 1 30 ? -16.260 17.207 -7.432 1.00 8.04 30 PRO B CA 1
ATOM 5979 C C . PRO B 1 30 ? -16.968 17.481 -6.098 1.00 8.36 30 PRO B C 1
ATOM 5980 O O . PRO B 1 30 ? -16.612 18.440 -5.397 1.00 8.70 30 PRO B O 1
ATOM 5991 N N . PHE B 1 31 ? -17.953 16.662 -5.750 1.00 8.22 31 PHE B N 1
ATOM 5992 C CA . PHE B 1 31 ? -18.654 16.880 -4.492 1.00 8.69 31 PHE B CA 1
ATOM 5993 C C . PHE B 1 31 ? -17.743 16.816 -3.271 1.00 8.31 31 PHE B C 1
ATOM 5994 O O . PHE B 1 31 ? -18.076 17.360 -2.236 1.00 9.55 31 PHE B O 1
ATOM 6011 N N . ARG B 1 32 ? -16.576 16.180 -3.386 1.00 7.72 32 ARG B N 1
ATOM 6012 C CA . ARG B 1 32 ? -15.602 16.179 -2.298 1.00 8.63 32 ARG B CA 1
ATOM 6013 C C . ARG B 1 32 ? -15.216 17.586 -1.912 1.00 8.32 32 ARG B C 1
ATOM 6014 O O . ARG B 1 32 ? -15.159 17.929 -0.732 1.00 8.78 32 ARG B O 1
ATOM 6035 N N . ALA B 1 33 ? -14.900 18.410 -2.910 1.00 9.41 33 ALA B N 1
ATOM 6036 C CA . ALA B 1 33 ? -14.455 19.775 -2.644 1.00 10.60 33 ALA B CA 1
ATOM 6037 C C . ALA B 1 33 ? -15.579 20.567 -1.996 1.00 10.27 33 ALA B C 1
ATOM 6038 O O . ALA B 1 33 ? -15.351 21.389 -1.107 1.00 11.30 33 ALA B O 1
ATOM 6045 N N . GLU B 1 34 ? -16.802 20.335 -2.453 1.00 11.33 34 GLU B N 1
ATOM 6046 C CA . GLU B 1 34 ? -17.964 20.986 -1.878 1.00 12.62 34 GLU B CA 1
ATOM 6047 C C . GLU B 1 34 ? -18.108 20.643 -0.386 1.00 11.09 34 GLU B C 1
ATOM 6048 O O . GLU B 1 34 ? -18.334 21.523 0.448 1.00 13.14 34 GLU B O 1
ATOM 6060 N N . TRP B 1 35 ? -17.999 19.358 -0.062 1.00 9.93 35 TRP B N 1
ATOM 6061 C CA . TRP B 1 35 ? -18.098 18.912 1.326 1.00 10.51 35 TRP B CA 1
ATOM 6062 C C . TRP B 1 35 ? -17.007 19.514 2.197 1.00 9.90 35 TRP B C 1
ATOM 6063 O O . TRP B 1 35 ? -17.256 19.951 3.312 1.00 11.01 35 TRP B O 1
ATOM 6084 N N . ILE B 1 36 ? -15.785 19.536 1.695 1.00 9.33 36 ILE B N 1
ATOM 6085 C CA . ILE B 1 36 ? -14.673 20.058 2.467 1.00 8.73 36 ILE B CA 1
ATOM 6086 C C . ILE B 1 36 ? -14.808 21.568 2.663 1.00 8.35 36 ILE B C 1
ATOM 6087 O O . ILE B 1 36 ? -14.647 22.060 3.769 1.00 9.57 36 ILE B O 1
ATOM 6103 N N . LEU B 1 37 ? -15.101 22.296 1.584 1.00 9.14 37 LEU B N 1
ATOM 6104 C CA . LEU B 1 37 ? -15.229 23.746 1.684 1.00 10.66 37 LEU B CA 1
ATOM 6105 C C . LEU B 1 37 ? -16.316 24.117 2.693 1.00 10.33 37 LEU B C 1
ATOM 6106 O O . LEU B 1 37 ? -16.123 24.984 3.549 1.00 11.34 37 LEU B O 1
ATOM 6122 N N . ALA B 1 38 ? -17.462 23.446 2.604 1.00 11.06 38 ALA B N 1
ATOM 6123 C CA . ALA B 1 38 ? -18.552 23.769 3.514 1.00 11.51 38 ALA B CA 1
ATOM 6124 C C . ALA B 1 38 ? -18.155 23.530 4.980 1.00 10.93 38 ALA B C 1
ATOM 6125 O O . ALA B 1 38 ? -18.463 24.342 5.869 1.00 12.17 38 ALA B O 1
ATOM 6132 N N . ALA B 1 39 ? -17.452 22.421 5.245 1.00 10.98 39 ALA B N 1
ATOM 6133 C CA . ALA B 1 39 ? -17.060 22.080 6.610 1.00 11.44 39 ALA B CA 1
ATOM 6134 C C . ALA B 1 39 ? -16.001 23.043 7.155 1.00 10.57 39 ALA B C 1
ATOM 6135 O O . ALA B 1 39 ? -16.021 23.412 8.329 1.00 11.46 39 ALA B O 1
ATOM 6142 N N . VAL B 1 40 ? -15.050 23.450 6.326 1.00 10.37 40 VAL B N 1
ATOM 6143 C CA . VAL B 1 40 ? -14.029 24.369 6.820 1.00 10.79 40 VAL B CA 1
ATOM 6144 C C . VAL B 1 40 ? -14.654 25.732 7.136 1.00 10.93 40 VAL B C 1
ATOM 6145 O O . VAL B 1 40 ? -14.325 26.346 8.153 1.00 11.56 40 VAL B O 1
ATOM 6158 N N . LYS B 1 41 ? -15.597 26.169 6.304 1.00 10.83 41 LYS B N 1
ATOM 6159 C CA . LYS B 1 41 ? -16.307 27.406 6.592 1.00 12.31 41 LYS B CA 1
ATOM 6160 C C . LYS B 1 41 ? -17.106 27.263 7.879 1.00 13.00 41 LYS B C 1
ATOM 6161 O O . LYS B 1 41 ? -17.104 28.173 8.698 1.00 14.44 41 LYS B O 1
ATOM 6180 N N . GLU B 1 42 ? -17.781 26.132 8.060 1.00 14.02 42 GLU B N 1
ATOM 6181 C CA . GLU B 1 42 ? -18.578 25.907 9.258 1.00 16.49 42 GLU B CA 1
ATOM 6182 C C . GLU B 1 42 ? -17.716 25.998 10.520 1.00 15.48 42 GLU B C 1
ATOM 6183 O O . GLU B 1 42 ? -18.181 26.453 11.565 1.00 17.11 42 GLU B O 1
ATOM 6195 N N . ALA B 1 43 ? -16.467 25.553 10.409 1.00 13.98 43 ALA B N 1
ATOM 6196 C CA . ALA B 1 43 ? -15.498 25.573 11.515 1.00 14.07 43 ALA B CA 1
ATOM 6197 C C . ALA B 1 43 ? -14.871 26.942 11.720 1.00 14.36 43 ALA B C 1
ATOM 6198 O O . ALA B 1 43 ? -14.007 27.099 12.580 1.00 15.35 43 ALA B O 1
ATOM 6205 N N . GLY B 1 44 ? -15.288 27.933 10.935 1.00 13.49 44 GLY B N 1
ATOM 6206 C CA . GLY B 1 44 ? -14.811 29.296 11.114 1.00 14.34 44 GLY B CA 1
ATOM 6207 C C . GLY B 1 44 ? -13.713 29.718 10.156 1.00 14.30 44 GLY B C 1
ATOM 6208 O O . GLY B 1 44 ? -13.273 30.863 10.234 1.00 14.67 44 GLY B O 1
ATOM 6212 N N . PHE B 1 45 ? -13.315 28.856 9.220 1.00 12.85 45 PHE B N 1
ATOM 6213 C CA . PHE B 1 45 ? -12.282 29.205 8.261 1.00 12.68 45 PHE B CA 1
ATOM 6214 C C . PHE B 1 45 ? -12.966 29.718 7.003 1.00 13.87 45 PHE B C 1
ATOM 6215 O O . PHE B 1 45 ? -13.072 29.005 5.991 1.00 15.76 45 PHE B O 1
ATOM 6232 N N . ASP B 1 46 ? -13.432 30.953 7.073 1.00 14.28 46 ASP B N 1
ATOM 6233 C CA . ASP B 1 46 ? -14.168 31.523 5.963 1.00 16.19 46 ASP B CA 1
ATOM 6234 C C . ASP B 1 46 ? -13.391 32.559 5.152 1.00 14.36 46 ASP B C 1
ATOM 6235 O O . ASP B 1 46 ? -13.968 33.195 4.274 1.00 16.00 46 ASP B O 1
ATOM 6244 N N . ASP B 1 47 ? -12.089 32.696 5.404 1.00 12.92 47 ASP B N 1
ATOM 6245 C CA . ASP B 1 47 ? -11.234 33.547 4.579 1.00 13.34 47 ASP B CA 1
ATOM 6246 C C . ASP B 1 47 ? -10.791 32.743 3.354 1.00 12.98 47 ASP B C 1
ATOM 6247 O O . ASP B 1 47 ? -9.670 32.262 3.278 1.00 13.88 47 ASP B O 1
ATOM 6256 N N . VAL B 1 48 ? -11.710 32.583 2.418 1.00 12.49 48 VAL B N 1
ATOM 6257 C CA . VAL B 1 48 ? -11.531 31.748 1.241 1.00 12.44 48 VAL B CA 1
ATOM 6258 C C . VAL B 1 48 ? -11.291 32.631 0.047 1.00 12.94 48 VAL B C 1
ATOM 6259 O O . VAL B 1 48 ? -12.085 33.537 -0.211 1.00 15.12 48 VAL B O 1
ATOM 6272 N N . VAL B 1 49 ? -10.218 32.360 -0.679 1.00 12.83 49 VAL B N 1
ATOM 6273 C CA . VAL B 1 49 ? -9.872 33.140 -1.850 1.00 12.96 49 VAL B CA 1
ATOM 6274 C C . VAL B 1 49 ? -9.519 32.227 -3.005 1.00 12.00 49 VAL B C 1
ATOM 6275 O O . VAL B 1 49 ? -8.982 31.140 -2.812 1.00 12.50 49 VAL B O 1
ATOM 6288 N N . ALA B 1 50 ? -9.801 32.677 -4.220 1.00 12.01 50 ALA B N 1
ATOM 6289 C CA . ALA B 1 50 ? -9.364 31.963 -5.405 1.00 11.57 50 ALA B CA 1
ATOM 6290 C C . ALA B 1 50 ? -7.872 32.194 -5.629 1.00 11.25 50 ALA B C 1
ATOM 6291 O O . ALA B 1 50 ? -7.356 33.259 -5.342 1.00 13.01 50 ALA B O 1
ATOM 6298 N N . PRO B 1 51 ? -7.177 31.208 -6.177 1.00 10.86 51 PRO B N 1
ATOM 6299 C CA . PRO B 1 51 ? -5.785 31.466 -6.545 1.00 10.36 51 PRO B CA 1
ATOM 6300 C C . PRO B 1 51 ? -5.659 32.360 -7.754 1.00 10.30 51 PRO B C 1
ATOM 6301 O O . PRO B 1 51 ? -6.529 32.357 -8.617 1.00 11.24 51 PRO B O 1
ATOM 6312 N N . ALA B 1 52 ? -4.577 33.121 -7.804 1.00 10.30 52 ALA B N 1
ATOM 6313 C CA . ALA B 1 52 ? -4.123 33.686 -9.051 1.00 10.10 52 ALA B CA 1
ATOM 6314 C C . ALA B 1 52 ? -3.707 32.552 -9.962 1.00 10.25 52 ALA B C 1
ATOM 6315 O O . ALA B 1 52 ? -3.231 31.506 -9.499 1.00 11.16 52 ALA B O 1
ATOM 6322 N N . ARG B 1 53 ? -3.853 32.748 -11.272 1.00 10.80 53 ARG B N 1
ATOM 6323 C CA . ARG B 1 53 ? -3.362 31.737 -12.189 1.00 12.08 53 ARG B CA 1
ATOM 6324 C C . ARG B 1 53 ? -1.833 31.751 -12.219 1.00 10.78 53 ARG B C 1
ATOM 6325 O O . ARG B 1 53 ? -1.199 32.774 -11.930 1.00 10.92 53 ARG B O 1
ATOM 6346 N N . HIS B 1 54 ? -1.243 30.616 -12.574 1.00 10.75 54 HIS B N 1
ATOM 6347 C CA . HIS B 1 54 ? 0.205 30.510 -12.741 1.00 10.47 54 HIS B CA 1
ATOM 6348 C C . HIS B 1 54 ? 0.568 29.747 -13.971 1.00 11.23 54 HIS B C 1
ATOM 6349 O O . HIS B 1 54 ? -0.162 28.818 -14.354 1.00 12.63 54 HIS B O 1
ATOM 6364 N N . GLY B 1 55 ? 1.708 30.128 -14.570 1.00 10.29 55 GLY B N 1
ATOM 6365 C CA . GLY B 1 55 ? 2.289 29.385 -15.663 1.00 9.69 55 GLY B CA 1
ATOM 6366 C C . GLY B 1 55 ? 3.114 28.237 -15.146 1.00 8.67 55 GLY B C 1
ATOM 6367 O O . GLY B 1 55 ? 2.929 27.781 -14.022 1.00 10.51 55 GLY B O 1
ATOM 6371 N N . LEU B 1 56 ? 4.030 27.766 -15.977 1.00 8.93 56 LEU B N 1
ATOM 6372 C CA . LEU B 1 56 ? 4.719 26.520 -15.701 1.00 9.27 56 LEU B CA 1
ATOM 6373 C C . LEU B 1 56 ? 6.090 26.672 -15.047 1.00 8.61 56 LEU B C 1
ATOM 6374 O O . LEU B 1 56 ? 6.792 25.686 -14.858 1.00 9.78 56 LEU B O 1
ATOM 6390 N N A GLU B 1 57 ? 6.471 27.902 -14.682 0.42 9.00 57 GLU B N 1
ATOM 6391 N N B GLU B 1 57 ? 6.494 27.890 -14.690 0.58 8.61 57 GLU B N 1
ATOM 6392 C CA A GLU B 1 57 ? 7.791 28.156 -14.102 0.42 10.10 57 GLU B CA 1
ATOM 6393 C CA B GLU B 1 57 ? 7.835 28.065 -14.163 0.58 9.58 57 GLU B CA 1
ATOM 6394 C C A GLU B 1 57 ? 8.170 27.174 -13.001 0.42 9.73 57 GLU B C 1
ATOM 6395 C C B GLU B 1 57 ? 8.171 27.120 -13.005 0.58 9.38 57 GLU B C 1
ATOM 6396 O O A GLU B 1 57 ? 9.217 26.536 -13.044 0.42 10.36 57 GLU B O 1
ATOM 6397 O O B GLU B 1 57 ? 9.198 26.448 -13.011 0.58 10.15 57 GLU B O 1
ATOM 6420 N N . THR B 1 58 ? 7.343 27.121 -11.972 1.00 8.70 58 THR B N 1
ATOM 6421 C CA . THR B 1 58 ? 7.645 26.327 -10.799 1.00 8.75 58 THR B CA 1
ATOM 6422 C C . THR B 1 58 ? 7.528 24.835 -11.100 1.00 8.14 58 THR B C 1
ATOM 6423 O O . THR B 1 58 ? 8.369 24.039 -10.709 1.00 9.05 58 THR B O 1
ATOM 6435 N N . VAL B 1 59 ? 6.446 24.461 -11.755 1.00 8.05 59 VAL B N 1
ATOM 6436 C CA . VAL B 1 59 ? 6.156 23.050 -11.964 1.00 8.33 59 VAL B CA 1
ATOM 6437 C C . VAL B 1 59 ? 7.198 22.366 -12.861 1.00 8.54 59 VAL B C 1
ATOM 6438 O O . VAL B 1 59 ? 7.456 21.177 -12.683 1.00 8.60 59 VAL B O 1
ATOM 6451 N N . LEU B 1 60 ? 7.834 23.096 -13.780 1.00 8.14 60 LEU B N 1
ATOM 6452 C CA . LEU B 1 60 ? 8.877 22.514 -14.619 1.00 8.75 60 LEU B CA 1
ATOM 6453 C C . LEU B 1 60 ? 10.126 22.099 -13.828 1.00 8.50 60 LEU B C 1
ATOM 6454 O O . LEU B 1 60 ? 10.943 21.335 -14.322 1.00 10.99 60 LEU B O 1
ATOM 6470 N N . LYS B 1 61 ? 10.212 22.534 -12.571 1.00 8.43 61 LYS B N 1
ATOM 6471 C CA . LYS B 1 61 ? 11.327 22.161 -11.735 1.00 9.03 61 LYS B CA 1
ATOM 6472 C C . LYS B 1 61 ? 11.084 20.863 -10.981 1.00 8.84 61 LYS B C 1
ATOM 6473 O O . LYS B 1 61 ? 12.010 20.348 -10.377 1.00 11.13 61 LYS B O 1
ATOM 6492 N N . VAL B 1 62 ? 9.855 20.356 -11.017 1.00 7.78 62 VAL B N 1
ATOM 6493 C CA . VAL B 1 62 ? 9.526 19.085 -10.370 1.00 7.85 62 VAL B CA 1
ATOM 6494 C C . VAL B 1 62 ? 8.958 18.035 -11.337 1.00 8.10 62 VAL B C 1
ATOM 6495 O O . VAL B 1 62 ? 9.098 16.843 -11.073 1.00 9.98 62 VAL B O 1
ATOM 6508 N N . HIS B 1 63 ? 8.342 18.455 -12.439 1.00 7.87 63 HIS B N 1
ATOM 6509 C CA . HIS B 1 63 ? 7.827 17.531 -13.444 1.00 7.81 63 HIS B CA 1
ATOM 6510 C C . HIS B 1 63 ? 8.593 17.681 -14.742 1.00 8.56 63 HIS B C 1
ATOM 6511 O O . HIS B 1 63 ? 9.054 18.757 -15.107 1.00 10.11 63 HIS B O 1
ATOM 6525 N N . ASP B 1 64 ? 8.706 16.574 -15.447 1.00 8.56 64 ASP B N 1
ATOM 6526 C CA . ASP B 1 64 ? 9.302 16.515 -16.758 1.00 8.45 64 ASP B CA 1
ATOM 6527 C C . ASP B 1 64 ? 8.482 17.306 -17.787 1.00 8.66 64 ASP B C 1
ATOM 6528 O O . ASP B 1 64 ? 7.253 17.233 -17.819 1.00 8.55 64 ASP B O 1
ATOM 6537 N N . ALA B 1 65 ? 9.166 18.018 -18.676 1.00 10.22 65 ALA B N 1
ATOM 6538 C CA . ALA B 1 65 ? 8.499 18.837 -19.668 1.00 11.24 65 ALA B CA 1
ATOM 6539 C C . ALA B 1 65 ? 7.678 18.018 -20.654 1.00 10.74 65 ALA B C 1
ATOM 6540 O O . ALA B 1 65 ? 6.584 18.432 -21.035 1.00 11.47 65 ALA B O 1
ATOM 6547 N N . GLY B 1 66 ? 8.204 16.882 -21.099 1.00 9.95 66 GLY B N 1
ATOM 6548 C CA . GLY B 1 66 ? 7.444 16.020 -21.986 1.00 10.76 66 GLY B CA 1
ATOM 6549 C C . GLY B 1 66 ? 6.163 15.505 -21.361 1.00 8.44 66 GLY B C 1
ATOM 6550 O O . GLY B 1 66 ? 5.125 15.434 -22.023 1.00 9.30 66 GLY B O 1
ATOM 6554 N N . TYR B 1 67 ? 6.229 15.157 -20.083 1.00 8.32 67 TYR B N 1
ATOM 6555 C CA . TYR B 1 67 ? 5.041 14.760 -19.325 1.00 8.14 67 TYR B CA 1
ATOM 6556 C C . TYR B 1 67 ? 3.994 15.862 -19.303 1.00 8.31 67 TYR B C 1
ATOM 6557 O O . TYR B 1 67 ? 2.813 15.609 -19.561 1.00 8.68 67 TYR B O 1
ATOM 6575 N N . LEU B 1 68 ? 4.407 17.088 -18.989 1.00 8.72 68 LEU B N 1
ATOM 6576 C CA . LEU B 1 68 ? 3.443 18.180 -18.947 1.00 9.37 68 LEU B CA 1
ATOM 6577 C C . LEU B 1 68 ? 2.840 18.438 -20.338 1.00 9.93 68 LEU B C 1
ATOM 6578 O O . LEU B 1 68 ? 1.653 18.726 -20.473 1.00 10.90 68 LEU B O 1
ATOM 6594 N N A ASN B 1 69 ? 3.675 18.332 -21.362 0.31 10.59 69 ASN B N 1
ATOM 6595 N N B ASN B 1 69 ? 3.659 18.370 -21.384 0.69 10.00 69 ASN B N 1
ATOM 6596 C CA A ASN B 1 69 ? 3.233 18.522 -22.732 0.31 11.45 69 ASN B CA 1
ATOM 6597 C CA B ASN B 1 69 ? 3.165 18.526 -22.752 0.69 10.85 69 ASN B CA 1
ATOM 6598 C C A ASN B 1 69 ? 2.233 17.443 -23.162 0.31 10.72 69 ASN B C 1
ATOM 6599 C C B ASN B 1 69 ? 2.149 17.451 -23.094 0.69 10.33 69 ASN B C 1
ATOM 6600 O O A ASN B 1 69 ? 1.304 17.711 -23.925 0.31 11.45 69 ASN B O 1
ATOM 6601 O O B ASN B 1 69 ? 1.125 17.720 -23.731 0.69 11.14 69 ASN B O 1
ATOM 6622 N N . PHE B 1 70 ? 2.433 16.226 -22.662 1.00 9.60 70 PHE B N 1
ATOM 6623 C CA . PHE B 1 70 ? 1.530 15.122 -22.877 1.00 9.86 70 PHE B CA 1
ATOM 6624 C C . PHE B 1 70 ? 0.170 15.399 -22.209 1.00 9.43 70 PHE B C 1
ATOM 6625 O O . PHE B 1 70 ? -0.863 15.197 -22.838 1.00 9.76 70 PHE B O 1
ATOM 6643 N N . LEU B 1 71 ? 0.161 15.848 -20.952 1.00 9.16 71 LEU B N 1
ATOM 6644 C CA . LEU B 1 71 ? -1.113 16.066 -20.274 1.00 9.02 71 LEU B CA 1
ATOM 6645 C C . LEU B 1 71 ? -1.935 17.127 -20.963 1.00 9.17 71 LEU B C 1
ATOM 6646 O O . LEU B 1 71 ? -3.152 17.051 -21.025 1.00 10.61 71 LEU B O 1
ATOM 6662 N N . GLU B 1 72 ? -1.255 18.119 -21.503 1.00 9.86 72 GLU B N 1
ATOM 6663 C CA . GLU B 1 72 ? -1.929 19.257 -22.124 1.00 10.99 72 GLU B CA 1
ATOM 6664 C C . GLU B 1 72 ? -2.783 18.838 -23.308 1.00 11.29 72 GLU B C 1
ATOM 6665 O O . GLU B 1 72 ? -3.848 19.411 -23.554 1.00 13.19 72 GLU B O 1
ATOM 6677 N N . THR B 1 73 ? -2.322 17.841 -24.053 1.00 10.72 73 THR B N 1
ATOM 6678 C CA . THR B 1 73 ? -3.003 17.426 -25.277 1.00 13.44 73 THR B CA 1
ATOM 6679 C C . THR B 1 73 ? -3.637 16.040 -25.230 1.00 12.76 73 THR B C 1
ATOM 6680 O O . THR B 1 73 ? -4.223 15.606 -26.228 1.00 12.69 73 THR B O 1
ATOM 6691 N N . ALA B 1 74 ? -3.522 15.334 -24.103 1.00 10.69 74 ALA B N 1
ATOM 6692 C CA . ALA B 1 74 ? -3.920 13.930 -24.060 1.00 10.42 74 ALA B CA 1
ATOM 6693 C C . ALA B 1 74 ? -5.371 13.716 -24.460 1.00 9.78 74 ALA B C 1
ATOM 6694 O O . ALA B 1 74 ? -5.673 12.822 -25.256 1.00 11.18 74 ALA B O 1
ATOM 6701 N N . TRP B 1 75 ? -6.273 14.494 -23.877 1.00 9.93 75 TRP B N 1
ATOM 6702 C CA . TRP B 1 75 ? -7.678 14.305 -24.147 1.00 10.76 75 TRP B CA 1
ATOM 6703 C C . TRP B 1 75 ? -7.966 14.547 -25.624 1.00 11.72 75 TRP B C 1
ATOM 6704 O O . TRP B 1 75 ? -8.632 13.745 -26.272 1.00 12.21 75 TRP B O 1
ATOM 6725 N N . ASP B 1 76 ? -7.489 15.671 -26.154 1.00 12.56 76 ASP B N 1
ATOM 6726 C CA . ASP B 1 76 ? -7.709 15.961 -27.562 1.00 14.94 76 ASP B CA 1
ATOM 6727 C C . ASP B 1 76 ? -7.211 14.839 -28.467 1.00 13.86 76 ASP B C 1
ATOM 6728 O O . ASP B 1 76 ? -7.888 14.462 -29.426 1.00 15.03 76 ASP B O 1
ATOM 6737 N N . ARG B 1 77 ? -6.025 14.309 -28.176 1.00 12.42 77 ARG B N 1
ATOM 6738 C CA . ARG B 1 77 ? -5.461 13.248 -29.002 1.00 11.81 77 ARG B CA 1
ATOM 6739 C C . ARG B 1 77 ? -6.241 11.952 -28.869 1.00 11.76 77 ARG B C 1
ATOM 6740 O O . ARG B 1 77 ? -6.422 11.241 -29.851 1.00 13.78 77 ARG B O 1
ATOM 6761 N N . TRP B 1 78 ? -6.708 11.650 -27.664 1.00 10.89 78 TRP B N 1
ATOM 6762 C CA . TRP B 1 78 ? -7.500 10.454 -27.441 1.00 11.05 78 TRP B CA 1
ATOM 6763 C C . TRP B 1 78 ? -8.786 10.512 -28.267 1.00 12.74 78 TRP B C 1
ATOM 6764 O O . TRP B 1 78 ? -9.139 9.565 -28.985 1.00 13.85 78 TRP B O 1
ATOM 6785 N N . LYS B 1 79 ? -9.471 11.645 -28.183 1.00 13.93 79 LYS B N 1
ATOM 6786 C CA . LYS B 1 79 ? -10.716 11.842 -28.894 1.00 17.50 79 LYS B CA 1
ATOM 6787 C C . LYS B 1 79 ? -10.487 11.782 -30.410 1.00 18.37 79 LYS B C 1
ATOM 6788 O O . LYS B 1 79 ? -11.258 11.156 -31.142 1.00 19.30 79 LYS B O 1
ATOM 6807 N N . ALA B 1 80 ? -9.410 12.409 -30.872 1.00 17.79 80 ALA B N 1
ATOM 6808 C CA . ALA B 1 80 ? -9.090 12.441 -32.297 1.00 18.50 80 ALA B CA 1
ATOM 6809 C C . ALA B 1 80 ? -8.804 11.040 -32.819 1.00 18.49 80 ALA B C 1
ATOM 6810 O O . ALA B 1 80 ? -9.020 10.768 -34.003 1.00 20.54 80 ALA B O 1
ATOM 6817 N N . ALA B 1 81 ? -8.334 10.149 -31.953 1.00 18.05 81 ALA B N 1
ATOM 6818 C CA . ALA B 1 81 ? -8.015 8.787 -32.361 1.00 17.54 81 ALA B CA 1
ATOM 6819 C C . ALA B 1 81 ? -9.256 7.928 -32.484 1.00 18.07 81 ALA B C 1
ATOM 6820 O O . ALA B 1 81 ? -9.165 6.794 -32.927 1.00 19.28 81 ALA B O 1
ATOM 6827 N N . GLY B 1 82 ? -10.410 8.464 -32.108 1.00 17.50 82 GLY B N 1
ATOM 6828 C CA . GLY B 1 82 ? -11.672 7.790 -32.321 1.00 17.96 82 GLY B CA 1
ATOM 6829 C C . GLY B 1 82 ? -12.197 6.969 -31.157 1.00 17.71 82 GLY B C 1
ATOM 6830 O O . GLY B 1 82 ? -13.256 6.360 -31.279 1.00 19.39 82 GLY B O 1
ATOM 6834 N N . TYR B 1 83 ? -11.489 6.938 -30.031 1.00 15.39 83 TYR B N 1
ATOM 6835 C CA . TYR B 1 83 ? -11.935 6.123 -28.915 1.00 14.95 83 TYR B CA 1
ATOM 6836 C C . TYR B 1 83 ? -13.185 6.699 -28.271 1.00 14.56 83 TYR B C 1
ATOM 6837 O O . TYR B 1 83 ? -13.385 7.919 -28.242 1.00 15.72 83 TYR B O 1
ATOM 6855 N N . LYS B 1 84 ? -14.027 5.814 -27.746 1.00 13.85 84 LYS B N 1
ATOM 6856 C CA . LYS B 1 84 ? -15.372 6.195 -27.297 1.00 14.22 84 LYS B CA 1
ATOM 6857 C C . LYS B 1 84 ? -15.475 6.450 -25.793 1.00 12.54 84 LYS B C 1
ATOM 6858 O O . LYS B 1 84 ? -16.338 7.199 -25.346 1.00 14.67 84 LYS B O 1
ATOM 6877 N N . GLY B 1 85 ? -14.581 5.850 -25.022 1.00 11.26 85 GLY B N 1
ATOM 6878 C CA . GLY B 1 85 ? -14.561 6.050 -23.589 1.00 10.86 85 GLY B CA 1
ATOM 6879 C C . GLY B 1 85 ? -13.638 7.182 -23.191 1.00 9.52 85 GLY B C 1
ATOM 6880 O O . GLY B 1 85 ? -13.110 7.908 -24.032 1.00 10.67 85 GLY B O 1
ATOM 6884 N N . GLU B 1 86 ? -13.459 7.335 -21.893 1.00 9.69 86 GLU B N 1
ATOM 6885 C CA . GLU B 1 86 ? -12.462 8.259 -21.386 1.00 9.29 86 GLU B CA 1
ATOM 6886 C C . GLU B 1 86 ? -11.069 7.671 -21.609 1.00 9.07 86 GLU B C 1
ATOM 6887 O O . GLU B 1 86 ? -10.922 6.520 -22.031 1.00 9.45 86 GLU B O 1
ATOM 6899 N N . ALA B 1 87 ? -10.043 8.484 -21.396 1.00 8.81 87 ALA B N 1
ATOM 6900 C CA . ALA B 1 87 ? -8.677 8.101 -21.769 1.00 8.77 87 ALA B CA 1
ATOM 6901 C C . ALA B 1 87 ? -8.027 7.320 -20.632 1.00 8.60 87 ALA B C 1
ATOM 6902 O O . ALA B 1 87 ? -7.687 7.880 -19.595 1.00 9.09 87 ALA B O 1
ATOM 6909 N N . ILE B 1 88 ? -7.914 6.014 -20.844 1.00 9.21 88 ILE B N 1
ATOM 6910 C CA . ILE B 1 88 ? -7.432 5.058 -19.846 1.00 8.66 88 ILE B CA 1
ATOM 6911 C C . ILE B 1 88 ? -6.287 4.259 -20.449 1.00 8.24 88 ILE B C 1
ATOM 6912 O O . ILE B 1 88 ? -6.441 3.649 -21.512 1.00 9.22 88 ILE B O 1
ATOM 6928 N N . ALA B 1 89 ? -5.131 4.303 -19.795 1.00 8.66 89 ALA B N 1
ATOM 6929 C CA . ALA B 1 89 ? -3.960 3.552 -20.232 1.00 8.71 89 ALA B CA 1
ATOM 6930 C C . ALA B 1 89 ? -4.116 2.080 -19.949 1.00 9.74 89 ALA B C 1
ATOM 6931 O O . ALA B 1 89 ? -4.659 1.684 -18.919 1.00 12.47 89 ALA B O 1
ATOM 6938 N N A THR B 1 90 ? -3.598 1.277 -20.880 0.47 9.94 90 THR B N 1
ATOM 6939 N N B THR B 1 90 ? -3.559 1.249 -20.821 0.53 8.93 90 THR B N 1
ATOM 6940 C CA A THR B 1 90 ? -3.655 -0.180 -20.766 0.47 11.43 90 THR B CA 1
ATOM 6941 C CA B THR B 1 90 ? -3.491 -0.177 -20.500 0.53 9.19 90 THR B CA 1
ATOM 6942 C C A THR B 1 90 ? -2.336 -0.916 -21.031 0.47 12.14 90 THR B C 1
ATOM 6943 C C B THR B 1 90 ? -2.133 -0.851 -20.673 0.53 8.47 90 THR B C 1
ATOM 6944 O O A THR B 1 90 ? -2.228 -2.090 -20.715 0.47 14.94 90 THR B O 1
ATOM 6945 O O B THR B 1 90 ? -1.840 -1.769 -19.938 0.53 7.97 90 THR B O 1
ATOM 6966 N N A SER B 1 91 ? -1.347 -0.248 -21.604 0.47 10.84 91 SER B N 1
ATOM 6967 N N B SER B 1 91 ? -1.322 -0.402 -21.612 0.53 9.45 91 SER B N 1
ATOM 6968 C CA A SER B 1 91 ? -0.005 -0.834 -21.746 0.47 9.39 91 SER B CA 1
ATOM 6969 C CA B SER B 1 91 ? 0.021 -0.961 -21.789 0.53 10.00 91 SER B CA 1
ATOM 6970 C C A SER B 1 91 ? 0.981 -0.020 -20.971 0.47 9.37 91 SER B C 1
ATOM 6971 C C B SER B 1 91 ? 1.046 -0.073 -21.103 0.53 9.16 91 SER B C 1
ATOM 6972 O O A SER B 1 91 ? 0.909 1.199 -21.004 0.47 9.17 91 SER B O 1
ATOM 6973 O O B SER B 1 91 ? 1.047 1.132 -21.313 0.53 8.20 91 SER B O 1
ATOM 6988 N N . PHE B 1 92 ? 1.918 -0.677 -20.299 1.00 10.37 92 PHE B N 1
ATOM 6989 C CA . PHE B 1 92 ? 2.832 0.048 -19.450 1.00 9.87 92 PHE B CA 1
ATOM 6990 C C . PHE B 1 92 ? 4.284 -0.400 -19.640 1.00 10.41 92 PHE B C 1
ATOM 6991 O O . PHE B 1 92 ? 4.568 -1.575 -19.903 1.00 10.99 92 PHE B O 1
ATOM 7009 N N . PRO B 1 93 ? 5.238 0.516 -19.421 1.00 10.63 93 PRO B N 1
ATOM 7010 C CA . PRO B 1 93 ? 6.656 0.161 -19.508 1.00 11.49 93 PRO B CA 1
ATOM 7011 C C . PRO B 1 93 ? 7.125 -0.484 -18.195 1.00 10.99 93 PRO B C 1
ATOM 7012 O O . PRO B 1 93 ? 7.684 0.174 -17.332 1.00 12.77 93 PRO B O 1
ATOM 7023 N N . VAL B 1 94 ? 6.911 -1.782 -18.090 1.00 9.48 94 VAL B N 1
ATOM 7024 C CA . VAL B 1 94 ? 7.188 -2.538 -16.873 1.00 10.17 94 VAL B CA 1
ATOM 7025 C C . VAL B 1 94 ? 8.576 -3.184 -16.972 1.00 9.96 94 VAL B C 1
ATOM 7026 O O . VAL B 1 94 ? 9.459 -2.642 -17.645 1.00 11.65 94 VAL B O 1
ATOM 7039 N N . ARG B 1 95 ? 8.776 -4.345 -16.361 1.00 11.14 95 ARG B N 1
ATOM 7040 C CA . ARG B 1 95 ? 10.116 -4.922 -16.288 1.00 10.95 95 ARG B CA 1
ATOM 7041 C C . ARG B 1 95 ? 10.710 -5.164 -17.656 1.00 9.62 95 ARG B C 1
ATOM 7042 O O . ARG B 1 95 ? 10.038 -5.701 -18.496 1.00 11.08 95 ARG B O 1
ATOM 7063 N N . ARG B 1 96 ? 11.978 -4.787 -17.833 1.00 8.80 96 ARG B N 1
ATOM 7064 C CA . ARG B 1 96 ? 12.756 -5.195 -19.000 1.00 9.04 96 ARG B CA 1
ATOM 7065 C C . ARG B 1 96 ? 12.167 -4.692 -20.311 1.00 8.90 96 ARG B C 1
ATOM 7066 O O . ARG B 1 96 ? 12.199 -5.378 -21.315 1.00 11.68 96 ARG B O 1
ATOM 7087 N N . THR B 1 97 ? 11.637 -3.487 -20.285 1.00 9.73 97 THR B N 1
ATOM 7088 C CA . THR B 1 97 ? 11.142 -2.820 -21.480 1.00 10.01 97 THR B CA 1
ATOM 7089 C C . THR B 1 97 ? 12.155 -1.826 -22.027 1.00 9.30 97 THR B C 1
ATOM 7090 O O . THR B 1 97 ? 13.097 -1.402 -21.341 1.00 11.19 97 THR B O 1
ATOM 7101 N N . SER B 1 98 ? 11.961 -1.441 -23.275 1.00 8.33 98 SER B N 1
ATOM 7102 C CA . SER B 1 98 ? 12.686 -0.342 -23.865 1.00 8.34 98 SER B CA 1
ATOM 7103 C C . SER B 1 98 ? 12.389 0.932 -23.107 1.00 7.88 98 SER B C 1
ATOM 7104 O O . SER B 1 98 ? 11.243 1.128 -22.688 1.00 9.53 98 SER B O 1
ATOM 7112 N N . PRO B 1 99 ? 13.367 1.842 -23.012 1.00 8.49 99 PRO B N 1
ATOM 7113 C CA . PRO B 1 99 ? 13.120 3.155 -22.412 1.00 9.23 99 PRO B CA 1
ATOM 7114 C C . PRO B 1 99 ? 12.526 4.155 -23.390 1.00 9.61 99 PRO B C 1
ATOM 7115 O O . PRO B 1 99 ? 12.232 5.276 -22.988 1.00 10.53 99 PRO B O 1
ATOM 7126 N N . ARG B 1 100 ? 12.334 3.768 -24.644 1.00 9.19 100 ARG B N 1
ATOM 7127 C CA . ARG B 1 100 ? 11.878 4.719 -25.641 1.00 9.25 100 ARG B CA 1
ATOM 7128 C C . ARG B 1 100 ? 10.444 5.174 -25.407 1.00 9.14 100 ARG B C 1
ATOM 7129 O O . ARG B 1 100 ? 9.602 4.431 -24.884 1.00 9.01 100 ARG B O 1
ATOM 7150 N N . ILE B 1 101 ? 10.175 6.404 -25.837 1.00 8.56 101 ILE B N 1
ATOM 7151 C CA . ILE B 1 101 ? 8.857 6.998 -25.720 1.00 8.66 101 ILE B CA 1
ATOM 7152 C C . ILE B 1 101 ? 8.112 6.749 -27.038 1.00 7.85 101 ILE B C 1
ATOM 7153 O O . ILE B 1 101 ? 8.590 7.160 -28.090 1.00 8.59 101 ILE B O 1
ATOM 7169 N N . PRO B 1 102 ? 6.929 6.127 -26.990 1.00 7.96 102 PRO B N 1
ATOM 7170 C CA . PRO B 1 102 ? 6.124 5.966 -28.201 1.00 9.31 102 PRO B CA 1
ATOM 7171 C C . PRO B 1 102 ? 5.673 7.304 -28.767 1.00 9.77 102 PRO B C 1
ATOM 7172 O O . PRO B 1 102 ? 5.762 8.330 -28.089 1.00 10.62 102 PRO B O 1
ATOM 7183 N N . THR B 1 103 ? 5.185 7.293 -29.997 1.00 9.98 103 THR B N 1
ATOM 7184 C CA . THR B 1 103 ? 4.718 8.518 -30.610 1.00 11.81 103 THR B CA 1
ATOM 7185 C C . THR B 1 103 ? 3.206 8.665 -30.600 1.00 11.79 103 THR B C 1
ATOM 7186 O O . THR B 1 103 ? 2.709 9.782 -30.691 1.00 15.53 103 THR B O 1
ATOM 7197 N N A ASP B 1 104 ? 2.490 7.544 -30.495 0.36 11.19 104 ASP B N 1
ATOM 7198 N N B ASP B 1 104 ? 2.456 7.576 -30.512 0.64 10.68 104 ASP B N 1
ATOM 7199 C CA A ASP B 1 104 ? 1.032 7.513 -30.581 0.36 11.06 104 ASP B CA 1
ATOM 7200 C CA B ASP B 1 104 ? 1.018 7.716 -30.584 0.64 11.10 104 ASP B CA 1
ATOM 7201 C C A ASP B 1 104 ? 0.393 7.830 -29.223 0.36 10.92 104 ASP B C 1
ATOM 7202 C C B ASP B 1 104 ? 0.380 7.828 -29.216 0.64 10.66 104 ASP B C 1
ATOM 7203 O O A ASP B 1 104 ? 1.063 7.792 -28.196 0.36 11.08 104 ASP B O 1
ATOM 7204 O O B ASP B 1 104 ? 1.019 7.638 -28.190 0.64 10.38 104 ASP B O 1
ATOM 7221 N N . ILE B 1 105 ? -0.906 8.120 -29.207 1.00 11.17 105 ILE B N 1
ATOM 7222 C CA . ILE B 1 105 ? -1.581 8.371 -27.943 1.00 10.57 105 ILE B CA 1
ATOM 7223 C C . ILE B 1 105 ? -1.698 7.111 -27.088 1.00 10.32 105 ILE B C 1
ATOM 7224 O O . ILE B 1 105 ? -1.579 7.195 -25.862 1.00 9.97 105 ILE B O 1
ATOM 7241 N N A GLU B 1 106 ? -1.907 5.978 -27.745 0.53 11.26 106 GLU B N 1
ATOM 7242 N N B GLU B 1 106 ? -1.965 5.931 -27.653 0.47 11.24 106 GLU B N 1
ATOM 7243 C CA A GLU B 1 106 ? -2.084 4.716 -27.061 0.53 11.96 106 GLU B CA 1
ATOM 7244 C CA B GLU B 1 106 ? -2.095 4.763 -26.764 0.47 12.40 106 GLU B CA 1
ATOM 7245 C C A GLU B 1 106 ? -0.817 4.335 -26.269 0.53 11.24 106 GLU B C 1
ATOM 7246 C C B GLU B 1 106 ? -0.745 4.451 -26.117 0.47 10.96 106 GLU B C 1
ATOM 7247 O O A GLU B 1 106 ? -0.888 3.919 -25.123 0.53 11.65 106 GLU B O 1
ATOM 7248 O O B GLU B 1 106 ? -0.679 4.185 -24.911 0.47 10.77 106 GLU B O 1
ATOM 7271 N N . GLY B 1 107 ? 0.340 4.513 -26.888 1.00 10.12 107 GLY B N 1
ATOM 7272 C CA . GLY B 1 107 ? 1.624 4.262 -26.286 1.00 8.38 107 GLY B CA 1
ATOM 7273 C C . GLY B 1 107 ? 2.022 5.321 -25.279 1.00 8.54 107 GLY B C 1
ATOM 7274 O O . GLY B 1 107 ? 2.546 5.010 -24.219 1.00 8.48 107 GLY B O 1
ATOM 7279 N N . GLN B 1 108 ? 1.773 6.586 -25.610 1.00 8.41 108 GLN B N 1
ATOM 7280 C CA . GLN B 1 108 ? 2.153 7.646 -24.698 1.00 8.62 108 GLN B CA 1
ATOM 7281 C C . GLN B 1 108 ? 1.347 7.662 -23.421 1.00 7.59 108 GLN B C 1
ATOM 7282 O O . GLN B 1 108 ? 1.895 7.947 -22.366 1.00 8.18 108 GLN B O 1
ATOM 7296 N N . ILE B 1 109 ? 0.059 7.379 -23.483 1.00 7.91 109 ILE B N 1
ATOM 7297 C CA . ILE B 1 109 ? -0.720 7.424 -22.253 1.00 8.09 109 ILE B CA 1
ATOM 7298 C C . ILE B 1 109 ? -0.202 6.388 -21.254 1.00 8.30 109 ILE B C 1
ATOM 7299 O O . ILE B 1 109 ? -0.108 6.676 -20.061 1.00 9.01 109 ILE B O 1
ATOM 7315 N N . GLY B 1 110 ? 0.188 5.222 -21.740 1.00 8.49 110 GLY B N 1
ATOM 7316 C CA . GLY B 1 110 ? 0.848 4.253 -20.876 1.00 8.94 110 GLY B CA 1
ATOM 7317 C C . GLY B 1 110 ? 2.226 4.644 -20.410 1.00 7.78 110 GLY B C 1
ATOM 7318 O O . GLY B 1 110 ? 2.569 4.440 -19.244 1.00 8.43 110 GLY B O 1
ATOM 7322 N N . TYR B 1 111 ? 3.010 5.202 -21.317 1.00 7.38 111 TYR B N 1
ATOM 7323 C CA . TYR B 1 111 ? 4.339 5.640 -20.952 1.00 7.43 111 TYR B CA 1
ATOM 7324 C C . TYR B 1 111 ? 4.295 6.596 -19.765 1.00 7.23 111 TYR B C 1
ATOM 7325 O O . TYR B 1 111 ? 5.156 6.558 -18.896 1.00 7.55 111 TYR B O 1
ATOM 7343 N N . TYR B 1 112 ? 3.309 7.482 -19.775 1.00 6.70 112 TYR B N 1
ATOM 7344 C CA . TYR B 1 112 ? 3.170 8.545 -18.788 1.00 7.42 112 TYR B CA 1
ATOM 7345 C C . TYR B 1 112 ? 2.203 8.224 -17.640 1.00 7.12 112 TYR B C 1
ATOM 7346 O O . TYR B 1 112 ? 1.774 9.144 -16.952 1.00 7.97 112 TYR B O 1
ATOM 7364 N N . CYS B 1 113 ? 1.893 6.945 -17.411 1.00 8.18 113 CYS B N 1
ATOM 7365 C CA . CYS B 1 113 ? 0.950 6.551 -16.380 1.00 7.94 113 CYS B CA 1
ATOM 7366 C C . CYS B 1 113 ? 1.525 5.474 -15.474 1.00 8.30 113 CYS B C 1
ATOM 7367 O O . CYS B 1 113 ? 2.245 4.599 -15.935 1.00 10.68 113 CYS B O 1
ATOM 7375 N N . ASN B 1 114 ? 1.190 5.541 -14.182 1.00 8.36 114 ASN B N 1
ATOM 7376 C CA . ASN B 1 114 ? 1.574 4.514 -13.200 1.00 9.84 114 ASN B CA 1
ATOM 7377 C C . ASN B 1 114 ? 0.385 3.700 -12.697 1.00 8.68 114 ASN B C 1
ATOM 7378 O O . ASN B 1 114 ? 0.575 2.756 -11.947 1.00 9.73 114 ASN B O 1
ATOM 7389 N N . ALA B 1 115 ? -0.833 4.050 -13.103 1.00 8.71 115 ALA B N 1
ATOM 7390 C CA . ALA B 1 115 ? -2.036 3.510 -12.481 1.00 8.54 115 ALA B CA 1
ATOM 7391 C C . ALA B 1 115 ? -3.236 3.762 -13.363 1.00 9.22 115 ALA B C 1
ATOM 7392 O O . ALA B 1 115 ? -3.598 4.917 -13.585 1.00 10.85 115 ALA B O 1
ATOM 7399 N N . ALA B 1 116 ? -3.841 2.674 -13.861 1.00 10.12 116 ALA B N 1
ATOM 7400 C CA . ALA B 1 116 ? -4.882 2.727 -14.882 1.00 11.52 116 ALA B CA 1
ATOM 7401 C C . ALA B 1 116 ? -6.276 3.047 -14.361 1.00 11.10 116 ALA B C 1
ATOM 7402 O O . ALA B 1 116 ? -7.195 3.236 -15.144 1.0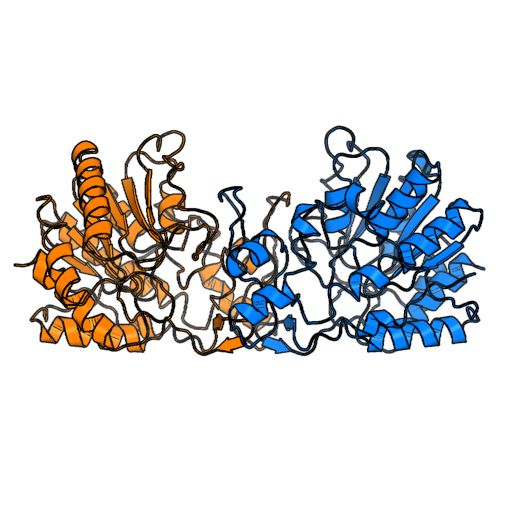0 13.91 116 ALA B O 1
ATOM 7409 N N . GLU B 1 117 ? -6.470 3.109 -13.058 1.00 9.36 117 GLU B N 1
ATOM 7410 C CA . GLU B 1 117 ? -7.810 3.425 -12.576 1.00 9.70 117 GLU B CA 1
ATOM 7411 C C . GLU B 1 117 ? -8.198 4.855 -12.891 1.00 9.15 117 GLU B C 1
ATOM 7412 O O . GLU B 1 117 ? -9.374 5.179 -12.865 1.00 11.32 117 GLU B O 1
ATOM 7424 N N . THR B 1 118 ? -7.206 5.694 -13.173 1.00 8.00 118 THR B N 1
ATOM 7425 C CA . THR B 1 118 ? -7.363 7.133 -13.371 1.00 7.81 118 THR B CA 1
ATOM 7426 C C . THR B 1 118 ? -7.520 7.434 -14.855 1.00 7.77 118 THR B C 1
ATOM 7427 O O . THR B 1 118 ? -6.586 7.256 -15.640 1.00 9.22 118 THR B O 1
ATOM 7438 N N . ALA B 1 119 ? -8.716 7.856 -15.222 1.00 7.90 119 ALA B N 1
ATOM 7439 C CA . ALA B 1 119 ? -9.043 8.252 -16.589 1.00 8.01 119 ALA B CA 1
ATOM 7440 C C . ALA B 1 119 ? -8.788 9.730 -16.794 1.00 8.52 119 ALA B C 1
ATOM 7441 O O . ALA B 1 119 ? -9.108 10.525 -15.907 1.00 10.90 119 ALA B O 1
ATOM 7448 N N . ILE B 1 120 ? -8.236 10.099 -17.943 1.00 8.30 120 ILE B N 1
ATOM 7449 C CA . ILE B 1 120 ? -8.187 11.506 -18.345 1.00 9.14 120 ILE B CA 1
ATOM 7450 C C . ILE B 1 120 ? -9.495 11.819 -19.075 1.00 9.48 120 ILE B C 1
ATOM 7451 O O . ILE B 1 120 ? -9.969 11.054 -19.906 1.00 9.82 120 ILE B O 1
ATOM 7467 N N . SER B 1 121 ? -10.079 12.960 -18.715 1.00 9.47 121 SER B N 1
ATOM 7468 C CA . SER B 1 121 ? -11.362 13.407 -19.225 1.00 10.58 121 SER B CA 1
ATOM 7469 C C . SER B 1 121 ? -11.244 14.865 -19.644 1.00 10.67 121 SER B C 1
ATOM 7470 O O . SER B 1 121 ? -10.302 15.550 -19.251 1.00 11.12 121 SER B O 1
ATOM 7478 N N . PRO B 1 122 ? -12.193 15.362 -20.433 1.00 10.88 122 PRO B N 1
ATOM 7479 C CA . PRO B 1 122 ? -12.118 16.770 -20.858 1.00 11.68 122 PRO B CA 1
ATOM 7480 C C . PRO B 1 122 ? -12.144 17.692 -19.652 1.00 10.46 122 PRO B C 1
ATOM 7481 O O . PRO B 1 122 ? -12.919 17.493 -18.727 1.00 12.61 122 PRO B O 1
ATOM 7492 N N . GLY B 1 123 ? -11.244 18.660 -19.639 1.00 9.74 123 GLY B N 1
ATOM 7493 C CA . GLY B 1 123 ? -11.146 19.569 -18.513 1.00 9.52 123 GLY B CA 1
ATOM 7494 C C . GLY B 1 123 ? -10.111 19.172 -17.461 1.00 9.24 123 GLY B C 1
ATOM 7495 O O . GLY B 1 123 ? -9.817 19.954 -16.562 1.00 9.20 123 GLY B O 1
ATOM 7499 N N . THR B 1 124 ? -9.577 17.958 -17.555 1.00 8.50 124 THR B N 1
ATOM 7500 C CA . THR B 1 124 ? -8.637 17.491 -16.549 1.00 8.60 124 THR B CA 1
ATOM 7501 C C . THR B 1 124 ? -7.393 18.355 -16.429 1.00 8.68 124 THR B C 1
ATOM 7502 O O . THR B 1 124 ? -6.995 18.716 -15.326 1.00 8.43 124 THR B O 1
ATOM 7513 N N . TRP B 1 125 ? -6.785 18.708 -17.561 1.00 8.43 125 TRP B N 1
ATOM 7514 C CA . TRP B 1 125 ? -5.585 19.528 -17.566 1.00 8.71 125 TRP B CA 1
ATOM 7515 C C . TRP B 1 125 ? -5.875 20.896 -16.932 1.00 9.09 125 TRP B C 1
ATOM 7516 O O . TRP B 1 125 ? -5.146 21.361 -16.061 1.00 9.13 125 TRP B O 1
ATOM 7537 N N A GLU B 1 126 ? -6.963 21.513 -17.371 0.50 9.40 126 GLU B N 1
ATOM 7538 N N B GLU B 1 126 ? -6.944 21.561 -17.363 0.50 8.92 126 GLU B N 1
ATOM 7539 C CA A GLU B 1 126 ? -7.374 22.809 -16.860 0.50 9.93 126 GLU B CA 1
ATOM 7540 C CA B GLU B 1 126 ? -7.272 22.867 -16.785 0.50 8.72 126 GLU B CA 1
ATOM 7541 C C A GLU B 1 126 ? -7.618 22.767 -15.339 0.50 8.87 126 GLU B C 1
ATOM 7542 C C B GLU B 1 126 ? -7.529 22.738 -15.277 0.50 7.90 126 GLU B C 1
ATOM 7543 O O A GLU B 1 126 ? -7.238 23.677 -14.599 0.50 9.66 126 GLU B O 1
ATOM 7544 O O B GLU B 1 126 ? -7.077 23.566 -14.479 0.50 8.17 126 GLU B O 1
ATOM 7567 N N . ALA B 1 127 ? -8.266 21.707 -14.871 1.00 7.81 127 ALA B N 1
ATOM 7568 C CA . ALA B 1 127 ? -8.523 21.525 -13.446 1.00 7.95 127 ALA B CA 1
ATOM 7569 C C . ALA B 1 127 ? -7.216 21.331 -12.686 1.00 7.41 127 ALA B C 1
ATOM 7570 O O . ALA B 1 127 ? -7.027 21.912 -11.617 1.00 8.02 127 ALA B O 1
ATOM 7578 N N . ALA B 1 128 ? -6.333 20.500 -13.231 1.00 7.25 128 ALA B N 1
ATOM 7579 C CA . ALA B 1 128 ? -5.053 20.258 -12.588 1.00 7.26 128 ALA B CA 1
ATOM 7580 C C . ALA B 1 128 ? -4.214 21.538 -12.455 1.00 7.65 128 ALA B C 1
ATOM 7581 O O . ALA B 1 128 ? -3.557 21.763 -11.432 1.00 8.00 128 ALA B O 1
ATOM 7588 N N . LEU B 1 129 ? -4.233 22.397 -13.476 1.00 7.75 129 LEU B N 1
ATOM 7589 C CA . LEU B 1 129 ? -3.546 23.679 -13.387 1.00 7.99 129 LEU B CA 1
ATOM 7590 C C . LEU B 1 129 ? -4.134 24.577 -12.302 1.00 8.37 129 LEU B C 1
ATOM 7591 O O . LEU B 1 129 ? -3.393 25.295 -11.630 1.00 9.00 129 LEU B O 1
ATOM 7607 N N . SER B 1 130 ? -5.452 24.567 -12.138 1.00 7.89 130 SER B N 1
ATOM 7608 C CA . SER B 1 130 ? -6.081 25.371 -11.089 1.00 8.30 130 SER B CA 1
ATOM 7609 C C . SER B 1 130 ? -5.702 24.868 -9.705 1.00 8.17 130 SER B C 1
ATOM 7610 O O . SER B 1 130 ? -5.526 25.665 -8.780 1.00 8.08 130 SER B O 1
ATOM 7618 N N . SER B 1 131 ? -5.568 23.551 -9.579 1.00 7.25 131 SER B N 1
ATOM 7619 C CA . SER B 1 131 ? -5.220 22.930 -8.319 1.00 6.97 131 SER B CA 1
ATOM 7620 C C . SER B 1 131 ? -3.779 23.259 -7.959 1.00 7.46 131 SER B C 1
ATOM 7621 O O . SER B 1 131 ? -3.461 23.615 -6.827 1.00 7.40 131 SER B O 1
ATOM 7629 N N . MET B 1 132 ? -2.916 23.197 -8.963 1.00 7.79 132 MET B N 1
ATOM 7630 C CA . MET B 1 132 ? -1.534 23.613 -8.798 1.00 8.06 132 MET B CA 1
ATOM 7631 C C . MET B 1 132 ? -1.482 25.084 -8.343 1.00 7.63 132 MET B C 1
ATOM 7632 O O . MET B 1 132 ? -0.699 25.437 -7.463 1.00 8.02 132 MET B O 1
ATOM 7646 N N . ALA B 1 133 ? -2.295 25.919 -8.973 1.00 7.93 133 ALA B N 1
ATOM 7647 C CA . ALA B 1 133 ? -2.314 27.339 -8.607 1.00 7.82 133 ALA B CA 1
ATOM 7648 C C . ALA B 1 133 ? -2.699 27.541 -7.153 1.00 8.19 133 ALA B C 1
ATOM 7649 O O . ALA B 1 133 ? -2.143 28.389 -6.484 1.00 8.90 133 ALA B O 1
ATOM 7656 N N . SER B 1 134 ? -3.658 26.766 -6.648 1.00 7.86 134 SER B N 1
ATOM 7657 C CA . SER B 1 134 ? -4.019 26.883 -5.236 1.00 8.07 134 SER B CA 1
ATOM 7658 C C . SER B 1 134 ? -2.830 26.545 -4.338 1.00 7.60 134 SER B C 1
ATOM 7659 O O . SER B 1 134 ? -2.632 27.196 -3.304 1.00 7.96 134 SER B O 1
ATOM 7667 N N . ALA B 1 135 ? -2.066 25.509 -4.703 1.00 7.46 135 ALA B N 1
ATOM 7668 C CA . ALA B 1 135 ? -0.866 25.155 -3.954 1.00 7.96 135 ALA B CA 1
ATOM 7669 C C . ALA B 1 135 ? 0.202 26.238 -4.011 1.00 8.23 135 ALA B C 1
ATOM 7670 O O . ALA B 1 135 ? 0.810 26.566 -3.000 1.00 8.30 135 ALA B O 1
ATOM 7677 N N . ILE B 1 136 ? 0.406 26.828 -5.183 1.00 7.79 136 ILE B N 1
ATOM 7678 C CA . ILE B 1 136 ? 1.395 27.893 -5.334 1.00 8.60 136 ILE B CA 1
ATOM 7679 C C . ILE B 1 136 ? 1.015 29.099 -4.493 1.00 8.55 136 ILE B C 1
ATOM 7680 O O . ILE B 1 136 ? 1.854 29.669 -3.800 1.00 9.50 136 ILE B O 1
ATOM 7696 N N . ASP B 1 137 ? -0.254 29.518 -4.547 1.00 8.39 137 ASP B N 1
ATOM 7697 C CA . ASP B 1 137 ? -0.649 30.694 -3.768 1.00 8.04 137 ASP B CA 1
ATOM 7698 C C . ASP B 1 137 ? -0.548 30.414 -2.277 1.00 8.65 137 ASP B C 1
ATOM 7699 O O . ASP B 1 137 ? -0.195 31.300 -1.503 1.00 9.51 137 ASP B O 1
ATOM 7708 N N . GLY B 1 138 ? -0.853 29.202 -1.854 1.00 8.42 138 GLY B N 1
ATOM 7709 C CA . GLY B 1 138 ? -0.662 28.849 -0.455 1.00 8.21 138 GLY B CA 1
ATOM 7710 C C . GLY B 1 138 ? 0.792 28.941 -0.051 1.00 8.72 138 GLY B C 1
ATOM 7711 O O . GLY B 1 138 ? 1.128 29.488 1.011 1.00 10.05 138 GLY B O 1
ATOM 7715 N N . ALA B 1 139 ? 1.675 28.389 -0.880 1.00 8.41 139 ALA B N 1
ATOM 7716 C CA . ALA B 1 139 ? 3.101 28.471 -0.629 1.00 9.01 139 ALA B CA 1
ATOM 7717 C C . ALA B 1 139 ? 3.541 29.937 -0.522 1.00 10.50 139 ALA B C 1
ATOM 7718 O O . ALA B 1 139 ? 4.347 30.286 0.331 1.00 11.43 139 ALA B O 1
ATOM 7725 N N . ASP B 1 140 ? 3.047 30.779 -1.427 1.00 10.79 140 ASP B N 1
ATOM 7726 C CA . ASP B 1 140 ? 3.440 32.180 -1.391 1.00 12.19 140 ASP B CA 1
ATOM 7727 C C . ASP B 1 140 ? 3.022 32.849 -0.084 1.00 12.51 140 ASP B C 1
ATOM 7728 O O . ASP B 1 140 ? 3.751 33.726 0.411 1.00 14.19 140 ASP B O 1
ATOM 7737 N N . LEU B 1 141 ? 1.882 32.451 0.492 1.00 12.24 141 LEU B N 1
ATOM 7738 C CA . LEU B 1 141 ? 1.487 33.002 1.784 1.00 12.74 141 LEU B CA 1
ATOM 7739 C C . LEU B 1 141 ? 2.490 32.624 2.860 1.00 12.63 141 LEU B C 1
ATOM 7740 O O . LEU B 1 141 ? 2.844 33.442 3.703 1.00 14.37 141 LEU B O 1
ATOM 7756 N N . ILE B 1 142 ? 2.911 31.364 2.862 1.00 11.49 142 ILE B N 1
ATOM 7757 C CA . ILE B 1 142 ? 3.893 30.921 3.836 1.00 11.86 142 ILE B CA 1
ATOM 7758 C C . ILE B 1 142 ? 5.219 31.653 3.617 1.00 13.34 142 ILE B C 1
ATOM 7759 O O . ILE B 1 142 ? 5.845 32.135 4.580 1.00 14.85 142 ILE B O 1
ATOM 7775 N N . ALA B 1 143 ? 5.633 31.782 2.360 1.00 13.46 143 ALA B N 1
ATOM 7776 C CA . ALA B 1 143 ? 6.870 32.486 2.035 1.00 14.88 143 ALA B CA 1
ATOM 7777 C C . ALA B 1 143 ? 6.848 33.919 2.534 1.00 16.81 143 ALA B C 1
ATOM 7778 O O . ALA B 1 143 ? 7.883 34.425 2.925 1.00 19.40 143 ALA B O 1
ATOM 7785 N N . ALA B 1 144 ? 5.672 34.541 2.547 1.00 17.23 144 ALA B N 1
ATOM 7786 C CA . ALA B 1 144 ? 5.514 35.930 2.946 1.00 18.48 144 ALA B CA 1
ATOM 7787 C C . ALA B 1 144 ? 5.317 36.074 4.442 1.00 20.14 144 ALA B C 1
ATOM 7788 O O . ALA B 1 144 ? 5.185 37.194 4.912 1.00 23.17 144 ALA B O 1
ATOM 7795 N N . GLY B 1 145 ? 5.286 34.974 5.194 1.00 20.29 145 GLY B N 1
ATOM 7796 C CA . GLY B 1 145 ? 5.283 35.050 6.644 1.00 19.50 145 GLY B CA 1
ATOM 7797 C C . GLY B 1 145 ? 4.129 34.416 7.406 1.00 19.21 145 GLY B C 1
ATOM 7798 O O . GLY B 1 145 ? 4.166 34.388 8.637 1.00 21.23 145 GLY B O 1
ATOM 7802 N N . HIS B 1 146 ? 3.092 33.947 6.721 1.00 17.84 146 HIS B N 1
ATOM 7803 C CA . HIS B 1 146 ? 1.997 33.264 7.409 1.00 17.99 146 HIS B CA 1
ATOM 7804 C C . HIS B 1 146 ? 2.533 31.968 8.001 1.00 14.92 146 HIS B C 1
ATOM 7805 O O . HIS B 1 146 ? 3.384 31.297 7.400 1.00 15.79 146 HIS B O 1
ATOM 7819 N N . LYS B 1 147 ? 2.028 31.605 9.169 1.00 14.01 147 LYS B N 1
ATOM 7820 C CA . LYS B 1 147 ? 2.426 30.348 9.788 1.00 13.96 147 LYS B CA 1
ATOM 7821 C C . LYS B 1 147 ? 1.542 29.162 9.432 1.00 11.39 147 LYS B C 1
ATOM 7822 O O . LYS B 1 147 ? 1.915 28.023 9.698 1.00 11.99 147 LYS B O 1
ATOM 7841 N N . ALA B 1 148 ? 0.400 29.422 8.797 1.00 11.44 148 ALA B N 1
ATOM 7842 C CA . ALA B 1 148 ? -0.484 28.351 8.339 1.00 11.22 148 ALA B CA 1
ATOM 7843 C C . ALA B 1 148 ? -1.309 28.867 7.195 1.00 10.98 148 ALA B C 1
ATOM 7844 O O . ALA B 1 148 ? -1.654 30.043 7.151 1.00 13.52 148 ALA B O 1
ATOM 7851 N N . ALA B 1 149 ? -1.625 27.967 6.274 1.00 9.99 149 ALA B N 1
ATOM 7852 C CA . ALA B 1 149 ? -2.571 28.214 5.192 1.00 10.00 149 ALA B CA 1
ATOM 7853 C C . ALA B 1 149 ? -3.061 26.852 4.719 1.00 8.37 149 ALA B C 1
ATOM 7854 O O . ALA B 1 149 ? -2.376 25.840 4.928 1.00 9.43 149 ALA B O 1
ATOM 7861 N N . PHE B 1 150 ? -4.219 26.829 4.059 1.00 8.24 150 PHE B N 1
ATOM 7862 C CA . PHE B 1 150 ? -4.809 25.601 3.513 1.00 7.83 150 PHE B CA 1
ATOM 7863 C C . PHE B 1 150 ? -5.101 25.798 2.029 1.00 7.60 150 PHE B C 1
ATOM 7864 O O . PHE B 1 150 ? -5.901 26.663 1.661 1.00 9.23 150 PHE B O 1
ATOM 7881 N N . SER B 1 151 ? -4.463 24.968 1.203 1.00 7.31 151 SER B N 1
ATOM 7882 C CA . SER B 1 151 ? -4.719 24.910 -0.223 1.00 7.4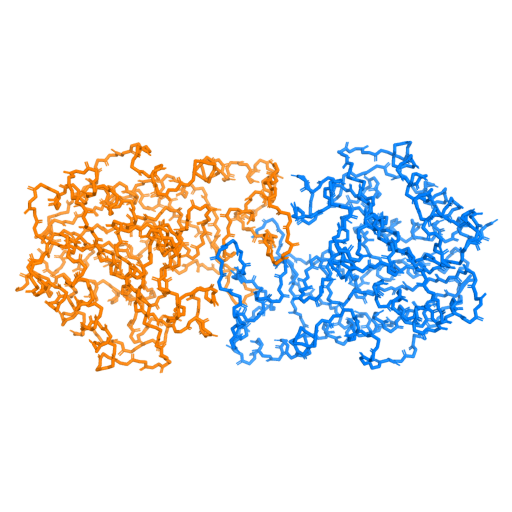5 151 SER B CA 1
ATOM 7883 C C . SER B 1 151 ? -5.674 23.747 -0.480 1.00 7.06 151 SER B C 1
ATOM 7884 O O . SER B 1 151 ? -5.292 22.566 -0.351 1.00 7.42 151 SER B O 1
ATOM 7892 N N . LEU B 1 152 ? -6.917 24.071 -0.830 1.00 7.15 152 LEU B N 1
ATOM 7893 C CA . LEU B 1 152 ? -7.959 23.064 -1.062 1.00 7.40 152 LEU B CA 1
ATOM 7894 C C . LEU B 1 152 ? -7.810 22.588 -2.508 1.00 7.41 152 LEU B C 1
ATOM 7895 O O . LEU B 1 152 ? -8.560 22.975 -3.410 1.00 7.96 152 LEU B O 1
ATOM 7911 N N . CYS B 1 153 ? -6.794 21.766 -2.717 1.00 6.76 153 CYS B N 1
ATOM 7912 C CA . CYS B 1 153 ? -6.467 21.202 -4.011 1.00 7.29 153 CYS B CA 1
ATOM 7913 C C . CYS B 1 153 ? -7.442 20.099 -4.401 1.00 7.68 153 CYS B C 1
ATOM 7914 O O . CYS B 1 153 ? -7.759 19.223 -3.591 1.00 8.46 153 CYS B O 1
ATOM 7922 N N . ARG B 1 154 ? -7.897 20.159 -5.644 1.00 7.12 154 ARG B N 1
ATOM 7923 C CA . ARG B 1 154 ? -8.584 19.078 -6.319 1.00 7.20 154 ARG B CA 1
ATOM 7924 C C . ARG B 1 154 ? -8.412 19.346 -7.815 1.00 6.28 154 ARG B C 1
ATOM 7925 O O . ARG B 1 154 ? -8.732 20.430 -8.270 1.00 7.21 154 ARG B O 1
ATOM 7946 N N . PRO B 1 155 ? -7.890 18.377 -8.588 1.00 6.74 155 PRO B N 1
ATOM 7947 C CA . PRO B 1 155 ? -7.471 17.027 -8.182 1.00 6.32 155 PRO B CA 1
ATOM 7948 C C . PRO B 1 155 ? -6.277 17.035 -7.251 1.00 6.30 155 PRO B C 1
ATOM 7949 O O . PRO B 1 155 ? -5.515 18.013 -7.180 1.00 6.89 155 PRO B O 1
ATOM 7960 N N . PRO B 1 156 ? -6.119 15.937 -6.507 1.00 6.45 156 PRO B N 1
ATOM 7961 C CA . PRO B 1 156 ? -4.965 15.745 -5.627 1.00 6.26 156 PRO B CA 1
ATOM 7962 C C . PRO B 1 156 ? -3.695 15.517 -6.443 1.00 5.87 156 PRO B C 1
ATOM 7963 O O . PRO B 1 156 ? -3.722 15.447 -7.678 1.00 6.19 156 PRO B O 1
ATOM 7974 N N . GLY B 1 157 ? -2.565 15.409 -5.755 1.00 5.79 157 GLY B N 1
ATOM 7975 C CA . GLY B 1 157 ? -1.281 15.403 -6.402 1.00 6.17 157 GLY B CA 1
ATOM 7976 C C . GLY B 1 157 ? -0.296 14.318 -6.043 1.00 5.82 157 GLY B C 1
ATOM 7977 O O . GLY B 1 157 ? 0.607 14.112 -6.853 1.00 6.03 157 GLY B O 1
ATOM 7981 N N . HIS B 1 158 ? -0.399 13.648 -4.904 1.00 5.23 158 HIS B N 1
ATOM 7982 C CA . HIS B 1 158 ? 0.797 12.971 -4.388 1.00 5.94 158 HIS B CA 1
ATOM 7983 C C . HIS B 1 158 ? 1.223 11.696 -5.109 1.00 5.37 158 HIS B C 1
ATOM 7984 O O . HIS B 1 158 ? 2.338 11.234 -4.881 1.00 5.91 158 HIS B O 1
ATOM 7999 N N . HIS B 1 159 ? 0.372 11.158 -5.991 1.00 5.51 159 HIS B N 1
ATOM 8000 C CA . HIS B 1 159 ? 0.761 10.017 -6.826 1.00 5.28 159 HIS B CA 1
ATOM 8001 C C . HIS B 1 159 ? 1.413 10.412 -8.143 1.00 5.46 159 HIS B C 1
ATOM 8002 O O . HIS B 1 159 ? 1.885 9.544 -8.872 1.00 6.33 159 HIS B O 1
ATOM 8016 N N . ALA B 1 160 ? 1.413 11.704 -8.495 1.00 5.02 160 ALA B N 1
ATOM 8017 C CA . ALA B 1 160 ? 2.020 12.161 -9.735 1.00 5.91 160 ALA B CA 1
ATOM 8018 C C . ALA B 1 160 ? 3.518 12.272 -9.494 1.00 5.96 160 ALA B C 1
ATOM 8019 O O . ALA B 1 160 ? 3.969 13.036 -8.640 1.00 5.86 160 ALA B O 1
ATOM 8026 N N . GLY B 1 161 ? 4.282 11.467 -10.228 1.00 5.47 161 GLY B N 1
ATOM 8027 C CA . GLY B 1 161 ? 5.724 11.457 -10.129 1.00 5.52 161 GLY B CA 1
ATOM 8028 C C . GLY B 1 161 ? 6.347 12.348 -11.177 1.00 5.94 161 GLY B C 1
ATOM 8029 O O . GLY B 1 161 ? 5.690 13.155 -11.805 1.00 6.88 161 GLY B O 1
ATOM 8033 N N . ILE B 1 162 ? 7.662 12.226 -11.356 1.00 6.58 162 ILE B N 1
ATOM 8034 C CA . ILE B 1 162 ? 8.340 13.162 -12.255 1.00 6.57 162 ILE B CA 1
ATOM 8035 C C . ILE B 1 162 ? 7.642 13.199 -13.618 1.00 6.81 162 ILE B C 1
ATOM 8036 O O . ILE B 1 162 ? 7.417 14.270 -14.199 1.00 7.59 162 ILE B O 1
ATOM 8052 N N . ASP B 1 163 ? 7.320 12.016 -14.131 1.00 6.71 163 ASP B N 1
ATOM 8053 C CA . ASP B 1 163 ? 6.763 11.879 -15.472 1.00 7.12 163 ASP B CA 1
ATOM 8054 C C . ASP B 1 163 ? 5.654 10.836 -15.547 1.00 7.09 163 ASP B C 1
ATOM 8055 O O . ASP B 1 163 ? 5.554 10.109 -16.529 1.00 7.13 163 ASP B O 1
ATOM 8064 N N A MET B 1 164 ? 4.822 10.753 -14.514 0.40 7.14 164 MET B N 1
ATOM 8065 N N B MET B 1 164 ? 4.832 10.743 -14.508 0.27 7.12 164 MET B N 1
ATOM 8066 N N C MET B 1 164 ? 4.826 10.775 -14.503 0.33 7.13 164 MET B N 1
ATOM 8067 C CA A MET B 1 164 ? 3.687 9.857 -14.593 0.40 7.68 164 MET B CA 1
ATOM 8068 C CA B MET B 1 164 ? 3.682 9.866 -14.592 0.27 7.49 164 MET B CA 1
ATOM 8069 C CA C MET B 1 164 ? 3.709 9.847 -14.483 0.33 7.64 164 MET B CA 1
ATOM 8070 C C A MET B 1 164 ? 2.525 10.316 -13.724 0.40 6.92 164 MET B C 1
ATOM 8071 C C B MET B 1 164 ? 2.521 10.329 -13.727 0.27 6.87 164 MET B C 1
ATOM 8072 C C C MET B 1 164 ? 2.511 10.421 -13.741 0.33 6.83 164 MET B C 1
ATOM 8073 O O A MET B 1 164 ? 2.707 10.792 -12.598 0.40 7.20 164 MET B O 1
ATOM 8074 O O B MET B 1 164 ? 2.703 10.827 -12.613 0.27 7.08 164 MET B O 1
ATOM 8075 O O C MET B 1 164 ? 2.658 11.090 -12.714 0.33 6.96 164 MET B O 1
ATOM 8115 N N . PHE B 1 165 ? 1.321 10.132 -14.266 1.00 6.23 165 PHE B N 1
ATOM 8116 C CA . PHE B 1 165 ? 0.042 10.383 -13.575 1.00 6.45 165 PHE B CA 1
ATOM 8117 C C . PHE B 1 165 ? -0.540 9.063 -13.073 1.00 5.89 165 PHE B C 1
ATOM 8118 O O . PHE B 1 165 ? -0.214 7.996 -13.570 1.00 7.10 165 PHE B O 1
ATOM 8137 N N . GLY B 1 166 ? -1.435 9.165 -12.093 1.00 6.14 166 GLY B N 1
ATOM 8138 C CA . GLY B 1 166 ? -2.093 8.000 -11.555 1.00 6.35 166 GLY B CA 1
ATOM 8139 C C . GLY B 1 166 ? -2.639 8.302 -10.179 1.00 5.72 166 GLY B C 1
ATOM 8140 O O . GLY B 1 166 ? -2.395 9.372 -9.619 1.00 5.78 166 GLY B O 1
ATOM 8144 N N . GLY B 1 167 ? -3.414 7.379 -9.622 1.00 6.00 167 GLY B N 1
ATOM 8145 C CA . GLY B 1 167 ? -3.985 7.571 -8.306 1.00 6.55 167 GLY B CA 1
ATOM 8146 C C . GLY B 1 167 ? -4.768 8.858 -8.152 1.00 5.90 167 GLY B C 1
ATOM 8147 O O . GLY B 1 167 ? -4.772 9.471 -7.102 1.00 6.45 167 GLY B O 1
ATOM 8151 N N . TYR B 1 168 ? -5.453 9.257 -9.238 1.00 6.57 168 TYR B N 1
ATOM 8152 C CA . TYR B 1 168 ? -6.352 10.411 -9.267 1.00 6.08 168 TYR B CA 1
ATOM 8153 C C . TYR B 1 168 ? -5.588 11.734 -9.402 1.00 6.47 168 TYR B C 1
ATOM 8154 O O . TYR B 1 168 ? -6.188 12.806 -9.299 1.00 7.06 168 TYR B O 1
ATOM 8172 N N . CYS B 1 169 ? -4.283 11.642 -9.631 1.00 6.39 169 CYS B N 1
ATOM 8173 C CA . CYS B 1 169 ? -3.350 12.774 -9.577 1.00 6.57 169 CYS B CA 1
ATOM 8174 C C . CYS B 1 169 ? -2.651 13.011 -10.913 1.00 5.98 169 CYS B C 1
ATOM 8175 O O . CYS B 1 169 ? -2.270 12.062 -11.601 1.00 7.10 169 CYS B O 1
ATOM 8183 N N . PHE B 1 170 ? -2.390 14.296 -11.214 1.00 6.06 170 PHE B N 1
ATOM 8184 C CA . PHE B 1 170 ? -1.765 14.713 -12.468 1.00 6.33 170 PHE B CA 1
ATOM 8185 C C . PHE B 1 170 ? -0.570 15.640 -12.270 1.00 6.19 170 PHE B C 1
ATOM 8186 O O . PHE B 1 170 ? 0.453 15.473 -12.896 1.00 7.56 170 PHE B O 1
ATOM 8203 N N . ILE B 1 171 ? -0.735 16.646 -11.418 1.00 6.29 171 ILE B N 1
ATOM 8204 C CA . ILE B 1 171 ? 0.344 17.553 -11.068 1.00 6.21 171 ILE B CA 1
ATOM 8205 C C . ILE B 1 171 ? 0.529 17.408 -9.570 1.00 6.43 171 ILE B C 1
ATOM 8206 O O . ILE B 1 171 ? -0.435 17.467 -8.794 1.00 6.88 171 ILE B O 1
ATOM 8222 N N . ASN B 1 172 ? 1.773 17.256 -9.137 1.00 5.94 172 ASN B N 1
ATOM 8223 C CA . ASN B 1 172 ? 2.041 17.011 -7.731 1.00 6.24 172 ASN B CA 1
ATOM 8224 C C . ASN B 1 172 ? 2.057 18.356 -6.997 1.00 5.99 172 ASN B C 1
ATOM 8225 O O . ASN B 1 172 ? 3.082 19.026 -6.875 1.00 6.45 172 ASN B O 1
ATOM 8236 N N . ASN B 1 173 ? 0.860 18.744 -6.550 1.00 6.26 173 ASN B N 1
ATOM 8237 C CA . ASN B 1 173 ? 0.665 20.043 -5.919 1.00 6.91 173 ASN B CA 1
ATOM 8238 C C . ASN B 1 173 ? 1.602 20.290 -4.745 1.00 6.03 173 ASN B C 1
ATOM 8239 O O . ASN B 1 173 ? 2.150 21.376 -4.611 1.00 6.95 173 ASN B O 1
ATOM 8250 N N . ALA B 1 174 ? 1.751 19.287 -3.882 1.00 6.58 174 ALA B N 1
ATOM 8251 C CA . ALA B 1 174 ? 2.637 19.438 -2.733 1.00 6.43 174 ALA B CA 1
ATOM 8252 C C . ALA B 1 174 ? 4.091 19.643 -3.164 1.00 7.07 174 ALA B C 1
ATOM 8253 O O . ALA B 1 174 ? 4.806 20.467 -2.581 1.00 6.96 174 ALA B O 1
ATOM 8260 N N . ALA B 1 175 ? 4.528 18.904 -4.183 1.00 6.51 175 ALA B N 1
ATOM 8261 C CA . ALA B 1 175 ? 5.888 19.084 -4.691 1.00 6.99 175 ALA B CA 1
ATOM 8262 C C . ALA B 1 175 ? 6.081 20.485 -5.273 1.00 7.19 175 ALA B C 1
ATOM 8263 O O . ALA B 1 175 ? 7.131 21.109 -5.068 1.00 7.75 175 ALA B O 1
ATOM 8270 N N . VAL B 1 176 ? 5.078 20.969 -6.005 1.00 6.81 176 VAL B N 1
ATOM 8271 C CA . VAL B 1 176 ? 5.151 22.302 -6.566 1.00 7.06 176 VAL B CA 1
ATOM 8272 C C . VAL B 1 176 ? 5.229 23.337 -5.444 1.00 7.49 176 VAL B C 1
ATOM 8273 O O . VAL B 1 176 ? 6.010 24.279 -5.511 1.00 7.87 176 VAL B O 1
ATOM 8286 N N . ALA B 1 177 ? 4.441 23.152 -4.386 1.00 7.47 177 ALA B N 1
ATOM 8287 C CA . ALA B 1 177 ? 4.480 24.078 -3.260 1.00 7.75 177 ALA B CA 1
ATOM 8288 C C . ALA B 1 177 ? 5.854 24.082 -2.600 1.00 7.48 177 ALA B C 1
ATOM 8289 O O . ALA B 1 177 ? 6.382 25.142 -2.242 1.00 7.91 177 ALA B O 1
ATOM 8296 N N . ALA B 1 178 ? 6.422 22.898 -2.377 1.00 7.72 178 ALA B N 1
ATOM 8297 C CA . ALA B 1 178 ? 7.742 22.824 -1.788 1.00 8.54 178 ALA B CA 1
ATOM 8298 C C . ALA B 1 178 ? 8.758 23.553 -2.653 1.00 8.21 178 ALA B C 1
ATOM 8299 O O . ALA B 1 178 ? 9.596 24.306 -2.147 1.00 9.23 178 ALA B O 1
ATOM 8306 N N . GLN B 1 179 ? 8.707 23.301 -3.953 1.00 8.11 179 GLN B N 1
ATOM 8307 C CA . GLN B 1 179 ? 9.602 23.995 -4.874 1.00 8.94 179 GLN B CA 1
ATOM 8308 C C . GLN B 1 179 ? 9.412 25.509 -4.820 1.00 9.60 179 GLN B C 1
ATOM 8309 O O . GLN B 1 179 ? 10.392 26.274 -4.861 1.00 10.53 179 GLN B O 1
ATOM 8323 N N . ARG B 1 180 ? 8.169 25.946 -4.735 1.00 9.21 180 ARG B N 1
ATOM 8324 C CA . ARG B 1 180 ? 7.884 27.361 -4.653 1.00 9.23 180 ARG B CA 1
ATOM 8325 C C . ARG B 1 180 ? 8.530 27.972 -3.415 1.00 9.44 180 ARG B C 1
ATOM 8326 O O . ARG B 1 180 ? 9.073 29.067 -3.494 1.00 10.87 180 ARG B O 1
ATOM 8347 N N . LEU B 1 181 ? 8.480 27.276 -2.287 1.00 9.90 181 LEU B N 1
ATOM 8348 C CA . LEU B 1 181 ? 9.091 27.771 -1.068 1.00 10.28 181 LEU B CA 1
ATOM 8349 C C . LEU B 1 181 ? 10.598 27.863 -1.207 1.00 10.90 181 LEU B C 1
ATOM 8350 O O . LEU B 1 181 ? 11.199 28.849 -0.748 1.00 11.99 181 LEU B O 1
ATOM 8366 N N . LEU B 1 182 ? 11.225 26.879 -1.857 1.00 10.20 182 LEU B N 1
ATOM 8367 C CA . LEU B 1 182 ? 12.669 26.976 -2.149 1.00 10.76 182 LEU B CA 1
ATOM 8368 C C . LEU B 1 182 ? 12.949 28.192 -3.028 1.00 12.38 182 LEU B C 1
ATOM 8369 O O . LEU B 1 182 ? 13.860 28.967 -2.755 1.00 13.46 182 LEU B O 1
ATOM 8385 N N . ASP B 1 183 ? 12.153 28.365 -4.078 1.00 11.88 183 ASP B N 1
ATOM 8386 C CA . ASP B 1 183 ? 12.368 29.458 -5.020 1.00 13.21 183 ASP B CA 1
ATOM 8387 C C . ASP B 1 183 ? 12.214 30.821 -4.346 1.00 14.50 183 ASP B C 1
ATOM 8388 O O . ASP B 1 183 ? 12.852 31.771 -4.763 1.00 17.00 183 ASP B O 1
ATOM 8397 N N . LYS B 1 184 ? 11.367 30.917 -3.329 1.00 14.31 184 LYS B N 1
ATOM 8398 C CA . LYS B 1 184 ? 11.146 32.152 -2.591 1.00 15.93 184 LYS B CA 1
ATOM 8399 C C . LYS B 1 184 ? 12.195 32.366 -1.509 1.00 16.30 184 LYS B C 1
ATOM 8400 O O . LYS B 1 184 ? 12.169 33.399 -0.831 1.00 18.98 184 LYS B O 1
ATOM 8419 N N . GLY B 1 185 ? 13.125 31.421 -1.351 1.00 15.37 185 GLY B N 1
ATOM 8420 C CA . GLY B 1 185 ? 14.281 31.649 -0.504 1.00 16.25 185 GLY B CA 1
ATOM 8421 C C . GLY B 1 185 ? 14.588 30.601 0.551 1.00 15.88 185 GLY B C 1
ATOM 8422 O O . GLY B 1 185 ? 15.626 30.705 1.213 1.00 16.57 185 GLY B O 1
ATOM 8426 N N . ALA B 1 186 ? 13.719 29.622 0.753 1.00 14.76 186 ALA B N 1
ATOM 8427 C CA . ALA B 1 186 ? 14.036 28.554 1.701 1.00 14.43 186 ALA B CA 1
ATOM 8428 C C . ALA B 1 186 ? 15.162 27.710 1.150 1.00 14.56 186 ALA B C 1
ATOM 8429 O O . ALA B 1 186 ? 15.289 27.538 -0.066 1.00 15.19 186 ALA B O 1
ATOM 8436 N N . LYS B 1 187 ? 15.969 27.157 2.049 1.00 14.29 187 LYS B N 1
ATOM 8437 C CA . LYS B 1 187 ? 16.999 26.212 1.656 1.00 14.29 187 LYS B CA 1
ATOM 8438 C C . LYS B 1 187 ? 16.603 24.756 1.911 1.00 13.41 187 LYS B C 1
ATOM 8439 O O . LYS B 1 187 ? 17.083 23.854 1.215 1.00 13.36 187 LYS B O 1
ATOM 8449 N N . LYS B 1 188 ? 15.780 24.533 2.930 1.00 12.12 188 LYS B N 1
ATOM 8450 C CA . LYS B 1 188 ? 15.348 23.202 3.332 1.00 11.35 188 LYS B CA 1
ATOM 8451 C C . LYS B 1 188 ? 13.864 23.241 3.642 1.00 10.19 188 LYS B C 1
ATOM 8452 O O . LYS B 1 188 ? 13.403 24.088 4.390 1.00 10.55 188 LYS B O 1
ATOM 8471 N N . ILE B 1 189 ? 13.129 22.300 3.063 1.00 9.43 189 ILE B N 1
ATOM 8472 C CA . ILE B 1 189 ? 11.685 22.171 3.225 1.00 8.86 189 ILE B CA 1
ATOM 8473 C C . ILE B 1 189 ? 11.398 20.698 3.473 1.00 8.99 189 ILE B C 1
ATOM 8474 O O . ILE B 1 189 ? 12.151 19.834 3.039 1.00 9.66 189 ILE B O 1
ATOM 8490 N N . ALA B 1 190 ? 10.310 20.393 4.169 1.00 8.22 190 ALA B N 1
ATOM 8491 C CA . ALA B 1 190 ? 9.841 19.012 4.286 1.00 7.82 190 ALA B CA 1
ATOM 8492 C C . ALA B 1 190 ? 8.431 18.915 3.761 1.00 7.44 190 ALA B C 1
ATOM 8493 O O . ALA B 1 190 ? 7.634 19.861 3.879 1.00 7.84 190 ALA B O 1
ATOM 8500 N N . ILE B 1 191 ? 8.129 17.746 3.186 1.00 6.80 191 ILE B N 1
ATOM 8501 C CA . ILE B 1 191 ? 6.763 17.345 2.883 1.00 6.34 191 ILE B CA 1
ATOM 8502 C C . ILE B 1 191 ? 6.439 16.173 3.783 1.00 6.91 191 ILE B C 1
ATOM 8503 O O . ILE B 1 191 ? 7.190 15.185 3.835 1.00 7.65 191 ILE B O 1
ATOM 8519 N N . LEU B 1 192 ? 5.329 16.300 4.520 1.00 6.54 192 LEU B N 1
ATOM 8520 C CA . LEU B 1 192 ? 4.837 15.277 5.441 1.00 5.74 192 LEU B CA 1
ATOM 8521 C C . LEU B 1 192 ? 3.488 14.787 4.892 1.00 5.88 192 LEU B C 1
ATOM 8522 O O . LEU B 1 192 ? 2.518 15.538 4.849 1.00 6.68 192 LEU B O 1
ATOM 8538 N N . ASP B 1 193 ? 3.471 13.529 4.426 1.00 6.14 193 ASP B N 1
ATOM 8539 C CA . ASP B 1 193 ? 2.296 12.996 3.726 1.00 5.62 193 ASP B CA 1
ATOM 8540 C C . ASP B 1 193 ? 1.544 12.068 4.664 1.00 6.28 193 ASP B C 1
ATOM 8541 O O . ASP B 1 193 ? 1.976 10.945 4.958 1.00 6.47 193 ASP B O 1
ATOM 8550 N N . VAL B 1 194 ? 0.399 12.566 5.139 1.00 6.08 194 VAL B N 1
ATOM 8551 C CA . VAL B 1 194 ? -0.419 11.845 6.111 1.00 6.10 194 VAL B CA 1
ATOM 8552 C C . VAL B 1 194 ? -1.677 11.208 5.500 1.00 5.53 194 VAL B C 1
ATOM 8553 O O . VAL B 1 194 ? -2.412 10.537 6.204 1.00 6.31 194 VAL B O 1
ATOM 8566 N N . ASP B 1 195 ? -1.829 11.326 4.178 1.00 5.94 195 ASP B N 1
ATOM 8567 C CA . ASP B 1 195 ? -2.842 10.583 3.450 1.00 5.57 195 ASP B CA 1
ATOM 8568 C C . ASP B 1 195 ? -2.615 9.091 3.677 1.00 5.95 195 ASP B C 1
ATOM 8569 O O . ASP B 1 195 ? -1.462 8.665 3.892 1.00 5.87 195 ASP B O 1
ATOM 8578 N N . PHE B 1 196 ? -3.675 8.283 3.682 1.00 6.19 196 PHE B N 1
ATOM 8579 C CA . PHE B 1 196 ? -3.516 6.851 3.868 1.00 6.75 196 PHE B CA 1
ATOM 8580 C C . PHE B 1 196 ? -2.545 6.202 2.879 1.00 6.51 196 PHE B C 1
ATOM 8581 O O . PHE B 1 196 ? -1.875 5.219 3.230 1.00 6.12 196 PHE B O 1
ATOM 8598 N N . HIS B 1 197 ? -2.490 6.683 1.637 1.00 5.41 197 HIS B N 1
ATOM 8599 C CA . HIS B 1 197 ? -1.693 6.067 0.608 1.00 5.58 197 HIS B CA 1
ATOM 8600 C C . HIS B 1 197 ? -0.297 6.680 0.583 1.00 5.77 197 HIS B C 1
ATOM 8601 O O . HIS B 1 197 ? -0.121 7.880 0.843 1.00 6.24 197 HIS B O 1
ATOM 8615 N N . HIS B 1 198 ? 0.696 5.873 0.238 1.00 5.99 198 HIS B N 1
ATOM 8616 C CA . HIS B 1 198 ? 2.057 6.371 0.060 1.00 5.77 198 HIS B CA 1
ATOM 8617 C C . HIS B 1 198 ? 2.087 7.440 -1.038 1.00 6.04 198 HIS B C 1
ATOM 8618 O O . HIS B 1 198 ? 1.506 7.251 -2.098 1.00 6.35 198 HIS B O 1
ATOM 8632 N N . GLY B 1 199 ? 2.754 8.558 -0.765 1.00 5.74 199 GLY B N 1
ATOM 8633 C CA . GLY B 1 199 ? 2.992 9.583 -1.778 1.00 5.83 199 GLY B CA 1
ATOM 8634 C C . GLY B 1 199 ? 4.120 9.208 -2.707 1.00 5.46 199 GLY B C 1
ATOM 8635 O O . GLY B 1 199 ? 5.189 9.816 -2.671 1.00 6.10 199 GLY B O 1
ATOM 8639 N N . ASN B 1 200 ? 3.918 8.166 -3.501 1.00 5.66 200 ASN B N 1
ATOM 8640 C CA . ASN B 1 200 ? 4.977 7.682 -4.369 1.00 5.90 200 ASN B CA 1
ATOM 8641 C C . ASN B 1 200 ? 5.426 8.695 -5.393 1.00 5.22 200 ASN B C 1
ATOM 8642 O O . ASN B 1 200 ? 6.599 8.725 -5.771 1.00 6.11 200 ASN B O 1
ATOM 8653 N N . GLY B 1 201 ? 4.501 9.537 -5.858 1.00 5.90 201 GLY B N 1
ATOM 8654 C CA . GLY B 1 201 ? 4.869 10.578 -6.795 1.00 5.97 201 GLY B CA 1
ATOM 8655 C C . GLY B 1 201 ? 5.813 11.575 -6.145 1.00 5.92 201 GLY B C 1
ATOM 8656 O O . GLY B 1 201 ? 6.830 11.976 -6.721 1.00 6.40 201 GLY B O 1
ATOM 8660 N N . THR B 1 202 ? 5.454 12.017 -4.947 1.00 5.31 202 THR B N 1
ATOM 8661 C CA . THR B 1 202 ? 6.267 12.972 -4.223 1.00 5.97 202 THR B CA 1
ATOM 8662 C C . THR B 1 202 ? 7.635 12.358 -3.936 1.00 5.61 202 THR B C 1
ATOM 8663 O O . THR B 1 202 ? 8.672 12.999 -4.096 1.00 6.22 202 THR B O 1
ATOM 8674 N N . GLN B 1 203 ? 7.650 11.105 -3.481 1.00 5.86 203 GLN B N 1
ATOM 8675 C CA . GLN B 1 203 ? 8.907 10.446 -3.194 1.00 5.95 203 GLN B CA 1
ATOM 8676 C C . GLN B 1 203 ? 9.786 10.469 -4.438 1.00 6.15 203 GLN B C 1
ATOM 8677 O O . GLN B 1 203 ? 10.972 10.758 -4.344 1.00 6.49 203 GLN B O 1
ATOM 8691 N N . ASP B 1 204 ? 9.219 10.089 -5.569 1.00 6.32 204 ASP B N 1
ATOM 8692 C CA . ASP B 1 204 ? 9.936 10.022 -6.843 1.00 6.52 204 ASP B CA 1
ATOM 8693 C C . ASP B 1 204 ? 10.575 11.373 -7.169 1.00 6.61 204 ASP B C 1
ATOM 8694 O O . ASP B 1 204 ? 11.770 11.482 -7.496 1.00 7.37 204 ASP B O 1
ATOM 8703 N N . ILE B 1 205 ? 9.802 12.443 -7.057 1.00 6.46 205 ILE B N 1
ATOM 8704 C CA . ILE B 1 205 ? 10.276 13.776 -7.418 1.00 6.75 205 ILE B CA 1
ATOM 8705 C C . ILE B 1 205 ? 11.510 14.140 -6.615 1.00 6.54 205 ILE B C 1
ATOM 8706 O O . ILE B 1 205 ? 12.452 14.724 -7.170 1.00 7.58 205 ILE B O 1
ATOM 8722 N N . PHE B 1 206 ? 11.505 13.838 -5.312 1.00 6.69 206 PHE B N 1
ATOM 8723 C CA . PHE B 1 206 ? 12.585 14.302 -4.434 1.00 7.11 206 PHE B CA 1
ATOM 8724 C C . PHE B 1 206 ? 13.568 13.214 -4.030 1.00 6.88 206 PHE B C 1
ATOM 8725 O O . PHE B 1 206 ? 14.483 13.484 -3.247 1.00 7.52 206 PHE B O 1
ATOM 8742 N N . TYR B 1 207 ? 13.502 12.025 -4.642 1.00 7.23 207 TYR B N 1
ATOM 8743 C CA . TYR B 1 207 ? 14.265 10.904 -4.102 1.00 6.86 207 TYR B CA 1
ATOM 8744 C C . TYR B 1 207 ? 15.772 11.154 -4.159 1.00 7.34 207 TYR B C 1
ATOM 8745 O O . TYR B 1 207 ? 16.509 10.665 -3.298 1.00 7.89 207 TYR B O 1
ATOM 8763 N N . GLU B 1 208 ? 16.220 11.838 -5.225 1.00 8.00 208 GLU B N 1
ATOM 8764 C CA . GLU B 1 208 ? 17.630 12.144 -5.437 1.00 8.86 208 GLU B CA 1
ATOM 8765 C C . GLU B 1 208 ? 17.958 13.604 -5.121 1.00 9.26 208 GLU B C 1
ATOM 8766 O O . GLU B 1 208 ? 18.959 14.133 -5.591 1.00 10.41 208 GLU B O 1
ATOM 8778 N N . ARG B 1 209 ? 17.131 14.238 -4.295 1.00 8.33 209 ARG B N 1
ATOM 8779 C CA . ARG B 1 209 ? 17.323 15.619 -3.870 1.00 8.92 209 ARG B CA 1
ATOM 8780 C C . ARG B 1 209 ? 17.488 15.689 -2.359 1.00 9.19 209 ARG B C 1
ATOM 8781 O O . ARG B 1 209 ? 16.805 15.008 -1.604 1.00 9.94 209 ARG B O 1
ATOM 8802 N N . GLY B 1 210 ? 18.397 16.564 -1.934 1.00 10.04 210 GLY B N 1
ATOM 8803 C CA . GLY B 1 210 ? 18.636 16.776 -0.521 1.00 11.20 210 GLY B CA 1
ATOM 8804 C C . GLY B 1 210 ? 18.031 18.029 0.084 1.00 11.32 210 GLY B C 1
ATOM 8805 O O . GLY B 1 210 ? 18.206 18.266 1.255 1.00 13.44 210 GLY B O 1
ATOM 8809 N N . ASP B 1 211 ? 17.283 18.798 -0.716 1.00 9.64 211 ASP B N 1
ATOM 8810 C CA . ASP B 1 211 ? 16.689 20.043 -0.289 1.00 9.74 211 ASP B CA 1
ATOM 8811 C C . ASP B 1 211 ? 15.284 19.900 0.269 1.00 9.33 211 ASP B C 1
ATOM 8812 O O . ASP B 1 211 ? 14.840 20.777 0.997 1.00 10.37 211 ASP B O 1
ATOM 8821 N N . VAL B 1 212 ? 14.615 18.788 -0.048 1.00 9.21 212 VAL B N 1
ATOM 8822 C CA . VAL B 1 212 ? 13.263 18.521 0.422 1.00 9.40 212 VAL B CA 1
ATOM 8823 C C . VAL B 1 212 ? 13.258 17.147 1.067 1.00 8.39 212 VAL B C 1
ATOM 8824 O O . VAL B 1 212 ? 13.487 16.156 0.384 1.00 11.13 212 VAL B O 1
ATOM 8837 N N . PHE B 1 213 ? 12.979 17.117 2.369 1.00 8.59 213 PHE B N 1
ATOM 8838 C CA . PHE B 1 213 ? 12.816 15.884 3.122 1.00 8.66 213 PHE B CA 1
ATOM 8839 C C . PHE B 1 213 ? 11.415 15.370 2.868 1.00 8.51 213 PHE B C 1
ATOM 8840 O O . PHE B 1 213 ? 10.468 16.143 2.974 1.00 10.19 213 PHE B O 1
ATOM 8857 N N . PHE B 1 214 ? 11.258 14.087 2.545 1.00 6.89 214 PHE B N 1
ATOM 8858 C CA . PHE B 1 214 ? 9.934 13.503 2.346 1.00 6.91 214 PHE B CA 1
ATOM 8859 C C . PHE B 1 214 ? 9.652 12.451 3.397 1.00 6.79 214 PHE B C 1
ATOM 8860 O O . PHE B 1 214 ? 10.403 11.486 3.480 1.00 7.54 214 PHE B O 1
ATOM 8877 N N . ALA B 1 215 ? 8.565 12.621 4.151 1.00 6.51 215 ALA B N 1
ATOM 8878 C CA . ALA B 1 215 ? 8.136 11.623 5.104 1.00 6.43 215 ALA B CA 1
ATOM 8879 C C . ALA B 1 215 ? 6.705 11.237 4.756 1.00 6.24 215 ALA B C 1
ATOM 8880 O O . ALA B 1 215 ? 5.877 12.097 4.471 1.00 7.05 215 ALA B O 1
ATOM 8887 N N . SER B 1 216 ? 6.399 9.940 4.831 1.00 5.98 216 SER B N 1
ATOM 8888 C CA . SER B 1 216 ? 5.043 9.460 4.560 1.00 6.03 216 SER B CA 1
ATOM 8889 C C . SER B 1 216 ? 4.662 8.386 5.549 1.00 6.08 216 SER B C 1
ATOM 8890 O O . SER B 1 216 ? 5.464 7.497 5.817 1.00 6.54 216 SER B O 1
ATOM 8898 N N . LEU B 1 217 ? 3.434 8.490 6.059 1.00 6.09 217 LEU B N 1
ATOM 8899 C CA . LEU B 1 217 ? 2.801 7.467 6.874 1.00 6.09 217 LEU B CA 1
ATOM 8900 C C . LEU B 1 217 ? 1.714 6.876 5.984 1.00 6.26 217 LEU B C 1
ATOM 8901 O O . LEU B 1 217 ? 0.963 7.628 5.350 1.00 6.06 217 LEU B O 1
ATOM 8917 N N . HIS B 1 218 ? 1.568 5.553 5.915 1.00 6.25 218 HIS B N 1
ATOM 8918 C CA . HIS B 1 218 ? 0.660 5.010 4.897 1.00 6.18 218 HIS B CA 1
ATOM 8919 C C . HIS B 1 218 ? 0.413 3.543 5.129 1.00 6.10 218 HIS B C 1
ATOM 8920 O O . HIS B 1 218 ? 1.175 2.858 5.787 1.00 6.26 218 HIS B O 1
ATOM 8934 N N . GLY B 1 219 ? -0.641 3.044 4.502 1.00 5.78 219 GLY B N 1
ATOM 8935 C CA . GLY B 1 219 ? -0.841 1.619 4.426 1.00 6.45 219 GLY B CA 1
ATOM 8936 C C . GLY B 1 219 ? 0.325 0.930 3.731 1.00 6.73 219 GLY B C 1
ATOM 8937 O O . GLY B 1 219 ? 0.834 1.393 2.709 1.00 6.56 219 GLY B O 1
ATOM 8941 N N . ASP B 1 220 ? 0.738 -0.206 4.287 1.00 6.92 220 ASP B N 1
ATOM 8942 C CA . ASP B 1 220 ? 1.869 -0.957 3.787 1.00 6.88 220 ASP B CA 1
ATOM 8943 C C . ASP B 1 220 ? 1.681 -1.269 2.301 1.00 6.64 220 ASP B C 1
ATOM 8944 O O . ASP B 1 220 ? 0.658 -1.820 1.929 1.00 7.06 220 ASP B O 1
ATOM 8953 N N . PRO B 1 221 ? 2.648 -0.920 1.451 1.00 6.79 221 PRO B N 1
ATOM 8954 C CA . PRO B 1 221 ? 2.424 -1.140 0.020 1.00 7.81 221 PRO B CA 1
ATOM 8955 C C . PRO B 1 221 ? 2.324 -2.615 -0.344 1.00 8.25 221 PRO B C 1
ATOM 8956 O O . PRO B 1 221 ? 1.822 -2.944 -1.414 1.00 8.69 221 PRO B O 1
ATOM 8967 N N . ALA B 1 222 ? 2.778 -3.512 0.522 1.00 8.74 222 ALA B N 1
ATOM 8968 C CA . ALA B 1 222 ? 2.539 -4.925 0.272 1.00 9.14 222 ALA B CA 1
ATOM 8969 C C . ALA B 1 222 ? 1.057 -5.250 0.138 1.00 8.43 222 ALA B C 1
ATOM 8970 O O . ALA B 1 222 ? 0.698 -6.222 -0.523 1.00 10.65 222 ALA B O 1
ATOM 8977 N N A GLU B 1 223 ? 0.204 -4.445 0.778 0.36 8.53 223 GLU B N 1
ATOM 8978 N N B GLU B 1 223 ? 0.213 -4.427 0.744 0.64 7.73 223 GLU B N 1
ATOM 8979 C CA A GLU B 1 223 ? -1.249 -4.674 0.746 0.36 9.33 223 GLU B CA 1
ATOM 8980 C CA B GLU B 1 223 ? -1.225 -4.677 0.700 0.64 9.04 223 GLU B CA 1
ATOM 8981 C C A GLU B 1 223 ? -2.109 -3.453 0.382 0.36 8.92 223 GLU B C 1
ATOM 8982 C C B GLU B 1 223 ? -2.071 -3.409 0.509 0.64 8.67 223 GLU B C 1
ATOM 8983 O O A GLU B 1 223 ? -3.332 -3.494 0.557 0.36 9.57 223 GLU B O 1
ATOM 8984 O O B GLU B 1 223 ? -3.242 -3.369 0.905 0.64 10.14 223 GLU B O 1
ATOM 9007 N N . ALA B 1 224 ? -1.502 -2.380 -0.114 1.00 7.26 224 ALA B N 1
ATOM 9008 C CA . ALA B 1 224 ? -2.217 -1.146 -0.391 1.00 7.26 224 ALA B CA 1
ATOM 9009 C C . ALA B 1 224 ? -1.635 -0.436 -1.599 1.00 6.73 224 ALA B C 1
ATOM 9010 O O . ALA B 1 224 ? -0.418 -0.381 -1.762 1.00 6.88 224 ALA B O 1
ATOM 9018 N N . PHE B 1 225 ? -2.531 0.179 -2.363 1.00 7.02 225 PHE B N 1
ATOM 9019 C CA . PHE B 1 225 ? -2.158 1.133 -3.387 1.00 6.21 225 PHE B CA 1
ATOM 9020 C C . PHE B 1 225 ? -1.217 2.151 -2.739 1.00 6.27 225 PHE B C 1
ATOM 9021 O O . PHE B 1 225 ? -1.480 2.617 -1.646 1.00 6.07 225 PHE B O 1
ATOM 9038 N N . PRO B 1 226 ? -0.111 2.542 -3.404 1.00 6.51 226 PRO B N 1
ATOM 9039 C CA . PRO B 1 226 ? 0.248 2.308 -4.802 1.00 6.68 226 PRO B CA 1
ATOM 9040 C C . PRO B 1 226 ? 1.019 1.020 -5.103 1.00 7.14 226 PRO B C 1
ATOM 9041 O O . PRO B 1 226 ? 1.428 0.829 -6.242 1.00 8.95 226 PRO B O 1
ATOM 9052 N N A HIS B 1 227 ? 1.212 0.165 -4.115 0.53 6.57 227 HIS B N 1
ATOM 9053 N N B HIS B 1 227 ? 1.261 0.230 -4.061 0.47 7.51 227 HIS B N 1
ATOM 9054 C CA A HIS B 1 227 ? 1.727 -1.197 -4.314 0.53 7.41 227 HIS B CA 1
ATOM 9055 C CA B HIS B 1 227 ? 1.831 -1.121 -4.134 0.47 8.83 227 HIS B CA 1
ATOM 9056 C C A HIS B 1 227 ? 3.206 -1.347 -4.620 0.53 7.33 227 HIS B C 1
ATOM 9057 C C B HIS B 1 227 ? 3.330 -1.219 -4.381 0.47 8.51 227 HIS B C 1
ATOM 9058 O O A HIS B 1 227 ? 3.715 -2.441 -4.369 0.53 7.85 227 HIS B O 1
ATOM 9059 O O B HIS B 1 227 ? 3.988 -2.096 -3.829 0.47 10.26 227 HIS B O 1
ATOM 9086 N N . PHE B 1 228 ? 3.866 -0.322 -5.196 1.00 7.67 228 PHE B N 1
ATOM 9087 C CA . PHE B 1 228 ? 5.220 -0.498 -5.741 1.00 8.11 228 PHE B CA 1
ATOM 9088 C C . PHE B 1 228 ? 6.237 0.522 -5.247 1.00 7.41 228 PHE B C 1
ATOM 9089 O O . PHE B 1 228 ? 7.303 0.673 -5.842 1.00 8.75 228 PHE B O 1
ATOM 9107 N N . LEU B 1 229 ? 5.916 1.178 -4.140 1.00 7.41 229 LEU B N 1
ATOM 9108 C CA . LEU B 1 229 ? 6.840 2.093 -3.466 1.00 7.18 229 LEU B CA 1
ATOM 9109 C C . LEU B 1 229 ? 6.275 2.312 -2.073 1.00 6.87 229 LEU B C 1
ATOM 9110 O O . LEU B 1 229 ? 5.087 2.060 -1.862 1.00 7.00 229 LEU B O 1
ATOM 9126 N N . GLY B 1 230 ? 7.108 2.766 -1.144 1.00 6.75 230 GLY B N 1
ATOM 9127 C CA . GLY B 1 230 ? 6.644 3.075 0.192 1.00 7.06 230 GLY B CA 1
ATOM 9128 C C . GLY B 1 230 ? 7.187 2.160 1.261 1.00 6.44 230 GLY B C 1
ATOM 9129 O O . GLY B 1 230 ? 6.793 2.265 2.423 1.00 6.82 230 GLY B O 1
ATOM 9133 N N . TYR B 1 231 ? 8.125 1.287 0.907 1.00 6.47 231 TYR B N 1
ATOM 9134 C CA . TYR B 1 231 ? 8.758 0.430 1.901 1.00 7.06 231 TYR B CA 1
ATOM 9135 C C . TYR B 1 231 ? 9.728 1.240 2.771 1.00 6.92 231 TYR B C 1
ATOM 9136 O O . TYR B 1 231 ? 10.334 2.206 2.327 1.00 7.36 231 TYR B O 1
ATOM 9154 N N . ALA B 1 232 ? 9.878 0.809 4.018 1.00 7.71 232 ALA B N 1
ATOM 9155 C CA . ALA B 1 232 ? 10.739 1.503 4.963 1.00 9.06 232 ALA B CA 1
ATOM 9156 C C . ALA B 1 232 ? 12.196 1.550 4.520 1.00 8.50 232 ALA B C 1
ATOM 9157 O O . ALA B 1 232 ? 12.923 2.479 4.879 1.00 9.71 232 ALA B O 1
ATOM 9164 N N . GLU B 1 233 ? 12.622 0.580 3.721 1.00 9.10 233 GLU B N 1
ATOM 9165 C CA . GLU B 1 233 ? 14.007 0.543 3.292 1.00 8.98 233 GLU B CA 1
ATOM 9166 C C . GLU B 1 233 ? 14.385 1.670 2.333 1.00 8.62 233 GLU B C 1
ATOM 9167 O O . GLU B 1 233 ? 15.572 1.877 2.074 1.00 10.34 233 GLU B O 1
ATOM 9179 N N . GLU B 1 234 ? 13.400 2.379 1.779 1.00 7.99 234 GLU B N 1
ATOM 9180 C CA . GLU B 1 234 ? 13.656 3.405 0.782 1.00 7.84 234 GLU B CA 1
ATOM 9181 C C . GLU B 1 234 ? 13.999 4.693 1.494 1.00 8.74 234 GLU B C 1
ATOM 9182 O O . GLU B 1 234 ? 13.104 5.395 1.966 1.00 10.72 234 GLU B O 1
ATOM 9194 N N . THR B 1 235 ? 15.289 4.996 1.598 1.00 8.08 235 THR B N 1
ATOM 9195 C CA . THR B 1 235 ? 15.733 6.140 2.384 1.00 8.82 235 THR B CA 1
ATOM 9196 C C . THR B 1 235 ? 16.362 7.247 1.546 1.00 8.21 235 THR B C 1
ATOM 9197 O O . THR B 1 235 ? 16.754 8.270 2.109 1.00 9.02 235 THR B O 1
ATOM 9208 N N . GLY B 1 236 ? 16.479 7.042 0.231 1.00 8.58 236 GLY B N 1
ATOM 9209 C CA . GLY B 1 236 ? 17.030 8.036 -0.669 1.00 8.83 236 GLY B CA 1
ATOM 9210 C C . GLY B 1 236 ? 18.225 7.550 -1.441 1.00 10.12 236 GLY B C 1
ATOM 9211 O O . GLY B 1 236 ? 18.773 6.504 -1.162 1.00 13.90 236 GLY B O 1
ATOM 9215 N N . LYS B 1 237 ? 18.595 8.330 -2.433 1.00 9.53 237 LYS B N 1
ATOM 9216 C CA . LYS B 1 237 ? 19.687 8.000 -3.338 1.00 12.53 237 LYS B CA 1
ATOM 9217 C C . LYS B 1 237 ? 20.472 9.251 -3.687 1.00 10.47 237 LYS B C 1
ATOM 9218 O O . LYS B 1 237 ? 19.885 10.324 -3.790 1.00 10.78 237 LYS B O 1
ATOM 9237 N N . GLY B 1 238 ? 21.788 9.127 -3.885 1.00 10.39 238 GLY B N 1
ATOM 9238 C CA . GLY B 1 238 ? 22.586 10.261 -4.324 1.00 10.85 238 GLY B CA 1
ATOM 9239 C C . GLY B 1 238 ? 22.462 11.417 -3.346 1.00 10.76 238 GLY B C 1
ATOM 9240 O O . GLY B 1 238 ? 22.610 11.221 -2.136 1.00 10.03 238 GLY B O 1
ATOM 9244 N N . ALA B 1 239 ? 22.177 12.625 -3.843 1.00 10.84 239 ALA B N 1
ATOM 9245 C CA . ALA B 1 239 ? 22.012 13.792 -2.983 1.00 11.48 239 ALA B CA 1
ATOM 9246 C C . ALA B 1 239 ? 20.868 13.634 -1.992 1.00 10.80 239 ALA B C 1
ATOM 9247 O O . ALA B 1 239 ? 20.816 14.353 -0.990 1.00 11.91 239 ALA B O 1
ATOM 9254 N N . GLY B 1 240 ? 19.937 12.734 -2.303 1.00 9.71 240 GLY B N 1
ATOM 9255 C CA . GLY B 1 240 ? 18.809 12.469 -1.432 1.00 9.98 240 GLY B CA 1
ATOM 9256 C C . GLY B 1 240 ? 19.060 11.435 -0.355 1.00 8.56 240 GLY B C 1
ATOM 9257 O O . GLY B 1 240 ? 18.119 11.034 0.342 1.00 9.07 240 GLY B O 1
ATOM 9261 N N . ALA B 1 241 ? 20.303 10.998 -0.178 1.00 8.33 241 ALA B N 1
ATOM 9262 C CA . ALA B 1 241 ? 20.577 9.994 0.834 1.00 9.04 241 ALA B CA 1
ATOM 9263 C C . ALA B 1 241 ? 20.080 10.469 2.199 1.00 9.01 241 ALA B C 1
ATOM 9264 O O . ALA B 1 241 ? 20.389 11.586 2.641 1.00 10.71 241 ALA B O 1
ATOM 9271 N N . GLY B 1 242 ? 19.291 9.626 2.856 1.00 9.08 242 GLY B N 1
ATOM 9272 C CA . GLY B 1 242 ? 18.801 9.916 4.183 1.00 10.14 242 GLY B CA 1
ATOM 9273 C C . GLY B 1 242 ? 17.669 10.893 4.303 1.00 10.71 242 GLY B C 1
ATOM 9274 O O . GLY B 1 242 ? 17.359 11.286 5.414 1.00 13.75 242 GLY B O 1
ATOM 9278 N N . THR B 1 243 ? 17.035 11.291 3.203 1.00 9.03 243 THR B N 1
ATOM 9279 C CA . THR B 1 243 ? 15.974 12.287 3.297 1.00 9.06 243 THR B CA 1
ATOM 9280 C C . THR B 1 243 ? 14.627 11.814 2.734 1.00 8.19 243 THR B C 1
ATOM 9281 O O . THR B 1 243 ? 13.784 12.632 2.388 1.00 8.32 243 THR B O 1
ATOM 9292 N N . THR B 1 244 ? 14.434 10.486 2.689 1.00 7.80 244 THR B N 1
ATOM 9293 C CA . THR B 1 244 ? 13.115 9.883 2.547 1.00 7.37 244 THR B CA 1
ATOM 9294 C C . THR B 1 244 ? 12.888 9.000 3.766 1.00 7.54 244 THR B C 1
ATOM 9295 O O . THR B 1 244 ? 13.744 8.192 4.108 1.00 8.31 244 THR B O 1
ATOM 9306 N N . ALA B 1 245 ? 11.712 9.121 4.376 1.00 7.14 245 ALA B N 1
ATOM 9307 C CA . ALA B 1 245 ? 11.355 8.337 5.565 1.00 7.31 245 ALA B CA 1
ATOM 9308 C C . ALA B 1 245 ? 9.928 7.829 5.406 1.00 6.61 245 ALA B C 1
ATOM 9309 O O . ALA B 1 245 ? 8.954 8.604 5.492 1.00 7.37 245 ALA B O 1
ATOM 9316 N N . ASN B 1 246 ? 9.801 6.525 5.168 1.00 6.57 246 ASN B N 1
ATOM 9317 C CA . ASN B 1 246 ? 8.514 5.857 5.014 1.00 6.77 246 ASN B CA 1
ATOM 9318 C C . ASN B 1 246 ? 8.136 5.076 6.261 1.00 6.45 246 ASN B C 1
ATOM 9319 O O . ASN B 1 246 ? 8.951 4.345 6.798 1.00 7.70 246 ASN B O 1
ATOM 9330 N N . TYR B 1 247 ? 6.859 5.181 6.614 1.00 6.28 247 TYR B N 1
ATOM 9331 C CA . TYR B 1 247 ? 6.275 4.534 7.780 1.00 6.93 247 TYR B CA 1
ATOM 9332 C C . TYR B 1 247 ? 5.057 3.707 7.355 1.00 6.89 247 TYR B C 1
ATOM 9333 O O . TYR B 1 247 ? 3.905 4.119 7.538 1.00 7.33 247 TYR B O 1
ATOM 9351 N N . PRO B 1 248 ? 5.314 2.538 6.743 1.00 7.12 248 PRO B N 1
ATOM 9352 C CA . PRO B 1 248 ? 4.212 1.650 6.384 1.00 6.80 248 PRO B CA 1
ATOM 9353 C C . PRO B 1 248 ? 3.570 1.031 7.614 1.00 7.59 248 PRO B C 1
ATOM 9354 O O . PRO B 1 248 ? 4.285 0.605 8.507 1.00 8.75 248 PRO B O 1
ATOM 9365 N N . MET B 1 249 ? 2.251 0.924 7.601 1.00 7.34 249 MET B N 1
ATOM 9366 C CA . MET B 1 249 ? 1.490 0.385 8.729 1.00 7.80 249 MET B CA 1
ATOM 9367 C C . MET B 1 249 ? 0.374 -0.498 8.219 1.00 8.05 249 MET B C 1
ATOM 9368 O O . MET B 1 249 ? -0.050 -0.392 7.068 1.00 8.36 249 MET B O 1
ATOM 9382 N N . GLY B 1 250 ? -0.115 -1.367 9.094 1.00 8.15 250 GLY B N 1
ATOM 9383 C CA . GLY B 1 250 ? -1.018 -2.434 8.696 1.00 8.28 250 GLY B CA 1
ATOM 9384 C C . GLY B 1 250 ? -2.500 -2.187 8.882 1.00 7.62 250 GLY B C 1
ATOM 9385 O O . GLY B 1 250 ? -2.951 -1.109 9.273 1.00 8.39 250 GLY B O 1
ATOM 9389 N N . ARG B 1 251 ? -3.277 -3.245 8.660 1.00 8.47 251 ARG B N 1
ATOM 939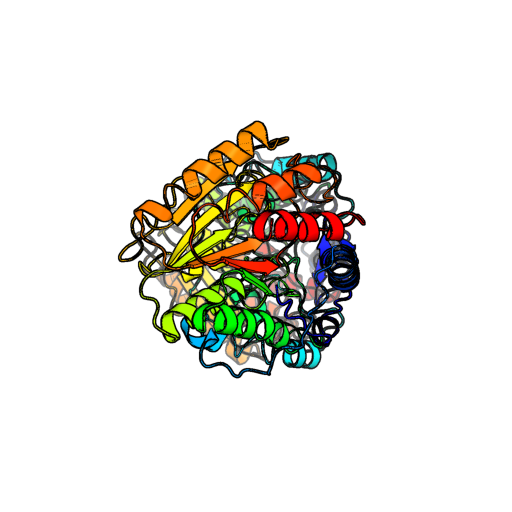0 C CA . ARG B 1 251 ? -4.718 -3.160 8.687 1.00 8.25 251 ARG B CA 1
ATOM 9391 C C . ARG B 1 251 ? -5.199 -2.817 10.094 1.00 7.95 251 ARG B C 1
ATOM 9392 O O . ARG B 1 251 ? -4.747 -3.404 11.082 1.00 9.33 251 ARG B O 1
ATOM 9413 N N . GLY B 1 252 ? -6.175 -1.916 10.168 1.00 8.23 252 GLY B N 1
ATOM 9414 C CA . GLY B 1 252 ? -6.793 -1.542 11.417 1.00 8.16 252 GLY B CA 1
ATOM 9415 C C . GLY B 1 252 ? -6.022 -0.539 12.238 1.00 8.30 252 GLY B C 1
ATOM 9416 O O . GLY B 1 252 ? -6.433 -0.237 13.353 1.00 9.48 252 GLY B O 1
ATOM 9420 N N . THR B 1 253 ? -4.929 0.029 11.723 1.00 8.70 253 THR B N 1
ATOM 9421 C CA . THR B 1 253 ? -4.084 0.884 12.549 1.00 8.66 253 THR B CA 1
ATOM 9422 C C . THR B 1 253 ? -4.894 2.043 13.130 1.00 8.48 253 THR B C 1
ATOM 9423 O O . THR B 1 253 ? -5.482 2.819 12.367 1.00 8.75 253 THR B O 1
ATOM 9434 N N . PRO B 1 254 ? -4.898 2.195 14.468 1.00 8.08 254 PRO B N 1
ATOM 9435 C CA . PRO B 1 254 ? -5.589 3.306 15.127 1.00 8.65 254 PRO B CA 1
ATOM 9436 C C . PRO B 1 254 ? -4.620 4.438 15.444 1.00 9.14 254 PRO B C 1
ATOM 9437 O O . PRO B 1 254 ? -3.410 4.278 15.241 1.00 8.94 254 PRO B O 1
ATOM 9448 N N . TYR B 1 255 ? -5.128 5.549 15.961 1.00 8.95 255 TYR B N 1
ATOM 9449 C CA . TYR B 1 255 ? -4.251 6.681 16.218 1.00 9.47 255 TYR B CA 1
ATOM 9450 C C . TYR B 1 255 ? -3.184 6.364 17.258 1.00 9.96 255 TYR B C 1
ATOM 9451 O O . TYR B 1 255 ? -2.083 6.909 17.190 1.00 11.19 255 TYR B O 1
ATOM 9469 N N . SER B 1 256 ? -3.478 5.501 18.215 1.00 10.37 256 SER B N 1
ATOM 9470 C CA . SER B 1 256 ? -2.482 5.230 19.229 1.00 11.77 256 SER B CA 1
ATOM 9471 C C . SER B 1 256 ? -1.195 4.706 18.604 1.00 12.30 256 SER B C 1
ATOM 9472 O O . SER B 1 256 ? -0.110 4.990 19.106 1.00 15.19 256 SER B O 1
ATOM 9480 N N . VAL B 1 257 ? -1.286 3.986 17.495 1.00 10.87 257 VAL B N 1
ATOM 9481 C CA . VAL B 1 257 ? -0.108 3.516 16.777 1.00 10.56 257 VAL B CA 1
ATOM 9482 C C . VAL B 1 257 ? 0.371 4.523 15.716 1.00 8.97 257 VAL B C 1
ATOM 9483 O O . VAL B 1 257 ? 1.565 4.844 15.595 1.00 9.27 257 VAL B O 1
ATOM 9496 N N . TRP B 1 258 ? -0.568 5.014 14.929 1.00 8.07 258 TRP B N 1
ATOM 9497 C CA . TRP B 1 258 ? -0.277 5.954 13.842 1.00 7.72 258 TRP B CA 1
ATOM 9498 C C . TRP B 1 258 ? 0.441 7.178 14.404 1.00 8.23 258 TRP B C 1
ATOM 9499 O O . TRP B 1 258 ? 1.401 7.679 13.791 1.00 8.47 258 TRP B O 1
ATOM 9520 N N . GLY B 1 259 ? -0.033 7.686 15.533 1.00 7.90 259 GLY B N 1
ATOM 9521 C CA . GLY B 1 259 ? 0.573 8.858 16.134 1.00 9.31 259 GLY B CA 1
ATOM 9522 C C . GLY B 1 259 ? 2.010 8.655 16.570 1.00 8.92 259 GLY B C 1
ATOM 9523 O O . GLY B 1 259 ? 2.766 9.619 16.657 1.00 9.61 259 GLY B O 1
ATOM 9527 N N . GLU B 1 260 ? 2.403 7.426 16.879 1.00 10.17 260 GLU B N 1
ATOM 9528 C CA . GLU B 1 260 ? 3.798 7.168 17.212 1.00 11.05 260 GLU B CA 1
ATOM 9529 C C . GLU B 1 260 ? 4.668 7.382 15.974 1.00 9.76 260 GLU B C 1
ATOM 9530 O O . GLU B 1 260 ? 5.761 7.936 16.062 1.00 10.64 260 GLU B O 1
ATOM 9542 N N . ALA B 1 261 ? 4.204 6.937 14.808 1.00 9.03 261 ALA B N 1
ATOM 9543 C CA . ALA B 1 261 ? 4.941 7.195 13.586 1.00 9.20 261 ALA B CA 1
ATOM 9544 C C . ALA B 1 261 ? 4.965 8.694 13.293 1.00 8.69 261 ALA B C 1
ATOM 9545 O O . ALA B 1 261 ? 5.967 9.220 12.814 1.00 9.06 261 ALA B O 1
ATOM 9552 N N . LEU B 1 262 ? 3.869 9.389 13.575 1.00 7.93 262 LEU B N 1
ATOM 9553 C CA . LEU B 1 262 ? 3.853 10.834 13.367 1.00 8.10 262 LEU B CA 1
ATOM 9554 C C . LEU B 1 262 ? 4.942 11.504 14.199 1.00 8.96 262 LEU B C 1
ATOM 9555 O O . LEU B 1 262 ? 5.701 12.332 13.687 1.00 8.93 262 LEU B O 1
ATOM 9571 N N . THR B 1 263 ? 5.009 11.160 15.479 1.00 9.44 263 THR B N 1
ATOM 9572 C CA . THR B 1 263 ? 6.045 11.707 16.340 1.00 10.38 263 THR B CA 1
ATOM 9573 C C . THR B 1 263 ? 7.425 11.462 15.756 1.00 10.27 263 THR B C 1
ATOM 9574 O O . THR B 1 263 ? 8.276 12.340 15.742 1.00 10.38 263 THR B O 1
ATOM 9585 N N . ASP B 1 264 ? 7.678 10.249 15.301 1.00 9.75 264 ASP B N 1
ATOM 9586 C CA . ASP B 1 264 ? 8.996 9.934 14.753 1.00 10.21 264 ASP B CA 1
ATOM 9587 C C . ASP B 1 264 ? 9.288 10.736 13.501 1.00 10.29 264 ASP B C 1
ATOM 9588 O O . ASP B 1 264 ? 10.393 11.265 13.346 1.00 10.70 264 ASP B O 1
ATOM 9597 N N . SER B 1 265 ? 8.310 10.855 12.613 1.00 9.14 265 SER B N 1
ATOM 9598 C CA . SER B 1 265 ? 8.526 11.616 11.402 1.00 9.12 265 SER B CA 1
ATOM 9599 C C . SER B 1 265 ? 8.847 13.057 11.697 1.00 9.13 265 SER B C 1
ATOM 9600 O O . SER B 1 265 ? 9.683 13.657 11.029 1.00 9.64 265 SER B O 1
ATOM 9608 N N . LEU B 1 266 ? 8.198 13.636 12.702 1.00 9.27 266 LEU B N 1
ATOM 9609 C CA . LEU B 1 266 ? 8.463 15.025 13.063 1.00 9.79 266 LEU B CA 1
ATOM 9610 C C . LEU B 1 266 ? 9.847 15.209 13.690 1.00 9.94 266 LEU B C 1
ATOM 9611 O O . LEU B 1 266 ? 10.491 16.230 13.473 1.00 10.80 266 LEU B O 1
ATOM 9627 N N . LYS B 1 267 ? 10.310 14.216 14.433 1.00 10.36 267 LYS B N 1
ATOM 9628 C CA . LYS B 1 267 ? 11.667 14.223 14.940 1.00 11.17 267 LYS B CA 1
ATOM 9629 C C . LYS B 1 267 ? 12.669 14.247 13.787 1.00 10.93 267 LYS B C 1
ATOM 9630 O O . LYS B 1 267 ? 13.641 14.999 13.815 1.00 11.85 267 LYS B O 1
ATOM 9640 N N . ARG B 1 268 ? 12.435 13.427 12.765 1.00 10.26 268 ARG B N 1
ATOM 9641 C CA . ARG B 1 268 ? 13.309 13.396 11.599 1.00 10.79 268 ARG B CA 1
ATOM 9642 C C . ARG B 1 268 ? 13.290 14.719 10.849 1.00 10.00 268 ARG B C 1
ATOM 9643 O O . ARG B 1 268 ? 14.348 15.205 10.421 1.00 10.97 268 ARG B O 1
ATOM 9664 N N . ILE B 1 269 ? 12.107 15.313 10.709 1.00 9.33 269 ILE B N 1
ATOM 9665 C CA . ILE B 1 269 ? 11.984 16.570 10.000 1.00 9.54 269 ILE B CA 1
ATOM 9666 C C . ILE B 1 269 ? 12.738 17.673 10.758 1.00 10.24 269 ILE B C 1
ATOM 9667 O O . ILE B 1 269 ? 13.405 18.525 10.159 1.00 10.81 269 ILE B O 1
ATOM 9683 N N . ALA B 1 270 ? 12.597 17.681 12.075 1.00 10.31 270 ALA B N 1
ATOM 9684 C CA . ALA B 1 270 ? 13.270 18.679 12.872 1.00 11.53 270 ALA B CA 1
ATOM 9685 C C . ALA B 1 270 ? 14.791 18.532 12.794 1.00 12.26 270 ALA B C 1
ATOM 9686 O O . ALA B 1 270 ? 15.509 19.533 12.737 1.00 13.55 270 ALA B O 1
ATOM 9693 N N . ALA B 1 271 ? 15.294 17.299 12.791 1.00 13.02 271 ALA B N 1
ATOM 9694 C CA . ALA B 1 271 ? 16.732 17.073 12.693 1.00 12.89 271 ALA B CA 1
ATOM 9695 C C . ALA B 1 271 ? 17.263 17.497 11.323 1.00 13.46 271 ALA B C 1
ATOM 9696 O O . ALA B 1 271 ? 18.381 17.997 11.202 1.00 14.51 271 ALA B O 1
ATOM 9703 N N . PHE B 1 272 ? 16.439 17.338 10.299 1.00 12.91 272 PHE B N 1
ATOM 9704 C CA . PHE B 1 272 ? 16.777 17.786 8.950 1.00 12.16 272 PHE B CA 1
ATOM 9705 C C . PHE B 1 272 ? 16.865 19.312 8.857 1.00 13.03 272 PHE B C 1
ATOM 9706 O O . PHE B 1 272 ? 17.638 19.852 8.069 1.00 15.03 272 PHE B O 1
ATOM 9723 N N . GLY B 1 273 ? 16.077 20.000 9.675 1.00 12.81 273 GLY B N 1
ATOM 9724 C CA . GLY B 1 273 ? 16.077 21.454 9.719 1.00 13.88 273 GLY B CA 1
ATOM 9725 C C . GLY B 1 273 ? 15.139 22.104 8.721 1.00 12.45 273 GLY B C 1
ATOM 9726 O O . GLY B 1 273 ? 15.436 23.160 8.190 1.00 12.94 273 GLY B O 1
ATOM 9730 N N . ALA B 1 274 ? 13.995 21.488 8.451 1.00 11.50 274 ALA B N 1
ATOM 9731 C CA . ALA B 1 274 ? 13.001 22.100 7.571 1.00 11.66 274 ALA B CA 1
ATOM 9732 C C . ALA B 1 274 ? 12.597 23.494 8.035 1.00 11.00 274 ALA B C 1
ATOM 9733 O O . ALA B 1 274 ? 12.310 23.712 9.218 1.00 11.93 274 ALA B O 1
ATOM 9740 N N . GLU B 1 275 ? 12.544 24.427 7.092 1.00 10.93 275 GLU B N 1
ATOM 9741 C CA . GLU B 1 275 ? 12.102 25.797 7.390 1.00 12.07 275 GLU B CA 1
ATOM 9742 C C . GLU B 1 275 ? 10.589 25.943 7.343 1.00 12.37 275 GLU B C 1
ATOM 9743 O O . GLU B 1 275 ? 10.050 26.921 7.851 1.00 13.60 275 GLU B O 1
ATOM 9755 N N . ALA B 1 276 ? 9.922 24.980 6.724 1.00 11.02 276 ALA B N 1
ATOM 9756 C CA . ALA B 1 276 ? 8.470 24.912 6.661 1.00 10.64 276 ALA B CA 1
ATOM 9757 C C . ALA B 1 276 ? 8.130 23.489 6.307 1.00 10.02 276 ALA B C 1
ATOM 9758 O O . ALA B 1 276 ? 8.972 22.748 5.779 1.00 9.83 276 ALA B O 1
ATOM 9765 N N . ILE B 1 277 ? 6.903 23.101 6.605 1.00 8.78 277 ILE B N 1
ATOM 9766 C CA . ILE B 1 277 ? 6.406 21.767 6.281 1.00 8.32 277 ILE B CA 1
ATOM 9767 C C . ILE B 1 277 ? 5.174 21.895 5.409 1.00 8.12 277 ILE B C 1
ATOM 9768 O O . ILE B 1 277 ? 4.221 22.582 5.771 1.00 8.38 277 ILE B O 1
ATOM 9784 N N . VAL B 1 278 ? 5.223 21.259 4.244 1.00 7.28 278 VAL B N 1
ATOM 9785 C CA . VAL B 1 278 ? 4.054 21.093 3.400 1.00 7.23 278 VAL B CA 1
ATOM 9786 C C . VAL B 1 278 ? 3.405 19.786 3.803 1.00 7.04 278 VAL B C 1
ATOM 9787 O O . VAL B 1 278 ? 4.037 18.731 3.701 1.00 7.42 278 VAL B O 1
ATOM 9800 N N . VAL B 1 279 ? 2.166 19.861 4.301 1.00 6.76 279 VAL B N 1
ATOM 9801 C CA . VAL B 1 279 ? 1.447 18.678 4.760 1.00 6.74 279 VAL B CA 1
ATOM 9802 C C . VAL B 1 279 ? 0.537 18.205 3.625 1.00 6.41 279 VAL B C 1
ATOM 9803 O O . VAL B 1 279 ? -0.394 18.900 3.241 1.00 7.61 279 VAL B O 1
ATOM 9816 N N . SER B 1 280 ? 0.826 17.020 3.092 1.00 6.04 280 SER B N 1
ATOM 9817 C CA . SER B 1 280 ? -0.070 16.371 2.137 1.00 6.30 280 SER B CA 1
ATOM 9818 C C . SER B 1 280 ? -1.139 15.689 2.963 1.00 6.30 280 SER B C 1
ATOM 9819 O O . SER B 1 280 ? -0.926 14.592 3.529 1.00 6.41 280 SER B O 1
ATOM 9827 N N . LEU B 1 281 ? -2.275 16.383 3.074 1.00 6.13 281 LEU B N 1
ATOM 9828 C CA . LEU B 1 281 ? -3.360 15.952 3.947 1.00 6.46 281 LEU B CA 1
ATOM 9829 C C . LEU B 1 281 ? -4.399 15.175 3.175 1.00 6.06 281 LEU B C 1
ATOM 9830 O O . LEU B 1 281 ? -5.197 15.744 2.458 1.00 6.78 281 LEU B O 1
ATOM 9846 N N . GLY B 1 282 ? -4.404 13.849 3.326 1.00 6.37 282 GLY B N 1
ATOM 9847 C CA . GLY B 1 282 ? -5.581 13.076 2.995 1.00 6.38 282 GLY B CA 1
ATOM 9848 C C . GLY B 1 282 ? -6.254 12.626 4.265 1.00 6.60 282 GLY B C 1
ATOM 9849 O O . GLY B 1 282 ? -5.565 12.309 5.236 1.00 8.13 282 GLY B O 1
ATOM 9853 N N . VAL B 1 283 ? -7.583 12.558 4.225 1.00 6.82 283 VAL B N 1
ATOM 9854 C CA . VAL B 1 283 ? -8.352 12.095 5.376 1.00 6.64 283 VAL B CA 1
ATOM 9855 C C . VAL B 1 283 ? -8.932 10.700 5.092 1.00 6.79 283 VAL B C 1
ATOM 9856 O O . VAL B 1 283 ? -9.867 10.241 5.757 1.00 6.75 283 VAL B O 1
ATOM 9869 N N . ASP B 1 284 ? -8.318 10.003 4.136 1.00 6.00 284 ASP B N 1
ATOM 9870 C CA . ASP B 1 284 ? -8.665 8.617 3.863 1.00 6.60 284 ASP B CA 1
ATOM 9871 C C . ASP B 1 284 ? -8.105 7.659 4.910 1.00 6.77 284 ASP B C 1
ATOM 9872 O O . ASP B 1 284 ? -8.353 6.461 4.828 1.00 6.86 284 ASP B O 1
ATOM 9881 N N . THR B 1 285 ? -7.415 8.190 5.925 1.00 6.67 285 THR B N 1
ATOM 9882 C CA . THR B 1 285 ? -7.078 7.438 7.127 1.00 7.09 285 THR B CA 1
ATOM 9883 C C . THR B 1 285 ? -8.273 7.204 8.066 1.00 7.04 285 THR B C 1
ATOM 9884 O O . THR B 1 285 ? -8.148 6.491 9.052 1.00 7.07 285 THR B O 1
ATOM 9895 N N . PHE B 1 286 ? -9.418 7.799 7.749 1.00 6.91 286 PHE B N 1
ATOM 9896 C CA . PHE B 1 286 ? -10.610 7.728 8.598 1.00 7.27 286 PHE B CA 1
ATOM 9897 C C . PHE B 1 286 ? -11.186 6.318 8.627 1.00 7.13 286 PHE B C 1
ATOM 9898 O O . PHE B 1 286 ? -11.177 5.602 7.635 1.00 7.61 286 PHE B O 1
ATOM 9915 N N . GLU B 1 287 ? -11.741 5.959 9.778 1.00 7.85 287 GLU B N 1
ATOM 9916 C CA . GLU B 1 287 ? -12.332 4.643 9.985 1.00 8.93 287 GLU B CA 1
ATOM 9917 C C . GLU B 1 287 ? -13.476 4.286 9.037 1.00 9.51 287 GLU B C 1
ATOM 9918 O O . GLU B 1 287 ? -13.723 3.107 8.843 1.00 11.88 287 GLU B O 1
ATOM 9930 N N A GLN B 1 288 ? -14.153 5.275 8.438 0.64 9.44 288 GLN B N 1
ATOM 9931 N N B GLN B 1 288 ? -14.124 5.280 8.431 0.36 9.97 288 GLN B N 1
ATOM 9932 C CA A GLN B 1 288 ? -15.210 4.996 7.441 0.64 9.47 288 GLN B CA 1
ATOM 9933 C CA B GLN B 1 288 ? -15.192 5.011 7.466 0.36 10.31 288 GLN B CA 1
ATOM 9934 C C A GLN B 1 288 ? -14.746 5.100 5.990 0.64 9.29 288 GLN B C 1
ATOM 9935 C C B GLN B 1 288 ? -14.773 5.270 6.019 0.36 9.57 288 GLN B C 1
ATOM 9936 O O A GLN B 1 288 ? -15.546 4.900 5.092 0.64 10.53 288 GLN B O 1
ATOM 9937 O O B GLN B 1 288 ? -15.631 5.338 5.149 0.36 10.30 288 GLN B O 1
ATOM 9964 N N . ASP B 1 289 ? -13.477 5.402 5.743 1.00 8.78 289 ASP B N 1
ATOM 9965 C CA . ASP B 1 289 ? -13.065 5.630 4.364 1.00 8.21 289 ASP B CA 1
ATOM 9966 C C . ASP B 1 289 ? -13.323 4.362 3.520 1.00 8.61 289 ASP B C 1
ATOM 9967 O O . ASP B 1 289 ? -12.937 3.276 3.929 1.00 9.54 289 ASP B O 1
ATOM 9977 N N . PRO B 1 290 ? -13.948 4.504 2.343 1.00 8.21 290 PRO B N 1
ATOM 9978 C CA . PRO B 1 290 ? -14.350 3.302 1.605 1.00 8.92 290 PRO B CA 1
ATOM 9979 C C . PRO B 1 290 ? -13.230 2.508 0.949 1.00 8.94 290 PRO B C 1
ATOM 9980 O O . PRO B 1 290 ? -13.493 1.366 0.580 1.00 10.52 290 PRO B O 1
ATOM 9991 N N . ILE B 1 291 ? -12.037 3.075 0.810 1.00 7.96 291 ILE B N 1
ATOM 9992 C CA . ILE B 1 291 ? -10.981 2.372 0.090 1.00 7.84 291 ILE B CA 1
ATOM 9993 C C . ILE B 1 291 ? -9.731 2.132 0.920 1.00 7.87 291 ILE B C 1
ATOM 9994 O O . ILE B 1 291 ? -8.737 1.673 0.398 1.00 9.65 291 ILE B O 1
ATOM 10010 N N . SER B 1 292 ? -9.831 2.345 2.227 1.00 7.84 292 SER B N 1
ATOM 10011 C CA . SER B 1 292 ? -8.645 2.393 3.076 1.00 7.55 292 SER B CA 1
ATOM 10012 C C . SER B 1 292 ? -8.862 1.628 4.363 1.00 8.06 292 SER B C 1
ATOM 10013 O O . SER B 1 292 ? -9.996 1.369 4.736 1.00 10.96 292 SER B O 1
ATOM 10021 N N . PHE B 1 293 ? -7.779 1.263 5.050 1.00 7.67 293 PHE B N 1
ATOM 10022 C CA . PHE B 1 293 ? -7.860 0.343 6.185 1.00 8.19 293 PHE B CA 1
ATOM 10023 C C . PHE B 1 293 ? -7.322 0.846 7.524 1.00 8.18 293 PHE B C 1
ATOM 10024 O O . PHE B 1 293 ? -7.102 0.049 8.420 1.00 9.01 293 PHE B O 1
ATOM 10041 N N . PHE B 1 294 ? -7.168 2.155 7.684 1.00 7.80 294 PHE B N 1
ATOM 10042 C CA . PHE B 1 294 ? -6.841 2.696 9.002 1.00 8.11 294 PHE B CA 1
ATOM 10043 C C . PHE B 1 294 ? -8.107 3.082 9.760 1.00 7.74 294 PHE B C 1
ATOM 10044 O O . PHE B 1 294 ? -9.214 3.105 9.211 1.00 8.59 294 PHE B O 1
ATOM 10061 N N . LYS B 1 295 ? -7.934 3.356 11.046 1.00 7.99 295 LYS B N 1
ATOM 10062 C CA . LYS B 1 295 ? -9.073 3.545 11.946 1.00 8.37 295 LYS B CA 1
ATOM 10063 C C . LYS B 1 295 ? -8.957 4.828 12.758 1.00 8.78 295 LYS B C 1
ATOM 10064 O O . LYS B 1 295 ? -9.201 4.846 13.958 1.00 10.61 295 LYS B O 1
ATOM 10083 N N . LEU B 1 296 ? -8.587 5.920 12.099 1.00 7.91 296 LEU B N 1
ATOM 10084 C CA . LEU B 1 296 ? -8.620 7.215 12.772 1.00 8.11 296 LEU B CA 1
ATOM 10085 C C . LEU B 1 296 ? -10.068 7.669 12.961 1.00 8.54 296 LEU B C 1
ATOM 10086 O O . LEU B 1 296 ? -10.956 7.397 12.138 1.00 9.35 296 LEU B O 1
ATOM 10102 N N . THR B 1 297 ? -10.296 8.357 14.072 1.00 9.10 297 THR B N 1
ATOM 10103 C CA . THR B 1 297 ? -11.610 8.916 14.381 1.00 9.60 297 THR B CA 1
ATOM 10104 C C . THR B 1 297 ? -11.599 10.422 14.096 1.00 9.71 297 THR B C 1
ATOM 10105 O O . THR B 1 297 ? -10.536 11.043 13.992 1.00 10.10 297 THR B O 1
ATOM 10116 N N . SER B 1 298 ? -12.770 11.038 14.043 1.00 9.03 298 SER B N 1
ATOM 10117 C CA . SER B 1 298 ? -12.811 12.465 13.737 1.00 9.30 298 SER B CA 1
ATOM 10118 C C . SER B 1 298 ? -12.012 13.294 14.764 1.00 9.07 298 SER B C 1
ATOM 10119 O O . SER B 1 298 ? -11.250 14.165 14.377 1.00 9.35 298 SER B O 1
ATOM 10127 N N . PRO B 1 299 ? -12.151 13.018 16.070 1.00 10.24 299 PRO B N 1
ATOM 10128 C CA . PRO B 1 299 ? -11.337 13.787 17.029 1.00 10.79 299 PRO B CA 1
ATOM 10129 C C . PRO B 1 299 ? -9.824 13.652 16.817 1.00 9.52 299 PRO B C 1
ATOM 10130 O O . PRO B 1 299 ? -9.059 14.575 17.156 1.00 10.29 299 PRO B O 1
ATOM 10141 N N . ASP B 1 300 ? -9.383 12.524 16.265 1.00 9.15 300 ASP B N 1
ATOM 10142 C CA . ASP B 1 300 ? -7.946 12.313 16.101 1.00 8.32 300 ASP B CA 1
ATOM 10143 C C . ASP B 1 300 ? -7.321 13.360 15.151 1.00 8.09 300 ASP B C 1
ATOM 10144 O O . ASP B 1 300 ? -6.127 13.656 15.246 1.00 9.13 300 ASP B O 1
ATOM 10153 N N . TYR B 1 301 ? -8.109 13.907 14.224 1.00 7.95 301 TYR B N 1
ATOM 10154 C CA . TYR B 1 301 ? -7.588 14.888 13.303 1.00 7.85 301 TYR B CA 1
ATOM 10155 C C . TYR B 1 301 ? -7.215 16.177 14.004 1.00 8.64 301 TYR B C 1
ATOM 10156 O O . TYR B 1 301 ? -6.277 16.861 13.573 1.00 8.65 301 TYR B O 1
ATOM 10174 N N . ILE B 1 302 ? -7.927 16.534 15.071 1.00 8.42 302 ILE B N 1
ATOM 10175 C CA . ILE B 1 302 ? -7.523 17.703 15.855 1.00 8.76 302 ILE B CA 1
ATOM 10176 C C . ILE B 1 302 ? -6.147 17.463 16.492 1.00 8.84 302 ILE B C 1
ATOM 10177 O O . ILE B 1 302 ? -5.254 18.293 16.404 1.00 9.25 302 ILE B O 1
ATOM 10193 N N . THR B 1 303 ? -5.977 16.286 17.095 1.00 8.80 303 THR B N 1
ATOM 10194 C CA . THR B 1 303 ? -4.699 15.924 17.677 1.00 9.00 303 THR B CA 1
ATOM 10195 C C . THR B 1 303 ? -3.586 15.993 16.637 1.00 8.76 303 THR B C 1
ATOM 10196 O O . THR B 1 303 ? -2.503 16.514 16.917 1.00 9.24 303 THR B O 1
ATOM 10207 N N . MET B 1 304 ? -3.863 15.466 15.456 1.00 8.67 304 MET B N 1
ATOM 10208 C CA . MET B 1 304 ? -2.880 15.425 14.386 1.00 8.82 304 MET B CA 1
ATOM 10209 C C . MET B 1 304 ? -2.423 16.851 14.007 1.00 8.37 304 MET B C 1
ATOM 10210 O O . MET B 1 304 ? -1.225 17.140 13.944 1.00 8.52 304 MET B O 1
ATOM 10224 N N . GLY B 1 305 ? -3.381 17.739 13.772 1.00 7.88 305 GLY B N 1
ATOM 10225 C CA . GLY B 1 305 ? -3.050 19.105 13.420 1.00 8.61 305 GLY B CA 1
ATOM 10226 C C . GLY B 1 305 ? -2.242 19.820 14.501 1.00 8.52 305 GLY B C 1
ATOM 10227 O O . GLY B 1 305 ? -1.295 20.540 14.210 1.00 8.95 305 GLY B O 1
ATOM 10231 N N A ARG B 1 306 ? -2.620 19.609 15.754 0.42 8.74 306 ARG B N 1
ATOM 10232 N N B ARG B 1 306 ? -2.631 19.622 15.751 0.58 8.64 306 ARG B N 1
ATOM 10233 C CA A ARG B 1 306 ? -1.932 20.247 16.860 0.42 9.22 306 ARG B CA 1
ATOM 10234 C CA B ARG B 1 306 ? -1.928 20.236 16.855 0.58 9.10 306 ARG B CA 1
ATOM 10235 C C A ARG B 1 306 ? -0.505 19.730 16.992 0.42 9.02 306 ARG B C 1
ATOM 10236 C C B ARG B 1 306 ? -0.492 19.740 16.898 0.58 8.63 306 ARG B C 1
ATOM 10237 O O A ARG B 1 306 ? 0.411 20.496 17.273 0.42 9.55 306 ARG B O 1
ATOM 10238 O O B ARG B 1 306 ? 0.440 20.528 17.016 0.58 8.83 306 ARG B O 1
ATOM 10279 N N . THR B 1 307 ? -0.313 18.435 16.799 1.00 8.71 307 THR B N 1
ATOM 10280 C CA . THR B 1 307 ? 1.012 17.867 16.900 1.00 9.28 307 THR B CA 1
ATOM 10281 C C . THR B 1 307 ? 1.921 18.366 15.772 1.00 9.63 307 THR B C 1
ATOM 10282 O O . THR B 1 307 ? 3.083 18.714 16.005 1.00 9.85 307 THR B O 1
ATOM 10294 N N . ILE B 1 308 ? 1.409 18.392 14.550 1.00 8.97 308 ILE B N 1
ATOM 10295 C CA . ILE B 1 308 ? 2.212 18.859 13.429 1.00 9.64 308 ILE B CA 1
ATOM 10296 C C . ILE B 1 308 ? 2.590 20.327 13.634 1.00 9.21 308 ILE B C 1
ATOM 10297 O O . ILE B 1 308 ? 3.730 20.707 13.401 1.00 10.93 308 ILE B O 1
ATOM 10313 N N . ALA B 1 309 ? 1.641 21.139 14.088 1.00 9.04 309 ALA B N 1
ATOM 10314 C CA . ALA B 1 309 ? 1.915 22.563 14.282 1.00 8.68 309 ALA B CA 1
ATOM 10315 C C . ALA B 1 309 ? 2.843 22.866 15.460 1.00 9.67 309 ALA B C 1
ATOM 10316 O O . ALA B 1 309 ? 3.439 23.933 15.506 1.00 11.65 309 ALA B O 1
ATOM 10323 N N A ALA B 1 310 ? 2.962 21.910 16.378 0.66 10.66 310 ALA B N 1
ATOM 10324 N N B ALA B 1 310 ? 2.955 21.945 16.407 0.34 10.93 310 ALA B N 1
ATOM 10325 C CA A ALA B 1 310 ? 3.845 22.034 17.537 0.66 11.58 310 ALA B CA 1
ATOM 10326 C CA B ALA B 1 310 ? 3.558 22.241 17.712 0.34 12.04 310 ALA B CA 1
ATOM 10327 C C A ALA B 1 310 ? 5.318 21.893 17.146 0.66 12.59 310 ALA B C 1
ATOM 10328 C C B ALA B 1 310 ? 4.929 22.939 17.687 0.34 12.42 310 ALA B C 1
ATOM 10329 O O A ALA B 1 310 ? 6.216 22.144 17.957 0.66 13.86 310 ALA B O 1
ATOM 10330 O O B ALA B 1 310 ? 5.244 23.719 18.590 0.34 12.94 310 ALA B O 1
ATOM 10343 N N A SER B 1 311 ? 5.567 21.565 15.884 0.66 12.86 311 SER B N 1
ATOM 10344 N N B SER B 1 311 ? 5.740 22.654 16.671 0.34 12.63 311 SER B N 1
ATOM 10345 C CA A SER B 1 311 ? 6.900 21.692 15.294 0.66 13.33 311 SER B CA 1
ATOM 10346 C CA B SER B 1 311 ? 7.129 23.092 16.670 0.34 13.63 311 SER B CA 1
ATOM 10347 C C A SER B 1 311 ? 7.429 23.106 15.446 0.66 13.37 311 SER B C 1
ATOM 10348 C C B SER B 1 311 ? 7.245 24.574 16.371 0.34 13.48 311 SER B C 1
ATOM 10349 O O A SER B 1 311 ? 8.632 23.329 15.508 0.66 14.24 311 SER B O 1
ATOM 10350 O O B SER B 1 311 ? 8.234 25.211 16.730 0.34 14.12 311 SER B O 1
ATOM 10365 N N A GLY B 1 312 ? 6.510 24.058 15.471 0.66 11.66 312 GLY B N 1
ATOM 10366 N N B GLY B 1 312 ? 6.239 25.112 15.694 0.34 12.86 312 GLY B N 1
ATOM 10367 C CA A GLY B 1 312 ? 6.876 25.450 15.584 0.66 11.37 312 GLY B CA 1
ATOM 10368 C CA B GLY B 1 312 ? 6.247 26.504 15.306 0.34 12.94 312 GLY B CA 1
ATOM 10369 C C A GLY B 1 312 ? 7.397 26.037 14.280 0.66 11.68 312 GLY B C 1
ATOM 10370 C C B GLY B 1 312 ? 6.623 26.724 13.850 0.34 12.72 312 GLY B C 1
ATOM 10371 O O A GLY B 1 312 ? 7.983 27.110 14.311 0.66 13.46 312 GLY B O 1
ATOM 10372 O O B GLY B 1 312 ? 6.409 27.815 13.310 0.34 13.69 312 GLY B O 1
ATOM 10379 N N A VAL B 1 313 ? 7.210 25.346 13.152 0.66 10.49 313 VAL B N 1
ATOM 10380 N N B VAL B 1 313 ? 7.192 25.707 13.207 0.34 11.96 313 VAL B N 1
ATOM 10381 C CA A VAL B 1 313 ? 7.554 25.896 11.848 0.66 11.06 313 VAL B CA 1
ATOM 10382 C CA B VAL B 1 313 ? 7.579 25.858 11.815 0.34 11.46 313 VAL B CA 1
ATOM 10383 C C A VAL B 1 313 ? 6.286 26.076 11.029 0.66 9.77 313 VAL B C 1
ATOM 10384 C C B VAL B 1 313 ? 6.313 26.029 10.989 0.34 10.28 313 VAL B C 1
ATOM 10385 O O A VAL B 1 313 ? 5.265 25.430 11.276 0.66 10.43 313 VAL B O 1
ATOM 10386 O O B VAL B 1 313 ? 5.315 25.338 11.214 0.34 10.32 313 VAL B O 1
ATOM 10411 N N . PRO B 1 314 ? 6.341 26.967 10.033 1.00 9.75 314 PRO B N 1
ATOM 10412 C CA . PRO B 1 314 ? 5.136 27.225 9.254 1.00 9.79 314 PRO B CA 1
ATOM 10413 C C . PRO B 1 314 ? 4.659 25.988 8.492 1.00 9.43 314 PRO B C 1
ATOM 10414 O O . PRO B 1 314 ? 5.455 25.166 8.054 1.00 9.25 314 PRO B O 1
ATOM 10425 N N . LEU B 1 315 ? 3.345 25.890 8.343 1.00 8.97 315 LEU B N 1
ATOM 10426 C CA . LEU B 1 315 ? 2.683 24.787 7.655 1.00 8.96 315 LEU B CA 1
ATOM 10427 C C . LEU B 1 315 ? 1.866 25.267 6.478 1.00 7.99 315 LEU B C 1
ATOM 10428 O O . LEU B 1 315 ? 1.045 26.178 6.606 1.00 9.63 315 LEU B O 1
ATOM 10444 N N . LEU B 1 316 ? 2.035 24.590 5.343 1.00 7.78 316 LEU B N 1
ATOM 10445 C CA . LEU B 1 316 ? 1.053 24.671 4.276 1.00 7.89 316 LEU B CA 1
ATOM 10446 C C . LEU B 1 316 ? 0.348 23.333 4.215 1.00 7.21 316 LEU B C 1
ATOM 10447 O O . LEU B 1 316 ? 0.994 22.321 3.934 1.00 8.09 316 LEU B O 1
ATOM 10463 N N . VAL B 1 317 ? -0.966 23.333 4.429 1.00 7.37 317 VAL B N 1
ATOM 10464 C CA . VAL B 1 317 ? -1.765 22.114 4.321 1.00 8.08 317 VAL B CA 1
ATOM 10465 C C . VAL B 1 317 ? -2.308 22.023 2.902 1.00 6.86 317 VAL B C 1
ATOM 10466 O O . VAL B 1 317 ? -2.935 22.960 2.419 1.00 8.06 317 VAL B O 1
ATOM 10479 N N . VAL B 1 318 ? -2.000 20.918 2.228 1.00 6.81 318 VAL B N 1
ATOM 10480 C CA . VAL B 1 318 ? -2.392 20.698 0.837 1.00 7.33 318 VAL B CA 1
ATOM 10481 C C . VAL B 1 318 ? -3.315 19.494 0.772 1.00 6.55 318 VAL B C 1
ATOM 10482 O O . VAL B 1 318 ? -2.962 18.383 1.196 1.00 7.01 318 VAL B O 1
ATOM 10495 N N . MET B 1 319 ? -4.519 19.685 0.244 1.00 6.56 319 MET B N 1
ATOM 10496 C CA . MET B 1 319 ? -5.498 18.609 0.193 1.00 6.53 319 MET B CA 1
ATOM 10497 C C . MET B 1 319 ? -5.102 17.500 -0.760 1.00 5.72 319 MET B C 1
ATOM 10498 O O . MET B 1 319 ? -4.721 17.755 -1.905 1.00 7.26 319 MET B O 1
ATOM 10512 N N . GLU B 1 320 ? -5.246 16.266 -0.283 1.00 6.41 320 GLU B N 1
ATOM 10513 C CA . GLU B 1 320 ? -5.040 15.038 -1.054 1.00 6.49 320 GLU B CA 1
ATOM 10514 C C . GLU B 1 320 ? -6.378 14.250 -1.064 1.00 5.74 320 GLU B C 1
ATOM 10515 O O . GLU B 1 320 ? -7.396 14.776 -1.497 1.00 6.64 320 GLU B O 1
ATOM 10527 N N . GLY B 1 321 ? -6.366 13.001 -0.580 1.00 6.68 321 GLY B N 1
ATOM 10528 C CA . GLY B 1 321 ? -7.523 12.119 -0.623 1.00 7.17 321 GLY B CA 1
ATOM 10529 C C . GLY B 1 321 ? -8.426 12.145 0.592 1.00 6.92 321 GLY B C 1
ATOM 10530 O O . GLY B 1 321 ? -8.357 13.020 1.445 1.00 7.36 321 GLY B O 1
ATOM 10534 N N . GLY B 1 322 ? -9.321 11.154 0.648 1.00 7.93 322 GLY B N 1
ATOM 10535 C CA . GLY B 1 322 ? -10.419 11.104 1.629 1.00 7.86 322 GLY B CA 1
ATOM 10536 C C . GLY B 1 322 ? -11.764 11.103 0.906 1.00 7.23 322 GLY B C 1
ATOM 10537 O O . GLY B 1 322 ? -12.079 12.065 0.195 1.00 7.72 322 GLY B O 1
ATOM 10541 N N . TYR B 1 323 ? -12.555 10.029 1.063 1.00 7.50 323 TYR B N 1
ATOM 10542 C CA . TYR B 1 323 ? -13.672 9.748 0.154 1.00 7.58 323 TYR B CA 1
ATOM 10543 C C . TYR B 1 323 ? -14.971 9.371 0.840 1.00 7.42 323 TYR B C 1
ATOM 10544 O O . TYR B 1 323 ? -15.011 9.017 2.033 1.00 8.16 323 TYR B O 1
ATOM 10562 N N . GLY B 1 324 ? -16.047 9.411 0.066 1.00 8.26 324 GLY B N 1
ATOM 10563 C CA . GLY B 1 324 ? -17.239 8.636 0.355 1.00 8.39 324 GLY B CA 1
ATOM 10564 C C . GLY B 1 324 ? -18.288 9.298 1.208 1.00 9.13 324 GLY B C 1
ATOM 10565 O O . GLY B 1 324 ? -19.476 9.200 0.914 1.00 9.58 324 GLY B O 1
ATOM 10569 N N . VAL B 1 325 ? -17.869 9.911 2.293 1.00 11.22 325 VAL B N 1
ATOM 10570 C CA . VAL B 1 325 ? -18.804 10.431 3.267 1.00 12.50 325 VAL B CA 1
ATOM 10571 C C . VAL B 1 325 ? -18.583 11.917 3.517 1.00 11.90 325 VAL B C 1
ATOM 10572 O O . VAL B 1 325 ? -17.473 12.407 3.441 1.00 10.74 325 VAL B O 1
ATOM 10585 N N . PRO B 1 326 ? -19.658 12.652 3.853 1.00 12.85 326 PRO B N 1
ATOM 10586 C CA . PRO B 1 326 ? -19.500 14.093 4.057 1.00 13.93 326 PRO B CA 1
ATOM 10587 C C . PRO B 1 326 ? -18.573 14.420 5.225 1.00 11.97 326 PRO B C 1
ATOM 10588 O O . PRO B 1 326 ? -18.023 15.517 5.236 1.00 12.29 326 PRO B O 1
ATOM 10599 N N . GLU B 1 327 ? -18.343 13.469 6.128 1.00 11.12 327 GLU B N 1
ATOM 10600 C CA . GLU B 1 327 ? -17.410 13.689 7.232 1.00 11.09 327 GLU B CA 1
ATOM 10601 C C . GLU B 1 327 ? -15.972 13.906 6.781 1.00 9.45 327 GLU B C 1
ATOM 10602 O O . GLU B 1 327 ? -15.130 14.309 7.593 1.00 9.61 327 GLU B O 1
ATOM 10614 N N . ILE B 1 328 ? -15.655 13.658 5.508 1.00 8.52 328 ILE B N 1
ATOM 10615 C CA . ILE B 1 328 ? -14.335 14.089 5.031 1.00 8.04 328 ILE B CA 1
ATOM 10616 C C . ILE B 1 328 ? -14.122 15.574 5.342 1.00 7.53 328 ILE B C 1
ATOM 10617 O O . ILE B 1 328 ? -12.997 15.995 5.634 1.00 8.30 328 ILE B O 1
ATOM 10633 N N . GLY B 1 329 ? -15.177 16.365 5.279 1.00 8.72 329 GLY B N 1
ATOM 10634 C CA . GLY B 1 329 ? -15.044 17.787 5.552 1.00 8.75 329 GLY B CA 1
ATOM 10635 C C . GLY B 1 329 ? -14.751 18.081 7.006 1.00 8.98 329 GLY B C 1
ATOM 10636 O O . GLY B 1 329 ? -13.829 18.821 7.328 1.00 9.08 329 GLY B O 1
ATOM 10640 N N . LEU B 1 330 ? -15.525 17.484 7.904 1.00 8.80 330 LEU B N 1
ATOM 10641 C CA . LEU B 1 330 ? -15.259 17.581 9.340 1.00 9.65 330 LEU B CA 1
ATOM 10642 C C . LEU B 1 330 ? -13.812 17.202 9.645 1.00 8.38 330 LEU B C 1
ATOM 10643 O O . LEU B 1 330 ? -13.124 17.841 10.453 1.00 8.82 330 LEU B O 1
ATOM 10659 N N . ASN B 1 331 ? -13.351 16.127 9.012 1.00 7.71 331 ASN B N 1
ATOM 10660 C CA . ASN B 1 331 ? -12.033 15.640 9.323 1.00 7.89 331 ASN B CA 1
ATOM 10661 C C . ASN B 1 331 ? -10.945 16.627 8.890 1.00 7.39 331 ASN B C 1
ATOM 10662 O O . ASN B 1 331 ? -9.984 16.887 9.636 1.00 7.94 331 ASN B O 1
ATOM 10673 N N . VAL B 1 332 ? -11.052 17.185 7.689 1.00 7.71 332 VAL B N 1
ATOM 10674 C CA . VAL B 1 332 ? -10.143 18.218 7.257 1.00 7.62 332 VAL B CA 1
ATOM 10675 C C . VAL B 1 332 ? -10.207 19.429 8.182 1.00 8.01 332 VAL B C 1
ATOM 10676 O O . VAL B 1 332 ? -9.172 19.956 8.616 1.00 8.29 332 VAL B O 1
ATOM 10689 N N . ALA B 1 333 ? -11.415 19.904 8.445 1.00 8.41 333 ALA B N 1
ATOM 10690 C CA . ALA B 1 333 ? -11.602 21.068 9.322 1.00 8.13 333 ALA B CA 1
ATOM 10691 C C . ALA B 1 333 ? -10.966 20.842 10.682 1.00 8.60 333 ALA B C 1
ATOM 10692 O O . ALA B 1 333 ? -10.390 21.763 11.251 1.00 9.06 333 ALA B O 1
ATOM 10699 N N . ASN B 1 334 ? -11.074 19.627 11.199 1.00 8.51 334 ASN B N 1
ATOM 10700 C CA . ASN B 1 334 ? -10.451 19.282 12.465 1.00 8.50 334 ASN B CA 1
ATOM 10701 C C . ASN B 1 334 ? -8.940 19.396 12.436 1.00 8.24 334 ASN B C 1
ATOM 10702 O O . ASN B 1 334 ? -8.353 19.840 13.427 1.00 8.72 334 ASN B O 1
ATOM 10713 N N . VAL B 1 335 ? -8.289 18.983 11.346 1.00 7.89 335 VAL B N 1
ATOM 10714 C CA . VAL B 1 335 ? -6.846 19.198 11.267 1.00 8.13 335 VAL B CA 1
ATOM 10715 C C . VAL B 1 335 ? -6.561 20.708 11.388 1.00 7.86 335 VAL B C 1
ATOM 10716 O O . VAL B 1 335 ? -5.647 21.120 12.102 1.00 8.51 335 VAL B O 1
ATOM 10729 N N . LEU B 1 336 ? -7.313 21.513 10.647 1.00 8.57 336 LEU B N 1
ATOM 10730 C CA . LEU B 1 336 ? -7.108 22.970 10.665 1.00 8.40 336 LEU B CA 1
ATOM 10731 C C . LEU B 1 336 ? -7.371 23.539 12.052 1.00 9.10 336 LEU B C 1
ATOM 10732 O O . LEU B 1 336 ? -6.642 24.443 12.496 1.00 9.35 336 LEU B O 1
ATOM 10748 N N . LYS B 1 337 ? -8.374 23.021 12.767 1.00 8.77 337 LYS B N 1
ATOM 10749 C CA . LYS B 1 337 ? -8.605 23.447 14.140 1.00 9.37 337 LYS B CA 1
ATOM 10750 C C . LYS B 1 337 ? -7.411 23.133 15.021 1.00 9.95 337 LYS B C 1
ATOM 10751 O O . LYS B 1 337 ? -7.058 23.924 15.893 1.00 10.81 337 LYS B O 1
ATOM 10770 N N . GLY B 1 338 ? -6.801 21.971 14.835 1.00 9.30 338 GLY B N 1
ATOM 10771 C CA . GLY B 1 338 ? -5.634 21.623 15.617 1.00 9.48 338 GLY B CA 1
ATOM 10772 C C . GLY B 1 338 ? -4.466 22.533 15.324 1.00 9.53 338 GLY B C 1
ATOM 10773 O O . GLY B 1 338 ? -3.722 22.942 16.223 1.00 10.40 338 GLY B O 1
ATOM 10777 N N . VAL B 1 339 ? -4.296 22.880 14.052 1.00 9.37 339 VAL B N 1
ATOM 10778 C CA . VAL B 1 339 ? -3.242 23.811 13.655 1.00 10.35 339 VAL B CA 1
ATOM 10779 C C . VAL B 1 339 ? -3.477 25.201 14.250 1.00 11.06 339 VAL B C 1
ATOM 10780 O O . VAL B 1 339 ? -2.541 25.826 14.719 1.00 14.01 339 VAL B O 1
ATOM 10793 N N . ALA B 1 340 ? -4.717 25.680 14.201 1.00 10.50 340 ALA B N 1
ATOM 10794 C CA . ALA B 1 340 ? -5.039 27.062 14.567 1.00 10.62 340 ALA B CA 1
ATOM 10795 C C . ALA B 1 340 ? -5.224 27.284 16.061 1.00 11.20 340 ALA B C 1
ATOM 10796 O O . ALA B 1 340 ? -5.153 28.409 16.540 1.00 11.05 340 ALA B O 1
ATOM 10803 N N . GLY B 1 341 ? -5.454 26.220 16.806 1.00 11.88 341 GLY B N 1
ATOM 10804 C CA . GLY B 1 341 ? -5.809 26.321 18.204 1.00 11.87 341 GLY B CA 1
ATOM 10805 C C . GLY B 1 341 ? -4.655 26.628 19.125 1.00 12.30 341 GLY B C 1
ATOM 10806 O O . GLY B 1 341 ? -3.468 26.637 18.747 1.00 12.12 341 GLY B O 1
#

Organism: Mycoplana ramosa (NCBI:txid40837)

InterPro domains:
  IPR000286 Histone deacetylase HDAC [PR01270] (155-178)
  IPR000286 Histone deacetylase HDAC [PR01270] (188-203)
  IPR000286 Histone deacetylase HDAC [PR01270] (274-284)
  IPR023696 Ureohydrolase domain superfamily [SSF52768] (4-341)
  IPR023801 Histone deacetylase domain [PF00850] (28-337)
  IPR037138 Histone deacetylase domain superfamily [G3DSA:3.40.800.20] (1-341)

Radius of gyration: 27.31 Å; Cα contacts (8 Å, |Δi|>4): 1859; chains: 2; bounding box: 44×73×70 Å

GO terms:
  GO:0047609 acetylputrescine deacetylase activity (F, EXP)
  GO:0047611 acetylspermidine deacetylase activity (F, EXP)

CATH classification: 3.40.800.20

Foldseek 3Di:
DEEEDDPLLQLPAFQFFQDPNDTHGDQQHPVQLVLQLVLLVVLVRPNYDYFDFDDCVLLVLQAPPVLLVCLVCLQVQCVVVPDDHFAFADDAQDPPHDLDQDDHSNRNLRDQALARRAGRDGSPSVSQSRLLRLLLVLLVVVLVPDQEYERSGPPAALQAARRHDHPSHRGRSLLSSLSSSVVSPQQAAEEEEEAQEDSPRSCRRCQQALRYAYEYEYAALCPAPPNPDQDQPRQGDHNSHNRYGHHHDYAAAECVRSVVSVVVVVVSSVVSPHQAYEYADAPCLDCPNPRHGHHYHLLVLLVSLLVNLVVVRGYYYRYHYGGDDSCSNSSVSSSVNNVVD/DEEEDDPLLQLPAFQFFQDPNDTHGDFQHPVLLVLQLVLLVVLPRPNYDYFDADDCVLLVLQAPPVLLVCLVCLQVQCVVVPDDHFAFADDAQDPPHDLDQDDHNNRNLRDQALARRATDDGSNSVSQSSLLRLLLVLLVVVLVPDQEYERSGPPAALQRARRHDHPSHRGHSLLSSLSSSVVSPQQAAEEEEEAQEDSPRSCRRCQQPLRYAYEYEYADLCPAPPNPDQDQVRQGDHNSHRRYGHHHDYAAAECVRSVVSVVVVVVSSVVSPHQAYEYADAPCLDCPNPRHGHHYHLLVLLVSLLVNQVVVRGYYYRYHYGGDDSCSNSSVSSSVNSVVD

Solvent-accessible surface area: 22113 Å² total; per-residue (Å²): 65,82,0,4,11,13,123,72,7,103,84,11,81,12,161,30,5,3,88,11,3,54,46,35,111,19,46,6,14,11,74,2,1,95,85,0,20,60,17,0,93,158,31,52,20,105,59,44,42,78,22,60,192,36,33,59,121,2,0,84,97,7,4,57,54,30,0,3,92,6,8,91,51,0,54,95,70,9,138,90,50,55,51,130,13,13,0,6,0,29,5,3,10,10,48,112,43,8,116,114,84,2,85,23,8,52,0,30,2,0,20,9,1,12,1,0,14,2,0,5,3,75,19,4,27,92,0,1,43,12,3,0,3,1,0,1,26,0,0,35,36,11,45,93,55,88,155,19,0,0,0,3,1,3,2,3,0,5,7,0,0,55,15,11,0,0,6,24,0,0,2,0,1,0,0,0,0,0,13,34,7,24,59,119,53,21,162,78,1,0,0,0,0,0,0,2,13,0,0,19,1,0,3,12,10,3,42,102,57,28,45,0,2,1,0,0,0,0,0,40,0,15,47,8,44,9,13,5,18,0,27,60,100,17,67,16,101,64,81,0,65,37,17,2,8,9,36,40,22,31,162,33,10,53,36,84,71,0,12,124,13,1,63,60,0,21,132,85,5,76,94,22,38,11,83,5,0,0,2,0,0,0,1,0,0,6,76,92,11,66,47,21,23,1,97,0,49,18,90,24,0,60,44,0,0,133,43,2,28,84,48,63,42,29,2,0,0,0,1,0,2,0,8,40,28,103,37,2,0,81,0,0,2,7,2,0,89,5,18,63,114,44,83,0,4,12,13,104,73,5,94,81,10,96,13,117,30,5,5,88,11,4,61,50,35,111,19,48,8,11,22,89,1,1,101,71,1,20,61,17,0,92,157,31,53,21,105,63,43,41,78,22,59,194,35,32,58,115,1,0,84,98,7,5,56,62,32,0,4,92,4,8,88,49,0,52,96,72,9,134,91,49,54,48,171,13,14,0,3,0,32,4,3,10,11,46,112,43,9,114,114,81,1,90,20,10,54,0,30,2,0,21,10,1,12,0,0,15,2,0,4,3,76,16,4,29,93,0,1,45,13,4,0,3,1,0,1,26,0,0,35,33,11,47,88,55,83,156,18,0,0,0,3,0,4,2,3,0,4,6,0,0,55,15,12,0,0,6,22,0,1,3,0,1,0,0,0,0,0,14,30,8,23,56,117,56,21,121,85,1,0,0,0,0,0,1,3,14,0,0,19,2,0,3,12,10,3,49,86,56,32,45,0,3,1,0,0,0,0,0,37,0,15,55,8,42,8,14,6,18,0,28,61,100,15,70,20,121,59,80,0,72,39,17,2,8,10,37,41,23,32,154,32,10,51,36,85,70,0,12,125,14,1,86,60,0,22,102,88,4,77,91,29,32,11,82,4,0,0,1,0,0,0,0,0,0,8,78,96,11,64,47,19,23,1,95,0,49,18,90,25,0,59,44,0,0,133,45,2,29,82,48,64,43,29,2,1,1,0,0,0,2,0,8,41,31,71,64,2,0,78,0,0,2,8,2,0,89,5,20,63,114

B-factor: mean 13.31, std 7.06, range [2.01, 54.49]

Nearest PDB structures (foldseek):
  3q9b-assembly3_C  TM=9.999E-01  e=2.543E-72  Mycoplana ramosa
  3q9c-assembly1_I  TM=1.001E+00  e=1.142E-70  Mycoplana ramosa
  6phr-assembly1_A  TM=9.926E-01  e=6.855E-51  Marinobacter subterrani
  9gkz-assembly1_A  TM=9.832E-01  e=6.965E-45  Pseudomonas sp. M30-35
  9gkz-assembly1_B  TM=9.830E-01  e=1.711E-43  Pseudomonas sp. M30-35